Protein AF-A0A8C2UC53-F1 (afdb_monomer_lite)

Structure (mmCIF, N/CA/C/O backbone):
data_AF-A0A8C2UC53-F1
#
_entry.id   AF-A0A8C2UC53-F1
#
loop_
_atom_site.group_PDB
_atom_site.id
_atom_site.type_symbol
_atom_site.label_atom_id
_atom_site.label_alt_id
_atom_site.label_comp_id
_atom_site.label_asym_id
_atom_site.label_entity_id
_atom_site.label_seq_id
_atom_site.pdbx_PDB_ins_code
_atom_site.Cartn_x
_atom_site.Cartn_y
_atom_site.Cartn_z
_atom_site.occupancy
_atom_site.B_iso_or_equiv
_atom_site.auth_seq_id
_atom_site.auth_comp_id
_atom_site.auth_asym_id
_atom_site.auth_atom_id
_atom_site.pdbx_PDB_model_num
ATOM 1 N N . MET A 1 1 ? -44.549 -49.140 39.131 1.00 32.44 1 MET A N 1
ATOM 2 C CA . MET A 1 1 ? -45.861 -49.304 38.478 1.00 32.44 1 MET A CA 1
ATOM 3 C C . MET A 1 1 ? -46.175 -47.945 37.855 1.00 32.44 1 MET A C 1
ATOM 5 O O . MET A 1 1 ? -46.421 -47.023 38.617 1.00 32.44 1 MET A O 1
ATOM 9 N N . GLU A 1 2 ? -45.811 -47.651 36.602 1.00 39.56 2 GLU A N 1
ATOM 10 C CA . GLU A 1 2 ? -46.149 -48.316 35.316 1.00 39.56 2 GLU A CA 1
ATOM 11 C C . GLU A 1 2 ? -47.584 -47.997 34.851 1.00 39.56 2 GLU A C 1
ATOM 13 O O . GLU A 1 2 ? -48.490 -48.090 35.671 1.00 39.56 2 GLU A O 1
ATOM 18 N N . LEU A 1 3 ? -47.882 -47.638 33.588 1.00 40.41 3 LEU A N 1
ATOM 19 C CA . LEU A 1 3 ? -47.057 -47.409 32.369 1.00 40.41 3 LEU A CA 1
ATOM 20 C C . LEU A 1 3 ? -47.203 -45.907 31.909 1.00 40.41 3 LEU A C 1
ATOM 22 O O . LEU A 1 3 ? -47.413 -45.079 32.788 1.00 40.41 3 LEU A O 1
ATOM 26 N N . CYS A 1 4 ? -47.089 -45.396 30.661 1.00 31.02 4 CYS A N 1
ATOM 27 C CA . CYS A 1 4 ? -46.878 -45.967 29.316 1.00 31.02 4 CYS A CA 1
ATOM 28 C C . CYS A 1 4 ? -46.331 -44.959 28.259 1.00 31.02 4 CYS A C 1
ATOM 30 O O . CYS A 1 4 ? -46.046 -43.800 28.543 1.00 31.02 4 CYS A O 1
ATOM 32 N N . HIS A 1 5 ? -46.202 -45.473 27.033 1.00 31.31 5 HIS A N 1
ATOM 33 C CA . HIS A 1 5 ? -45.879 -44.888 25.716 1.00 31.31 5 HIS A CA 1
ATOM 34 C C . HIS A 1 5 ? -47.059 -44.102 25.061 1.00 31.31 5 HIS A C 1
ATOM 36 O O . HIS A 1 5 ? -48.155 -44.158 25.618 1.00 31.31 5 HIS A O 1
ATOM 42 N N . PRO A 1 6 ? -46.966 -43.559 23.811 1.00 55.12 6 PRO A N 1
ATOM 43 C CA . PRO A 1 6 ? -45.848 -42.945 23.048 1.00 55.12 6 PRO A CA 1
ATOM 44 C C . PRO A 1 6 ? -46.263 -41.664 22.235 1.00 55.12 6 PRO A C 1
ATOM 46 O O . PRO A 1 6 ? -47.359 -41.144 22.391 1.00 55.12 6 PRO A O 1
ATOM 49 N N . CYS A 1 7 ? -45.413 -41.264 21.268 1.00 29.45 7 CYS A N 1
ATOM 50 C CA . CYS A 1 7 ? -45.729 -40.583 19.987 1.00 29.45 7 CYS A CA 1
ATOM 51 C C . CYS A 1 7 ? -46.145 -39.095 19.948 1.00 29.45 7 CYS A C 1
ATOM 53 O O . CYS A 1 7 ? -47.125 -38.679 20.548 1.00 29.45 7 CYS A O 1
ATOM 55 N N . CYS A 1 8 ? -45.494 -38.342 19.043 1.00 30.25 8 CYS A N 1
ATOM 56 C CA . CYS A 1 8 ? -46.139 -37.338 18.179 1.00 30.25 8 CYS A CA 1
ATOM 57 C C . CYS A 1 8 ? -45.254 -37.031 16.945 1.00 30.25 8 CYS A C 1
ATOM 59 O O . CYS A 1 8 ? -44.038 -37.228 17.008 1.00 30.25 8 CYS A O 1
ATOM 61 N N . SER A 1 9 ? -45.822 -36.594 15.811 1.00 27.97 9 SER A N 1
ATOM 62 C CA . SER A 1 9 ? -45.079 -36.255 14.574 1.00 27.97 9 SER A CA 1
ATOM 63 C C . SER A 1 9 ? -45.909 -35.413 13.590 1.00 27.97 9 SER A C 1
ATOM 65 O O . SER A 1 9 ? -47.017 -35.824 13.263 1.00 27.97 9 SER A O 1
ATOM 67 N N . CYS A 1 10 ? -45.307 -34.342 13.043 1.00 30.14 10 CYS A N 1
ATOM 68 C CA . CYS A 1 10 ? -45.750 -33.559 11.864 1.00 30.14 10 CYS A CA 1
ATOM 69 C C . CYS A 1 10 ? -47.116 -32.824 11.986 1.00 30.14 10 CYS A C 1
ATOM 71 O O . CYS A 1 10 ? -47.940 -33.164 12.825 1.00 30.14 10 CYS A O 1
ATOM 73 N N . SER A 1 11 ? -47.439 -31.767 11.225 1.00 32.22 11 SER A N 1
ATOM 74 C CA . SER A 1 11 ? -46.699 -30.964 10.215 1.00 32.22 11 SER A CA 1
ATOM 75 C C . SER A 1 11 ? -46.706 -29.469 10.664 1.00 32.22 11 SER A C 1
ATOM 77 O O . SER A 1 11 ? -46.847 -29.236 11.858 1.00 32.22 11 SER A O 1
ATOM 79 N N . ALA A 1 12 ? -46.563 -28.387 9.879 1.00 32.56 12 ALA A N 1
ATOM 80 C CA . ALA A 1 12 ? -46.318 -28.118 8.448 1.00 32.56 12 ALA A CA 1
ATOM 81 C C . ALA A 1 12 ? -45.738 -26.682 8.289 1.00 32.56 12 ALA A C 1
ATOM 83 O O . ALA A 1 12 ? -45.770 -25.913 9.249 1.00 32.56 12 ALA A O 1
ATOM 84 N N . GLY A 1 13 ? -45.272 -26.304 7.089 1.00 28.52 13 GLY A N 1
ATOM 85 C CA . GLY A 1 13 ? -44.880 -24.923 6.746 1.00 28.52 13 GLY A CA 1
ATOM 86 C C . GLY A 1 13 ? -43.646 -24.838 5.835 1.00 28.52 13 GLY A C 1
ATOM 87 O O . GLY A 1 13 ? -42.541 -25.169 6.260 1.00 28.52 13 GLY A O 1
ATOM 88 N N . ASP A 1 14 ? -43.840 -24.406 4.589 1.00 29.88 14 ASP A N 1
ATOM 89 C CA . ASP A 1 14 ? -42.820 -24.299 3.526 1.00 29.88 14 ASP A CA 1
ATOM 90 C C . ASP A 1 14 ? -41.900 -23.055 3.685 1.00 29.88 14 ASP A C 1
ATOM 92 O O . ASP A 1 14 ? -42.250 -22.116 4.393 1.00 29.88 14 ASP A O 1
ATOM 96 N N . GLY A 1 15 ? -40.719 -22.937 3.052 1.00 30.08 15 GLY A N 1
ATOM 97 C CA . GLY A 1 15 ? -40.027 -23.838 2.118 1.00 30.08 15 GLY A CA 1
ATOM 98 C C . GLY A 1 15 ? -38.679 -23.275 1.586 1.00 30.08 15 GLY A C 1
ATOM 99 O O . GLY A 1 15 ? -38.187 -22.266 2.072 1.00 30.08 15 GLY A O 1
ATOM 100 N N . GLN A 1 16 ? -38.098 -23.992 0.609 1.00 32.34 16 GLN A N 1
ATOM 101 C CA . GLN A 1 16 ? -36.966 -23.739 -0.335 1.00 32.34 16 GLN A CA 1
ATOM 102 C C . GLN A 1 16 ? -36.334 -22.314 -0.528 1.00 32.34 16 GLN A C 1
ATOM 104 O O . GLN A 1 16 ? -36.998 -21.308 -0.346 1.00 32.34 16 GLN A O 1
ATOM 109 N N . GLU A 1 17 ? -35.074 -22.128 -0.999 1.00 29.38 17 GLU A N 1
ATOM 110 C CA . GLU A 1 17 ? -34.055 -23.075 -1.518 1.00 29.38 17 GLU A CA 1
ATOM 111 C C . GLU A 1 17 ? -32.553 -22.665 -1.340 1.00 29.38 17 GLU A C 1
ATOM 113 O O . GLU A 1 17 ? -32.136 -21.549 -1.617 1.00 29.38 17 GLU A O 1
ATOM 118 N N . ARG A 1 18 ? -31.752 -23.676 -0.955 1.00 32.81 18 ARG A N 1
ATOM 119 C CA . ARG A 1 18 ? -30.320 -24.036 -1.185 1.00 32.81 18 ARG A CA 1
ATOM 120 C C . ARG A 1 18 ? -29.352 -23.203 -2.081 1.00 32.81 18 ARG A C 1
ATOM 122 O O . ARG A 1 18 ? -29.693 -22.780 -3.175 1.00 32.81 18 ARG A O 1
ATOM 129 N N . ARG A 1 19 ? -28.054 -23.417 -1.752 1.00 30.64 19 ARG A N 1
ATOM 130 C CA . ARG A 1 19 ? -26.799 -23.374 -2.572 1.00 30.64 19 ARG A CA 1
ATOM 131 C C . ARG A 1 19 ? -26.200 -21.981 -2.874 1.00 30.64 19 ARG A C 1
ATOM 133 O O . ARG A 1 19 ? -26.909 -21.073 -3.261 1.00 30.64 19 ARG A O 1
ATOM 140 N N . GLY A 1 20 ? -24.877 -21.784 -2.779 1.00 28.36 20 GLY A N 1
ATOM 141 C CA . GLY A 1 20 ? -23.821 -22.677 -2.262 1.00 28.36 20 GLY A CA 1
ATOM 142 C C . GLY A 1 20 ? -22.400 -22.103 -2.431 1.00 28.36 20 GLY A C 1
ATOM 143 O O . GLY A 1 20 ? -22.165 -21.306 -3.332 1.00 28.36 20 GLY A O 1
ATOM 144 N N . MET A 1 21 ? -21.446 -22.520 -1.588 1.00 29.62 21 MET A N 1
ATOM 145 C CA . MET A 1 21 ? -20.026 -22.138 -1.698 1.00 29.62 21 MET A CA 1
ATOM 146 C C . MET A 1 21 ? -19.193 -23.246 -2.355 1.00 29.62 21 MET A C 1
ATOM 148 O O . MET A 1 21 ? -19.266 -24.404 -1.947 1.00 29.62 21 MET A O 1
ATOM 152 N N . ALA A 1 22 ? -18.369 -22.879 -3.339 1.00 29.91 22 ALA A N 1
ATOM 153 C CA . ALA A 1 22 ? -17.439 -23.777 -4.018 1.00 29.91 22 ALA A CA 1
ATOM 154 C C . ALA A 1 22 ? -15.985 -23.354 -3.750 1.00 29.91 22 ALA A C 1
ATOM 156 O O . ALA A 1 22 ? -15.539 -22.306 -4.213 1.00 29.91 22 ALA A O 1
ATOM 157 N N . SER A 1 23 ? -15.226 -24.181 -3.027 1.00 29.81 23 SER A N 1
ATOM 158 C CA . SER A 1 23 ? -13.796 -23.954 -2.779 1.00 29.81 23 SER A CA 1
ATOM 159 C C . SER A 1 23 ? -12.950 -24.486 -3.941 1.00 29.81 23 SER A C 1
ATOM 161 O O . SER A 1 23 ? -12.592 -25.662 -3.983 1.00 29.81 23 SER A O 1
ATOM 163 N N . SER A 1 24 ? -12.621 -23.625 -4.904 1.00 29.64 24 SER A N 1
ATOM 164 C CA . SER A 1 24 ? -11.784 -23.981 -6.055 1.00 29.64 24 SER A CA 1
ATOM 165 C C . SER A 1 24 ? -10.285 -23.918 -5.727 1.00 29.64 24 SER A C 1
ATOM 167 O O . SER A 1 24 ? -9.650 -22.871 -5.863 1.00 29.64 24 SER A O 1
ATOM 169 N N . CYS A 1 25 ? -9.685 -25.044 -5.333 1.00 28.12 25 CYS A N 1
ATOM 170 C CA . CYS A 1 25 ? -8.229 -25.148 -5.194 1.00 28.12 25 CYS A CA 1
ATOM 171 C C . CYS A 1 25 ? -7.532 -25.077 -6.567 1.00 28.12 25 CYS A C 1
ATOM 173 O O . CYS A 1 25 ? -7.582 -26.030 -7.349 1.00 28.12 25 CYS A O 1
ATOM 175 N N . VAL A 1 26 ? -6.842 -23.968 -6.844 1.00 30.86 26 VAL A N 1
ATOM 176 C CA . VAL A 1 26 ? -6.008 -23.805 -8.046 1.00 30.86 26 VAL A CA 1
ATOM 177 C C . VAL A 1 26 ? -4.803 -24.746 -7.969 1.00 30.86 26 VAL A C 1
ATOM 179 O O . VAL A 1 26 ? -4.018 -24.689 -7.023 1.00 30.86 26 VAL A O 1
ATOM 182 N N . ARG A 1 27 ? -4.629 -25.610 -8.976 1.00 30.55 27 ARG A N 1
ATOM 183 C CA . ARG A 1 27 ? -3.450 -26.483 -9.090 1.00 30.55 27 ARG A CA 1
ATOM 184 C C . ARG A 1 27 ? -2.353 -25.785 -9.890 1.00 30.55 27 ARG A C 1
ATOM 186 O O . ARG A 1 27 ? -2.537 -25.516 -11.073 1.00 30.55 27 ARG A O 1
ATOM 193 N N . GLY A 1 28 ? -1.190 -25.578 -9.277 1.00 30.64 28 GLY A N 1
ATOM 194 C CA . GLY A 1 28 ? 0.034 -25.274 -10.018 1.00 30.64 28 GLY A CA 1
ATOM 195 C C . GLY A 1 28 ? 0.513 -26.508 -10.790 1.00 30.64 28 GLY A C 1
ATOM 196 O O . GLY A 1 28 ? 0.749 -27.555 -10.191 1.00 30.64 28 GLY A O 1
ATOM 197 N N . GLY A 1 29 ? 0.652 -26.396 -12.114 1.00 30.09 29 GLY A N 1
ATOM 198 C CA . GLY A 1 29 ? 1.141 -27.468 -12.987 1.00 30.09 29 GLY A CA 1
ATOM 199 C C . GLY A 1 29 ? 2.533 -27.163 -13.535 1.00 30.09 29 GLY A C 1
ATOM 200 O O . GLY A 1 29 ? 2.658 -26.450 -14.525 1.00 30.09 29 GLY A O 1
ATOM 201 N N . SER A 1 30 ? 3.582 -27.702 -12.909 1.00 32.62 30 SER A N 1
ATOM 202 C CA . SER A 1 30 ? 4.961 -27.564 -13.402 1.00 32.62 30 SER A CA 1
ATOM 203 C C . SER A 1 30 ? 5.267 -28.627 -14.462 1.00 32.62 30 SER A C 1
ATOM 205 O O . SER A 1 30 ? 5.119 -29.821 -14.204 1.00 32.62 30 SER A O 1
ATOM 207 N N . GLY A 1 31 ? 5.672 -28.209 -15.664 1.00 29.05 31 GLY A N 1
ATOM 208 C CA . GLY A 1 31 ? 5.890 -29.110 -16.800 1.00 29.05 31 GLY A CA 1
ATOM 209 C C . GLY A 1 31 ? 7.337 -29.592 -16.947 1.00 29.05 31 GLY A C 1
ATOM 210 O O . GLY A 1 31 ? 8.259 -28.779 -17.011 1.00 29.05 31 GLY A O 1
ATOM 211 N N . ARG A 1 32 ? 7.541 -30.910 -17.103 1.00 30.06 32 ARG A N 1
ATOM 212 C CA . ARG A 1 32 ? 8.798 -31.493 -17.614 1.00 30.06 32 ARG A CA 1
ATOM 213 C C . ARG A 1 32 ? 8.582 -32.683 -18.557 1.00 30.06 32 ARG A C 1
ATOM 215 O O . ARG A 1 32 ? 8.223 -33.772 -18.135 1.00 30.06 32 ARG A O 1
ATOM 222 N N . ILE A 1 33 ? 8.884 -32.424 -19.827 1.00 29.28 33 ILE A N 1
ATOM 223 C CA . ILE A 1 33 ? 9.661 -33.241 -20.779 1.00 29.28 33 ILE A CA 1
ATOM 224 C C . ILE A 1 33 ? 9.917 -34.718 -20.398 1.00 29.28 33 ILE A C 1
ATOM 226 O O . ILE A 1 33 ? 10.821 -34.997 -19.615 1.00 29.28 33 ILE A O 1
ATOM 230 N N . VAL A 1 34 ? 9.258 -35.630 -21.124 1.00 29.80 34 VAL A N 1
ATOM 231 C CA . VAL A 1 34 ? 9.805 -36.838 -21.797 1.00 29.80 34 VAL A CA 1
ATOM 232 C C . VAL A 1 34 ? 8.885 -37.070 -23.015 1.00 29.80 34 VAL A C 1
ATOM 234 O O . VAL A 1 34 ? 7.690 -36.826 -22.895 1.00 29.80 34 VAL A O 1
ATOM 237 N N . GLY A 1 35 ? 9.289 -37.500 -24.213 1.00 28.78 35 GLY A N 1
ATOM 238 C CA . GLY A 1 35 ? 10.598 -37.771 -24.821 1.00 28.78 35 GLY A CA 1
ATOM 239 C C . GLY A 1 35 ? 10.359 -38.465 -26.180 1.00 28.78 35 GLY A C 1
ATOM 240 O O . GLY A 1 35 ? 9.345 -39.140 -26.335 1.00 28.78 35 GLY A O 1
ATOM 241 N N . GLY A 1 36 ? 11.232 -38.297 -27.180 1.00 29.16 36 GLY A N 1
ATOM 242 C CA . GLY A 1 36 ? 11.003 -38.851 -28.527 1.00 29.16 36 GLY A CA 1
ATOM 243 C C . GLY A 1 36 ? 12.294 -39.052 -29.320 1.00 29.16 36 GLY A C 1
ATOM 244 O O . GLY A 1 36 ? 13.176 -38.197 -29.300 1.00 29.16 36 GLY A O 1
ATOM 245 N N . SER A 1 37 ? 12.432 -40.206 -29.977 1.00 31.83 37 SER A N 1
ATOM 246 C CA . SER A 1 37 ? 13.684 -40.639 -30.613 1.00 31.83 37 SER A CA 1
ATOM 247 C C . SER A 1 37 ? 13.836 -40.167 -32.061 1.00 31.83 37 SER A C 1
ATOM 249 O O . SER A 1 37 ? 12.901 -40.253 -32.850 1.00 31.83 37 SER A O 1
ATOM 251 N N . GLY A 1 38 ? 15.060 -39.793 -32.441 1.00 31.58 38 GLY A N 1
ATOM 252 C CA . GLY A 1 38 ? 15.461 -39.576 -33.832 1.00 31.58 38 GLY A CA 1
ATOM 253 C C . GLY A 1 38 ? 16.976 -39.705 -33.994 1.00 31.58 38 GLY A C 1
ATOM 254 O O . GLY A 1 38 ? 17.726 -38.886 -33.471 1.00 31.58 38 GLY A O 1
ATOM 255 N N . ARG A 1 39 ? 17.442 -40.745 -34.697 1.00 32.22 39 ARG A N 1
ATOM 256 C CA . ARG A 1 39 ? 18.850 -40.883 -35.115 1.00 32.22 39 ARG A CA 1
ATOM 257 C C . ARG A 1 39 ? 19.054 -40.106 -36.420 1.00 32.22 39 ARG A C 1
ATOM 259 O O . ARG A 1 39 ? 18.281 -40.379 -37.326 1.00 32.22 39 ARG A O 1
ATOM 266 N N . ILE A 1 40 ? 20.129 -39.318 -36.566 1.00 32.25 40 ILE A N 1
ATOM 267 C CA . ILE A 1 40 ? 21.053 -39.380 -37.726 1.00 32.25 40 ILE A CA 1
ATOM 268 C C . ILE A 1 40 ? 22.485 -39.004 -37.279 1.00 32.25 40 ILE A C 1
ATOM 270 O O . ILE A 1 40 ? 22.710 -38.072 -36.517 1.00 32.25 40 ILE A O 1
ATOM 274 N N . VAL A 1 41 ? 23.417 -39.806 -37.790 1.00 32.06 41 VAL A N 1
ATOM 275 C CA . VAL A 1 41 ? 24.890 -39.761 -37.852 1.00 32.06 41 VAL A CA 1
ATOM 276 C C . VAL A 1 41 ? 25.586 -38.378 -37.896 1.00 32.06 41 VAL A C 1
ATOM 278 O O . VAL A 1 41 ? 25.274 -37.557 -38.751 1.00 32.06 41 VAL A O 1
ATOM 281 N N . GLY A 1 42 ? 26.697 -38.254 -37.147 1.00 29.30 42 GLY A N 1
ATOM 282 C CA . GLY A 1 42 ? 27.977 -37.762 -37.705 1.00 29.30 42 GLY A CA 1
ATOM 283 C C . GLY A 1 42 ? 28.544 -36.418 -37.215 1.00 29.30 42 GLY A C 1
ATOM 284 O O . GLY A 1 42 ? 27.887 -35.389 -37.311 1.00 29.30 42 GLY A O 1
ATOM 285 N N . GLY A 1 43 ? 29.823 -36.409 -36.800 1.00 29.36 43 GLY A N 1
ATOM 286 C CA . GLY A 1 43 ? 30.615 -35.176 -36.626 1.00 29.36 43 GLY A CA 1
ATOM 287 C C . GLY A 1 43 ? 31.628 -35.197 -35.473 1.00 29.36 43 GLY A C 1
ATOM 288 O O . GLY A 1 43 ? 31.321 -34.754 -34.373 1.00 29.36 43 GLY A O 1
ATOM 289 N N . LEU A 1 44 ? 32.855 -35.666 -35.724 1.00 33.97 44 LEU A N 1
ATOM 290 C CA . LEU A 1 44 ? 33.975 -35.566 -34.773 1.00 33.97 44 LEU A CA 1
ATOM 291 C C . LEU A 1 44 ? 34.531 -34.135 -34.695 1.00 33.97 44 LEU A C 1
ATOM 293 O O . LEU A 1 44 ? 34.825 -33.546 -35.736 1.00 33.97 44 LEU A O 1
ATOM 297 N N . ARG A 1 45 ? 34.824 -33.655 -33.477 1.00 32.66 45 ARG A N 1
ATOM 298 C CA . ARG A 1 45 ? 36.058 -32.905 -33.156 1.00 32.66 45 ARG A CA 1
ATOM 299 C C . ARG A 1 45 ? 36.287 -32.812 -31.645 1.00 32.66 45 ARG A C 1
ATOM 301 O O . ARG A 1 45 ? 35.366 -32.522 -30.890 1.00 32.66 45 ARG A O 1
ATOM 308 N N . SER A 1 46 ? 37.526 -33.070 -31.241 1.00 34.28 46 SER A N 1
ATOM 309 C CA . SER A 1 46 ? 38.046 -32.851 -29.887 1.00 34.28 46 SER A CA 1
ATOM 310 C C . SER A 1 46 ? 38.317 -31.365 -29.639 1.00 34.28 46 SER A C 1
ATOM 312 O O . SER A 1 46 ? 38.527 -30.635 -30.604 1.00 34.28 46 SER A O 1
ATOM 314 N N . ASP A 1 47 ? 38.401 -30.949 -28.370 1.00 29.67 47 ASP A N 1
ATOM 315 C CA . ASP A 1 47 ? 39.639 -30.348 -27.842 1.00 29.67 47 ASP A CA 1
ATOM 316 C C . ASP A 1 47 ? 39.638 -30.198 -26.305 1.00 29.67 47 ASP A C 1
ATOM 318 O O . ASP A 1 47 ? 38.608 -30.322 -25.641 1.00 29.67 47 ASP A O 1
ATOM 322 N N . SER A 1 48 ? 40.847 -29.998 -25.772 1.00 31.42 48 SER A N 1
ATOM 323 C CA . SER A 1 48 ? 41.288 -29.818 -24.376 1.00 31.42 48 SER A CA 1
ATOM 324 C C . SER A 1 48 ? 40.271 -29.200 -23.395 1.00 31.42 48 SER A C 1
ATOM 326 O O . SER A 1 48 ? 39.661 -28.175 -23.675 1.00 31.42 48 SER A O 1
ATOM 328 N N . ALA A 1 49 ? 40.018 -29.763 -22.208 1.00 28.61 49 ALA A N 1
ATOM 329 C CA . ALA A 1 49 ? 40.945 -30.073 -21.104 1.00 28.61 49 ALA A CA 1
ATOM 330 C C . ALA A 1 49 ? 41.524 -28.831 -20.385 1.00 28.61 49 ALA A C 1
ATOM 332 O O . ALA A 1 49 ? 42.536 -28.272 -20.794 1.00 28.61 49 ALA A O 1
ATOM 333 N N . VAL A 1 50 ? 40.918 -28.475 -19.243 1.00 32.12 50 VAL A N 1
ATOM 334 C CA . VAL A 1 50 ? 41.515 -27.658 -18.166 1.00 32.12 50 VAL A CA 1
ATOM 335 C C . VAL A 1 50 ? 41.168 -28.325 -16.830 1.00 32.12 50 VAL A C 1
ATOM 337 O O . VAL A 1 50 ? 40.030 -28.747 -16.624 1.00 32.12 50 VAL A O 1
ATOM 340 N N . LEU A 1 51 ? 42.143 -28.459 -15.925 1.00 29.92 51 LEU A N 1
ATOM 341 C CA . LEU A 1 51 ? 42.017 -29.222 -14.678 1.00 29.92 51 LEU A CA 1
ATOM 342 C C . LEU A 1 51 ? 42.222 -28.351 -13.429 1.00 29.92 51 LEU A C 1
ATOM 344 O O . LEU A 1 51 ? 43.347 -27.940 -13.166 1.00 29.92 51 LEU A O 1
ATOM 348 N N . ARG A 1 52 ? 41.185 -28.298 -12.571 1.00 30.00 52 ARG A N 1
ATOM 349 C CA . ARG A 1 52 ? 41.280 -28.104 -11.099 1.00 30.00 52 ARG A CA 1
ATOM 350 C C . ARG A 1 52 ? 41.858 -26.737 -10.625 1.00 30.00 52 ARG A C 1
ATOM 352 O O . ARG A 1 52 ? 42.228 -25.923 -11.462 1.00 30.00 52 ARG A O 1
ATOM 359 N N . PRO A 1 53 ? 41.931 -26.450 -9.300 1.00 43.28 53 PRO A N 1
ATOM 360 C CA . PRO A 1 53 ? 41.371 -27.172 -8.145 1.00 43.28 53 PRO A CA 1
ATOM 361 C C . PRO A 1 53 ? 40.396 -26.368 -7.256 1.00 43.28 53 PRO A C 1
ATOM 363 O O . PRO A 1 53 ? 40.473 -25.155 -7.120 1.00 43.28 53 PRO A O 1
ATOM 366 N N . GLN A 1 54 ? 39.562 -27.114 -6.529 1.00 35.75 54 GLN A N 1
ATOM 367 C CA . GLN A 1 54 ? 38.963 -26.724 -5.244 1.00 35.75 54 GLN A CA 1
ATOM 368 C C . GLN A 1 54 ? 39.804 -27.338 -4.106 1.00 35.75 54 GLN A C 1
ATOM 370 O O . GLN A 1 54 ? 40.128 -28.528 -4.209 1.00 35.75 54 GLN A O 1
ATOM 375 N N . PRO A 1 55 ? 40.118 -26.605 -3.019 1.00 39.34 55 PRO A N 1
ATOM 376 C CA . PRO A 1 55 ? 40.583 -27.241 -1.788 1.00 39.34 55 PRO A CA 1
ATOM 377 C C . PRO A 1 55 ? 39.860 -26.785 -0.498 1.00 39.34 55 PRO A C 1
ATOM 379 O O . PRO A 1 55 ? 40.147 -25.735 0.059 1.00 39.34 55 PRO A O 1
ATOM 382 N N . ARG A 1 56 ? 39.064 -27.719 0.041 1.00 29.62 56 ARG A N 1
ATOM 383 C CA . ARG A 1 56 ? 39.027 -28.155 1.460 1.00 29.62 56 ARG A CA 1
ATOM 384 C C . ARG A 1 56 ? 38.624 -27.175 2.583 1.00 29.62 56 ARG A C 1
ATOM 386 O O . ARG A 1 56 ? 39.378 -26.305 2.999 1.00 29.62 56 ARG A O 1
ATOM 393 N N . PHE A 1 57 ? 37.531 -27.552 3.252 1.00 30.06 57 PHE A N 1
ATOM 394 C CA . PHE A 1 57 ? 37.352 -27.403 4.705 1.00 30.06 57 PHE A CA 1
ATOM 395 C C . PHE A 1 57 ? 38.521 -28.015 5.506 1.00 30.06 57 PHE A C 1
ATOM 397 O O . PHE A 1 57 ? 38.945 -29.125 5.185 1.00 30.06 57 PHE A O 1
ATOM 404 N N . LEU A 1 58 ? 38.888 -27.390 6.632 1.00 32.59 58 LEU A N 1
ATOM 405 C CA . LEU A 1 58 ? 39.249 -28.044 7.907 1.00 32.59 58 LEU A CA 1
ATOM 406 C C . LEU A 1 58 ? 38.830 -27.124 9.093 1.00 32.59 58 LEU A C 1
ATOM 408 O O . LEU A 1 58 ? 38.463 -25.976 8.835 1.00 32.59 58 LEU A O 1
ATOM 412 N N . PRO A 1 59 ? 38.758 -27.612 10.356 1.00 42.84 59 PRO A N 1
ATOM 413 C CA . PRO A 1 59 ? 37.794 -27.072 11.326 1.00 42.84 59 PRO A CA 1
ATOM 414 C C . PRO A 1 59 ? 38.378 -26.577 12.671 1.00 42.84 59 PRO A C 1
ATOM 416 O O . PRO A 1 59 ? 39.570 -26.668 12.936 1.00 42.84 59 PRO A O 1
ATOM 419 N N . ALA A 1 60 ? 37.438 -26.227 13.561 1.00 27.78 60 ALA A N 1
ATOM 420 C CA . ALA A 1 60 ? 37.504 -26.253 15.029 1.00 27.78 60 ALA A CA 1
ATOM 421 C C . ALA A 1 60 ? 38.091 -25.040 15.780 1.00 27.78 60 ALA A C 1
ATOM 423 O O . ALA A 1 60 ? 39.296 -24.858 15.900 1.00 27.78 60 ALA A O 1
ATOM 424 N N . ALA A 1 61 ? 37.194 -24.350 16.492 1.00 31.62 61 ALA A N 1
ATOM 425 C CA . ALA A 1 61 ? 37.476 -23.731 17.784 1.00 31.62 61 ALA A CA 1
ATOM 426 C C . ALA A 1 61 ? 36.420 -24.219 18.794 1.00 31.62 61 ALA A C 1
ATOM 428 O O . ALA A 1 61 ? 35.227 -24.255 18.490 1.00 31.62 61 ALA A O 1
ATOM 429 N N . ARG A 1 62 ? 36.851 -24.641 19.988 1.00 29.47 62 ARG A N 1
ATOM 430 C CA . ARG A 1 62 ? 35.959 -25.011 21.101 1.00 29.47 62 ARG A CA 1
ATOM 431 C C . ARG A 1 62 ? 35.653 -23.775 21.943 1.00 29.47 62 ARG A C 1
ATOM 433 O O . ARG A 1 62 ? 36.575 -23.047 22.285 1.00 29.47 62 ARG A O 1
ATOM 440 N N . CYS A 1 63 ? 34.430 -23.673 22.453 1.00 27.16 63 CYS A N 1
ATOM 441 C CA . CYS A 1 63 ? 34.209 -23.114 23.786 1.00 27.16 63 CYS A CA 1
ATOM 442 C C . CYS A 1 63 ? 33.112 -23.916 24.508 1.00 27.16 63 CYS A C 1
ATOM 444 O O . CYS A 1 63 ? 32.257 -24.524 23.864 1.00 27.16 63 CYS A O 1
ATOM 446 N N . ARG A 1 64 ? 33.170 -23.975 25.841 1.00 32.00 64 ARG A N 1
ATOM 447 C CA . ARG A 1 64 ? 32.185 -24.633 26.716 1.00 32.00 64 ARG A CA 1
ATOM 448 C C . ARG A 1 64 ? 31.678 -23.608 27.724 1.00 32.00 64 ARG A C 1
ATOM 450 O O . ARG A 1 64 ? 32.519 -22.936 28.307 1.00 32.00 64 ARG A O 1
ATOM 457 N N . CYS A 1 65 ? 30.371 -23.590 28.001 1.00 29.80 65 CYS A N 1
ATOM 458 C CA . CYS A 1 65 ? 29.810 -23.665 29.363 1.00 29.80 65 CYS A CA 1
ATOM 459 C C . CYS A 1 65 ? 28.270 -23.573 29.369 1.00 29.80 65 CYS A C 1
ATOM 461 O O . CYS A 1 65 ? 27.648 -23.396 28.327 1.00 29.80 65 CYS A O 1
ATOM 463 N N . CYS A 1 66 ? 27.693 -23.689 30.571 1.00 30.14 66 CYS A N 1
ATOM 464 C CA . CYS A 1 66 ? 26.290 -23.419 30.918 1.00 30.14 66 CYS A CA 1
ATOM 465 C C . CYS A 1 66 ? 25.232 -24.382 30.354 1.00 30.14 66 CYS A C 1
ATOM 467 O O . CYS A 1 66 ? 24.399 -24.051 29.514 1.00 30.14 66 CYS A O 1
ATOM 469 N N . SER A 1 67 ? 25.218 -25.571 30.954 1.00 29.95 67 SER A N 1
ATOM 470 C CA . SER A 1 67 ? 24.096 -26.508 31.010 1.00 29.95 67 SER A CA 1
ATOM 471 C C . SER A 1 67 ? 22.749 -25.836 31.329 1.00 29.95 67 SER A C 1
ATOM 473 O O . SER A 1 67 ? 22.651 -25.076 32.293 1.00 29.95 67 SER A O 1
ATOM 475 N N . ARG A 1 68 ? 21.668 -26.237 30.645 1.00 33.28 68 ARG A N 1
ATOM 476 C CA . ARG A 1 68 ? 20.309 -26.172 31.211 1.00 33.28 68 ARG A CA 1
ATOM 477 C C . ARG A 1 68 ? 19.430 -27.298 30.667 1.00 33.28 68 ARG A C 1
ATOM 479 O O . ARG A 1 68 ? 19.514 -27.648 29.495 1.00 33.28 68 ARG A O 1
ATOM 486 N N . SER A 1 69 ? 18.624 -27.891 31.541 1.00 34.41 69 SER A N 1
ATOM 487 C CA . SER A 1 69 ? 17.864 -29.111 31.252 1.00 34.41 69 SER A CA 1
ATOM 488 C C . SER A 1 69 ? 16.640 -28.861 30.368 1.00 34.41 69 SER A C 1
ATOM 490 O O . SER A 1 69 ? 15.926 -27.875 30.543 1.00 34.41 69 SER A O 1
ATOM 492 N N . SER A 1 70 ? 16.315 -29.821 29.503 1.00 34.50 70 SER A N 1
ATOM 493 C CA . SER A 1 70 ? 14.956 -30.022 28.987 1.00 34.50 70 SER A CA 1
ATOM 494 C C . SER A 1 70 ? 14.706 -31.498 28.692 1.00 34.50 70 SER A C 1
ATOM 496 O O . SER A 1 70 ? 15.641 -32.274 28.497 1.00 34.50 70 SER A O 1
ATOM 498 N N . LYS A 1 71 ? 13.435 -31.899 28.780 1.00 36.41 71 LYS A N 1
ATOM 499 C CA . LYS A 1 71 ? 13.005 -33.304 28.791 1.00 36.41 71 LYS A CA 1
ATOM 500 C C . LYS A 1 71 ? 13.046 -33.906 27.383 1.00 36.41 71 LYS A C 1
ATOM 502 O O . LYS A 1 71 ? 12.787 -33.209 26.407 1.00 36.41 71 LYS A O 1
ATOM 507 N N . MET A 1 72 ? 13.312 -35.209 27.291 1.00 34.91 72 MET A N 1
ATOM 508 C CA . MET A 1 72 ? 13.124 -35.947 26.040 1.00 34.91 72 MET A CA 1
ATOM 509 C C . MET A 1 72 ? 11.636 -36.039 25.682 1.00 34.91 72 MET A C 1
ATOM 511 O O . MET A 1 72 ? 10.804 -36.304 26.548 1.00 34.91 72 MET A O 1
ATOM 515 N N . ALA A 1 73 ? 11.334 -35.909 24.393 1.00 38.47 73 ALA A N 1
ATOM 516 C CA . ALA A 1 73 ? 10.083 -36.342 23.783 1.00 38.47 73 ALA A CA 1
ATOM 517 C C . ALA A 1 73 ? 10.435 -37.205 22.562 1.00 38.47 73 ALA A C 1
ATOM 519 O O . ALA A 1 73 ? 11.253 -36.798 21.737 1.00 38.47 73 ALA A O 1
ATOM 520 N N . GLN A 1 74 ? 9.868 -38.409 22.468 1.00 49.31 74 GLN A N 1
ATOM 521 C CA . GLN A 1 74 ? 10.076 -39.300 21.323 1.00 49.31 74 GLN A CA 1
ATOM 522 C C . GLN A 1 74 ? 9.057 -38.992 20.211 1.00 49.31 74 GLN A C 1
ATOM 524 O O . GLN A 1 74 ? 7.888 -38.758 20.524 1.00 49.31 74 GLN A O 1
ATOM 529 N N . PRO A 1 75 ? 9.451 -39.021 18.925 1.00 55.31 75 PRO A N 1
ATOM 530 C CA . PRO A 1 75 ? 8.505 -38.969 17.815 1.00 55.31 75 PRO A CA 1
ATOM 531 C C . PRO A 1 75 ? 7.822 -40.340 17.600 1.00 55.31 75 PRO A C 1
ATOM 533 O O . PRO A 1 75 ? 8.486 -41.372 17.727 1.00 55.31 75 PRO A O 1
ATOM 536 N N . PRO A 1 76 ? 6.523 -40.383 17.248 1.00 53.91 76 PRO A N 1
ATOM 537 C CA . PRO A 1 76 ? 5.814 -41.628 16.944 1.00 53.91 76 PRO A CA 1
ATOM 538 C C . PRO A 1 76 ? 6.167 -42.195 15.547 1.00 53.91 76 PRO A C 1
ATOM 540 O O . PRO A 1 76 ? 6.615 -41.448 14.672 1.00 53.91 76 PRO A O 1
ATOM 543 N N . PRO A 1 77 ? 5.956 -43.506 15.308 1.00 55.91 77 PRO A N 1
ATOM 544 C CA . PRO A 1 77 ? 6.289 -44.170 14.044 1.00 55.91 77 PRO A CA 1
ATOM 545 C C . PRO A 1 77 ? 5.281 -43.881 12.906 1.00 55.91 77 PRO A C 1
ATOM 547 O O . PRO A 1 77 ? 4.129 -43.530 13.168 1.00 55.91 77 PRO A O 1
ATOM 550 N N . PRO A 1 78 ? 5.680 -44.062 11.629 1.00 51.12 78 PRO A N 1
ATOM 551 C CA . PRO A 1 78 ? 4.823 -43.801 10.471 1.00 51.12 78 PRO A CA 1
ATOM 552 C C . PRO A 1 78 ? 3.780 -44.906 10.225 1.00 51.12 78 PRO A C 1
ATOM 554 O O . PRO A 1 78 ? 4.071 -46.098 10.318 1.00 51.12 78 PRO A O 1
ATOM 557 N N . PHE A 1 79 ? 2.572 -44.503 9.822 1.00 42.59 79 PHE A N 1
ATOM 558 C CA . PHE A 1 79 ? 1.510 -45.419 9.393 1.00 42.59 79 PHE A CA 1
ATOM 559 C C . PHE A 1 79 ? 1.781 -46.012 8.002 1.00 42.59 79 PHE A C 1
ATOM 561 O O . PHE A 1 79 ? 2.315 -45.346 7.116 1.00 42.59 79 PHE A O 1
ATOM 568 N N . THR A 1 80 ? 1.353 -47.260 7.789 1.00 38.75 80 THR A N 1
ATOM 569 C CA . THR A 1 80 ? 1.449 -47.949 6.492 1.00 38.75 80 THR A CA 1
ATOM 570 C C . THR A 1 80 ? 0.137 -47.844 5.715 1.00 38.75 80 THR A C 1
ATOM 572 O O . THR A 1 80 ? -0.936 -48.132 6.241 1.00 38.75 80 THR A O 1
ATOM 575 N N . SER A 1 81 ? 0.203 -47.447 4.442 1.00 37.03 81 SER A N 1
ATOM 576 C CA . SER A 1 81 ? -0.963 -47.399 3.557 1.00 37.03 81 SER A CA 1
ATOM 577 C C . SER A 1 81 ? -1.150 -48.728 2.813 1.00 37.03 81 SER A C 1
ATOM 579 O O . SER A 1 81 ? -0.276 -49.184 2.078 1.00 37.03 81 SER A O 1
ATOM 581 N N . ARG A 1 82 ? -2.323 -49.351 2.978 1.00 39.97 82 ARG A N 1
ATOM 582 C CA . ARG A 1 82 ? -2.768 -50.513 2.192 1.00 39.97 82 ARG A CA 1
ATOM 583 C C . ARG A 1 82 ? -4.200 -50.313 1.697 1.00 39.97 82 ARG A C 1
ATOM 585 O O . ARG A 1 82 ? -5.134 -50.752 2.352 1.00 39.97 82 ARG A O 1
ATOM 592 N N . PHE A 1 83 ? -4.358 -49.713 0.520 1.00 39.62 83 PHE A N 1
ATOM 593 C CA . PHE A 1 83 ? -5.583 -49.836 -0.275 1.00 39.62 83 PHE A CA 1
ATOM 594 C C . PHE A 1 83 ? -5.241 -49.891 -1.764 1.00 39.62 83 PHE A C 1
ATOM 596 O O . PHE A 1 83 ? -4.541 -49.025 -2.284 1.00 39.62 83 PHE A O 1
ATOM 603 N N . THR A 1 84 ? -5.728 -50.930 -2.440 1.00 47.25 84 THR A N 1
ATOM 604 C CA . THR A 1 84 ? -5.623 -51.131 -3.889 1.00 47.25 84 THR A CA 1
ATOM 605 C C . THR A 1 84 ? -6.904 -50.652 -4.584 1.00 47.25 84 THR A C 1
ATOM 607 O O . THR A 1 84 ? -7.997 -50.929 -4.087 1.00 47.25 84 THR A O 1
ATOM 610 N N . PRO A 1 85 ? -6.818 -49.947 -5.727 1.00 44.94 85 PRO A N 1
ATOM 611 C CA . PRO A 1 85 ? -7.998 -49.543 -6.488 1.00 44.94 85 PRO A CA 1
ATOM 612 C C . PRO A 1 85 ? -8.561 -50.701 -7.345 1.00 44.94 85 PRO A C 1
ATOM 614 O O . PRO A 1 85 ? -7.791 -51.550 -7.802 1.00 44.94 85 PRO A O 1
ATOM 617 N N . PRO A 1 86 ? -9.884 -50.738 -7.601 1.00 45.09 86 PRO A N 1
ATOM 618 C CA . PRO A 1 86 ? -10.520 -51.721 -8.483 1.00 45.09 86 PRO A CA 1
ATOM 619 C C . PRO A 1 86 ? -10.303 -51.406 -9.983 1.00 45.09 86 PRO A C 1
ATOM 621 O O . PRO A 1 86 ? -9.951 -50.277 -10.333 1.00 45.09 86 PRO A O 1
ATOM 624 N N . PRO A 1 87 ? -10.519 -52.381 -10.892 1.00 42.31 87 PRO A N 1
ATOM 625 C CA . PRO A 1 87 ? -10.243 -52.222 -12.321 1.00 42.31 87 PRO A CA 1
ATOM 626 C C . PRO A 1 87 ? -11.282 -51.367 -13.067 1.00 42.31 87 PRO A C 1
ATOM 628 O O . PRO A 1 87 ? -12.478 -51.390 -12.770 1.00 42.31 87 PRO A O 1
ATOM 631 N N . PHE A 1 88 ? -10.821 -50.665 -14.105 1.00 35.81 88 PHE A N 1
ATOM 632 C CA . PHE A 1 88 ? -11.668 -49.906 -15.028 1.00 35.81 88 PHE A CA 1
ATOM 633 C C . PHE A 1 88 ? -12.514 -50.829 -15.920 1.00 35.81 88 PHE A C 1
ATOM 635 O O . PHE A 1 88 ? -12.007 -51.807 -16.469 1.00 35.81 88 PHE A O 1
ATOM 642 N N . ARG A 1 89 ? -13.782 -50.461 -16.150 1.00 36.00 89 ARG A N 1
ATOM 643 C CA . ARG A 1 89 ? -14.575 -50.971 -17.281 1.00 36.00 89 ARG A CA 1
ATOM 644 C C . ARG A 1 89 ? -14.379 -50.068 -18.497 1.00 36.00 89 ARG A C 1
ATOM 646 O O . ARG A 1 89 ? -14.474 -48.849 -18.377 1.00 36.00 89 ARG A O 1
ATOM 653 N N . SER A 1 90 ? -14.140 -50.669 -19.656 1.00 36.97 90 SER A N 1
ATOM 654 C CA . SER A 1 90 ? -14.103 -49.989 -20.950 1.00 36.97 90 SER A CA 1
ATOM 655 C C . SER A 1 90 ? -15.505 -49.847 -21.557 1.00 36.97 90 SER A C 1
ATOM 657 O O . SER A 1 90 ? -16.375 -50.691 -21.353 1.00 36.97 90 SER A O 1
ATOM 659 N N . PHE A 1 91 ? -15.697 -48.785 -22.340 1.00 36.38 91 PHE A N 1
ATOM 660 C CA . PHE A 1 91 ? -16.831 -48.587 -23.247 1.00 36.38 91 PHE A CA 1
ATOM 661 C C . PHE A 1 91 ? -16.292 -48.238 -24.652 1.00 36.38 91 PHE A C 1
ATOM 663 O O . PHE A 1 91 ? -15.151 -47.773 -24.754 1.00 36.38 91 PHE A O 1
ATOM 670 N N . PRO A 1 92 ? -17.038 -48.528 -25.736 1.00 39.84 92 PRO A N 1
ATOM 671 C CA . PRO A 1 92 ? -16.497 -48.532 -27.096 1.00 39.84 92 PRO A CA 1
ATOM 672 C C . PRO A 1 92 ? -16.323 -47.123 -27.701 1.00 39.84 92 PRO A C 1
ATOM 674 O O . PRO A 1 92 ? -16.998 -46.180 -27.284 1.00 39.84 92 PRO A O 1
ATOM 677 N N . PRO A 1 93 ? -15.442 -46.966 -28.709 1.00 38.75 93 PRO A N 1
ATOM 678 C CA . PRO A 1 93 ? -15.228 -45.693 -29.387 1.00 38.75 93 PRO A CA 1
ATOM 679 C C . PRO A 1 93 ? -16.333 -45.391 -30.410 1.00 38.75 93 PRO A C 1
ATOM 681 O O . PRO A 1 93 ? -16.647 -46.221 -31.261 1.00 38.75 93 PRO A O 1
ATOM 684 N N . HIS A 1 94 ? -16.853 -44.162 -30.390 1.00 37.34 94 HIS A N 1
ATOM 685 C CA . HIS A 1 94 ? -17.638 -43.606 -31.496 1.00 37.34 94 HIS A CA 1
ATOM 686 C C . HIS A 1 94 ? -16.742 -42.766 -32.418 1.00 37.34 94 HIS A C 1
ATOM 688 O O . HIS A 1 94 ? -15.877 -42.020 -31.958 1.00 37.34 94 HIS A O 1
ATOM 694 N N . SER A 1 95 ? -16.949 -42.892 -33.729 1.00 41.38 95 SER A N 1
ATOM 695 C CA . SER A 1 95 ? -16.221 -42.155 -34.769 1.00 41.38 95 SER A CA 1
ATOM 696 C C . SER A 1 95 ? -16.620 -40.670 -34.827 1.00 41.38 95 SER A C 1
ATOM 698 O O . SER A 1 95 ? -17.804 -40.365 -34.665 1.00 41.38 95 SER A O 1
ATOM 700 N N . PRO A 1 96 ? -15.687 -39.741 -35.112 1.00 42.81 96 PRO A N 1
ATOM 701 C CA . PRO A 1 96 ? -15.983 -38.311 -35.166 1.00 42.81 96 PRO A CA 1
ATOM 702 C C . PRO A 1 96 ? -16.755 -37.912 -36.434 1.00 42.81 96 PRO A C 1
ATOM 704 O O . PRO A 1 96 ? -16.406 -38.315 -37.542 1.00 42.81 96 PRO A O 1
ATOM 707 N N . ALA A 1 97 ? -17.763 -37.055 -36.266 1.00 42.53 97 ALA A N 1
ATOM 708 C CA . ALA A 1 97 ? -18.399 -36.309 -37.353 1.00 42.53 97 ALA A CA 1
ATOM 709 C C . ALA A 1 97 ? -17.590 -35.028 -37.684 1.00 42.53 97 ALA A C 1
ATOM 711 O O . ALA A 1 97 ? -16.867 -34.530 -36.816 1.00 42.53 97 ALA A O 1
ATOM 712 N N . PRO A 1 98 ? -17.681 -34.479 -38.912 1.00 43.00 98 PRO A N 1
ATOM 713 C CA . PRO A 1 98 ? -16.921 -33.292 -39.309 1.00 43.00 98 PRO A CA 1
ATOM 714 C C . PRO A 1 98 ? -17.429 -32.001 -38.641 1.00 43.00 98 PRO A C 1
ATOM 716 O O . PRO A 1 98 ? -18.624 -31.828 -38.407 1.00 43.00 98 PRO A O 1
ATOM 719 N N . PHE A 1 99 ? -16.509 -31.070 -38.376 1.00 45.00 99 PHE A N 1
ATOM 720 C CA . PHE A 1 99 ? -16.814 -29.757 -37.796 1.00 45.00 99 PHE A CA 1
ATOM 721 C C . PHE A 1 99 ? -17.423 -28.785 -38.829 1.00 45.00 99 PHE A C 1
ATOM 723 O O . PHE A 1 99 ? -16.978 -28.775 -39.980 1.00 45.00 99 PHE A O 1
ATOM 730 N N . PRO A 1 100 ? -18.372 -27.914 -38.431 1.00 57.06 100 PRO A N 1
ATOM 731 C CA . PRO A 1 100 ? -18.832 -26.801 -39.260 1.00 57.06 100 PRO A CA 1
ATOM 732 C C . PRO A 1 100 ? -17.800 -25.648 -39.307 1.00 57.06 100 PRO A C 1
ATOM 734 O O . PRO A 1 100 ? -16.997 -25.502 -38.381 1.00 57.06 100 PRO A O 1
ATOM 737 N N . PRO A 1 101 ? -17.818 -24.803 -40.357 1.00 56.12 101 PRO A N 1
ATOM 738 C CA . PRO A 1 101 ? -16.932 -23.643 -40.477 1.00 56.12 101 PRO A CA 1
ATOM 739 C C . PRO A 1 101 ? -17.324 -22.485 -39.529 1.00 56.12 101 PRO A C 1
ATOM 741 O O . PRO A 1 101 ? -18.478 -22.400 -39.102 1.00 56.12 101 PRO A O 1
ATOM 744 N N . PRO A 1 102 ? -16.390 -21.566 -39.208 1.00 48.47 102 PRO A N 1
ATOM 745 C CA . PRO A 1 102 ? -16.658 -20.412 -38.348 1.00 48.47 102 PRO A CA 1
ATOM 746 C C . PRO A 1 102 ? -17.517 -19.333 -39.045 1.00 48.47 102 PRO A C 1
ATOM 748 O O . PRO A 1 102 ? -17.435 -19.180 -40.266 1.00 48.47 102 PRO A O 1
ATOM 751 N N . PRO A 1 103 ? -18.312 -18.548 -38.290 1.00 43.72 103 PRO A N 1
ATOM 752 C CA . PRO A 1 103 ? -19.195 -17.523 -38.845 1.00 43.72 103 PRO A CA 1
ATOM 753 C C . PRO A 1 103 ? -18.455 -16.246 -39.280 1.00 43.72 103 PRO A C 1
ATOM 755 O O . PRO A 1 103 ? -17.457 -15.839 -38.685 1.00 43.72 103 PRO A O 1
ATOM 758 N N . SER A 1 104 ? -19.005 -15.572 -40.291 1.00 54.12 104 SER A N 1
ATOM 759 C CA . SER A 1 104 ? -18.602 -14.231 -40.737 1.00 54.12 104 SER A CA 1
ATOM 760 C C . SER A 1 104 ? -19.070 -13.123 -39.774 1.00 54.12 104 SER A C 1
ATOM 762 O O . SER A 1 104 ? -20.108 -13.283 -39.128 1.00 54.12 104 SER A O 1
ATOM 764 N N . PRO A 1 105 ? -18.367 -11.975 -39.692 1.00 49.44 105 PRO A N 1
ATOM 765 C CA . PRO A 1 105 ? -18.751 -10.869 -38.814 1.00 49.44 105 PRO A CA 1
ATOM 766 C C . PRO A 1 105 ? -20.031 -10.153 -39.282 1.00 49.44 105 PRO A C 1
ATOM 768 O O . PRO A 1 105 ? -20.211 -9.889 -40.470 1.00 49.44 105 PRO A O 1
ATOM 771 N N . PHE A 1 106 ? -20.894 -9.802 -38.326 1.00 41.22 106 PHE A N 1
ATOM 772 C CA . PHE A 1 106 ? -22.128 -9.030 -38.537 1.00 41.22 106 PHE A CA 1
ATOM 773 C C . PHE A 1 106 ? -21.882 -7.500 -38.486 1.00 41.22 106 PHE A C 1
ATOM 775 O O . PHE A 1 106 ? -20.853 -7.067 -37.960 1.00 41.22 106 PHE A O 1
ATOM 782 N N . PRO A 1 107 ? -22.785 -6.669 -39.051 1.00 46.91 107 PRO A N 1
ATOM 783 C CA . PRO A 1 107 ? -22.549 -5.238 -39.260 1.00 46.91 107 PRO A CA 1
ATOM 784 C C . PRO A 1 107 ? -22.757 -4.368 -38.008 1.00 46.91 107 PRO A C 1
ATOM 786 O O . PRO A 1 107 ? -23.371 -4.776 -37.023 1.00 46.91 107 PRO A O 1
ATOM 789 N N . VAL A 1 108 ? -22.262 -3.128 -38.078 1.00 42.78 108 VAL A N 1
ATOM 790 C CA . VAL A 1 108 ? -22.315 -2.136 -36.991 1.00 42.78 108 VAL A CA 1
ATOM 791 C C . VAL A 1 108 ? -23.684 -1.430 -36.947 1.00 42.78 108 VAL A C 1
ATOM 793 O O . VAL A 1 108 ? -24.077 -0.845 -37.958 1.00 42.78 108 VAL A O 1
ATOM 796 N N . PRO A 1 109 ? -24.400 -1.408 -35.805 1.00 39.66 109 PRO A N 1
ATOM 797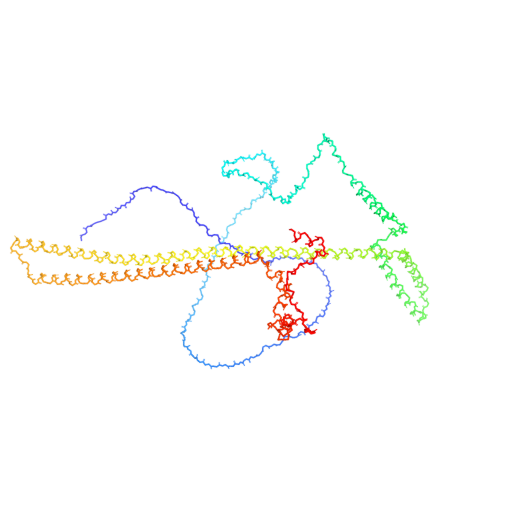 C CA . PRO A 1 109 ? -25.621 -0.619 -35.643 1.00 39.66 109 PRO A CA 1
ATOM 798 C C . PRO A 1 109 ? -25.313 0.840 -35.265 1.00 39.66 109 PRO A C 1
ATOM 800 O O . PRO A 1 109 ? -24.468 1.112 -34.411 1.00 39.66 109 PRO A O 1
ATOM 803 N N . ALA A 1 110 ? -26.036 1.791 -35.862 1.00 45.62 110 ALA A N 1
ATOM 804 C CA . ALA A 1 110 ? -25.874 3.223 -35.608 1.00 45.62 110 ALA A CA 1
ATOM 805 C C . ALA A 1 110 ? -27.026 3.791 -34.756 1.00 45.62 110 ALA A C 1
ATOM 807 O O . ALA A 1 110 ? -28.051 4.206 -35.287 1.00 45.62 110 ALA A O 1
ATOM 808 N N . SER A 1 111 ? -26.845 3.849 -33.432 1.00 41.34 111 SER A N 1
ATOM 809 C CA . SER A 1 111 ? -27.728 4.599 -32.520 1.00 41.34 111 SER A CA 1
ATOM 810 C C . SER A 1 111 ? -27.087 4.804 -31.142 1.00 41.34 111 SER A C 1
ATOM 812 O O . SER A 1 111 ? -26.643 3.835 -30.525 1.00 41.34 111 SER A O 1
ATOM 814 N N . ARG A 1 112 ? -27.096 6.036 -30.615 1.00 38.25 112 ARG A N 1
ATOM 815 C CA . ARG A 1 112 ? -26.827 6.335 -29.193 1.00 38.25 112 ARG A CA 1
ATOM 816 C C . ARG A 1 112 ? -28.139 6.720 -28.493 1.00 38.25 112 ARG A C 1
ATOM 818 O O . ARG A 1 112 ? -28.827 7.593 -29.020 1.00 38.25 112 ARG A O 1
ATOM 825 N N . PRO A 1 113 ? -28.470 6.162 -27.315 1.00 39.78 113 PRO A N 1
ATOM 826 C CA . PRO A 1 113 ? -29.497 6.730 -26.447 1.00 39.78 113 PRO A CA 1
ATOM 827 C C . PRO A 1 113 ? -28.974 7.993 -25.738 1.00 39.78 113 PRO A C 1
ATOM 829 O O . PRO A 1 113 ? -27.769 8.143 -25.523 1.00 39.78 113 PRO A O 1
ATOM 832 N N . ALA A 1 114 ? -29.886 8.891 -25.362 1.00 47.06 114 ALA A N 1
ATOM 833 C CA . ALA A 1 114 ? -29.589 10.075 -24.553 1.00 47.06 114 ALA A CA 1
ATOM 834 C C . ALA A 1 114 ? -29.708 9.781 -23.043 1.00 47.06 114 ALA A C 1
ATOM 836 O O . ALA A 1 114 ? -30.363 8.821 -22.639 1.00 47.06 114 ALA A O 1
ATOM 837 N N . LEU A 1 115 ? -29.095 10.631 -22.213 1.00 39.56 115 LEU A N 1
ATOM 838 C CA . LEU A 1 115 ? -29.180 10.606 -20.746 1.00 39.56 115 LEU A CA 1
ATOM 839 C C . LEU A 1 115 ? -29.505 12.019 -20.203 1.00 39.56 115 LEU A C 1
ATOM 841 O O . LEU A 1 115 ? -29.321 12.993 -20.937 1.00 39.56 115 LEU A O 1
ATOM 845 N N . PRO A 1 116 ? -30.075 12.140 -18.984 1.00 42.88 116 PRO A N 1
ATOM 846 C CA . PRO A 1 116 ? -30.913 13.287 -18.617 1.00 42.88 116 PRO A CA 1
ATOM 847 C C . PRO A 1 116 ? -30.149 14.539 -18.126 1.00 42.88 116 PRO A C 1
ATOM 849 O O . PRO A 1 116 ? -28.997 14.429 -17.706 1.00 42.88 116 PRO A O 1
ATOM 852 N N . PRO A 1 117 ? -30.790 15.731 -18.130 1.00 50.97 117 PRO A N 1
ATOM 853 C CA . PRO A 1 117 ? -30.102 17.009 -17.950 1.00 50.97 117 PRO A CA 1
ATOM 854 C C . PRO A 1 117 ? -30.305 17.635 -16.555 1.00 50.97 117 PRO A C 1
ATOM 856 O O . PRO A 1 117 ? -31.193 18.462 -16.373 1.00 50.97 117 PRO A O 1
ATOM 859 N N . PHE A 1 118 ? -29.457 17.307 -15.577 1.00 43.19 118 PHE A N 1
ATOM 860 C CA . PHE A 1 118 ? -29.339 18.085 -14.330 1.00 43.19 118 PHE A CA 1
ATOM 861 C C . PHE A 1 118 ? -27.888 18.142 -13.823 1.00 43.19 118 PHE A C 1
ATOM 863 O O . PHE A 1 118 ? -27.081 17.278 -14.154 1.00 43.19 118 PHE A O 1
ATOM 870 N N . LEU A 1 119 ? -27.593 19.163 -13.003 1.00 38.75 119 LEU A N 1
ATOM 871 C CA . LEU A 1 119 ? -26.265 19.570 -12.501 1.00 38.75 119 LEU A CA 1
ATOM 872 C C . LEU A 1 119 ? -25.364 20.317 -13.509 1.00 38.75 119 LEU A C 1
ATOM 874 O O . LEU A 1 119 ? -24.214 19.956 -13.746 1.00 38.75 119 LEU A O 1
ATOM 878 N N . LEU A 1 120 ? -25.877 21.444 -14.013 1.00 40.34 120 LEU A N 1
ATOM 879 C CA . LEU A 1 120 ? -25.078 22.582 -14.488 1.00 40.34 120 LEU A CA 1
ATOM 880 C C . LEU A 1 120 ? -25.226 23.744 -13.482 1.00 40.34 120 LEU A C 1
ATOM 882 O O . LEU A 1 120 ? -26.363 24.056 -13.120 1.00 40.34 120 LEU A O 1
ATOM 886 N N . PRO A 1 121 ? -24.137 24.396 -13.026 1.00 43.69 121 PRO A N 1
ATOM 887 C CA . PRO A 1 121 ? -24.217 25.674 -12.314 1.00 43.69 121 PRO A CA 1
ATOM 888 C C . PRO A 1 121 ? -24.631 26.816 -13.267 1.00 43.69 121 PRO A C 1
ATOM 890 O O . PRO A 1 121 ? -24.444 26.690 -14.480 1.00 43.69 121 PRO A O 1
ATOM 893 N N . PRO A 1 122 ? -25.167 27.939 -12.753 1.00 48.62 122 PRO A N 1
ATOM 894 C CA . PRO A 1 122 ? -25.538 29.087 -13.579 1.00 48.62 122 PRO A CA 1
ATOM 895 C C . PRO A 1 122 ? -24.306 29.821 -14.149 1.00 48.62 122 PRO A C 1
ATOM 897 O O . PRO A 1 122 ? -23.234 29.786 -13.540 1.00 48.62 122 PRO A O 1
ATOM 900 N N . PRO A 1 123 ? -24.443 30.521 -15.291 1.00 36.69 123 PRO A N 1
ATOM 901 C CA . PRO A 1 123 ? -23.353 31.284 -15.886 1.00 36.69 123 PRO A CA 1
ATOM 902 C C . PRO A 1 123 ? -23.109 32.601 -15.135 1.00 36.69 123 PRO A C 1
ATOM 904 O O . PRO A 1 123 ? -23.995 33.447 -15.038 1.00 36.69 123 PRO A O 1
ATOM 907 N N . SER A 1 124 ? -21.880 32.802 -14.664 1.00 41.69 124 SER A N 1
ATOM 908 C CA . SER A 1 124 ? -21.341 34.120 -14.308 1.00 41.69 124 SER A CA 1
ATOM 909 C C . SER A 1 124 ? -20.549 34.687 -15.488 1.00 41.69 124 SER A C 1
ATOM 911 O O . SER A 1 124 ? -19.746 33.966 -16.085 1.00 41.69 124 SER A O 1
ATOM 913 N N . GLU A 1 125 ? -20.748 35.962 -15.822 1.00 48.28 125 GLU A N 1
ATOM 914 C CA . GLU A 1 125 ? -20.045 36.605 -16.939 1.00 48.28 125 GLU A CA 1
ATOM 915 C C . GLU A 1 125 ? -18.533 36.745 -16.677 1.00 48.28 125 GLU A C 1
ATOM 917 O O . GLU A 1 125 ? -18.135 37.188 -15.596 1.00 48.28 125 GLU A O 1
ATOM 922 N N . PRO A 1 126 ? -17.668 36.437 -17.662 1.00 42.41 126 PRO A N 1
ATOM 923 C CA . PRO A 1 126 ? -16.267 36.816 -17.611 1.00 42.41 126 PRO A CA 1
ATOM 924 C C . PRO A 1 126 ? -16.107 38.271 -18.069 1.00 42.41 126 PRO A C 1
ATOM 926 O O . PRO A 1 126 ? -16.131 38.575 -19.264 1.00 42.41 126 PRO A O 1
ATOM 929 N N . GLY A 1 127 ? -15.887 39.169 -17.108 1.00 36.44 127 GLY A N 1
ATOM 930 C CA . GLY A 1 127 ? -15.288 40.471 -17.392 1.00 36.44 127 GLY A CA 1
ATOM 931 C C . GLY A 1 127 ? -13.901 40.328 -18.040 1.00 36.44 127 GLY A C 1
ATOM 932 O O . GLY A 1 127 ? -13.267 39.275 -17.977 1.00 36.44 127 GLY A O 1
ATOM 933 N N . SER A 1 128 ? -13.440 41.398 -18.684 1.00 47.78 128 SER A N 1
ATOM 934 C CA . SER A 1 128 ? -12.189 41.438 -19.453 1.00 47.78 128 SER A CA 1
ATOM 935 C C . SER A 1 128 ? -10.917 41.076 -18.660 1.00 47.78 128 SER A C 1
ATOM 937 O O . SER A 1 128 ? -10.886 41.134 -17.435 1.00 47.78 128 SER A O 1
ATOM 939 N N . PHE A 1 129 ? -9.832 40.872 -19.423 1.00 43.50 129 PHE A N 1
ATOM 940 C CA . PHE A 1 129 ? -8.420 40.700 -19.025 1.00 43.50 129 PHE A CA 1
ATOM 941 C C . PHE A 1 129 ? -7.920 39.256 -18.798 1.00 43.50 129 PHE A C 1
ATOM 943 O O . PHE A 1 129 ? -8.674 38.332 -18.528 1.00 43.50 129 PHE A O 1
ATOM 950 N N . PHE A 1 130 ? -6.606 39.082 -19.012 1.00 35.00 130 PHE A N 1
ATOM 951 C CA . PHE A 1 130 ? -5.836 37.823 -19.052 1.00 35.00 130 PHE A CA 1
ATOM 952 C C . PHE A 1 130 ? -6.241 36.779 -20.111 1.00 35.00 130 PHE A C 1
ATOM 954 O O . PHE A 1 130 ? -6.849 35.747 -19.838 1.00 35.00 130 PHE A O 1
ATOM 961 N N . ARG A 1 131 ? -5.764 37.000 -21.345 1.00 36.81 131 ARG A N 1
ATOM 962 C CA . ARG A 1 131 ? -5.830 36.034 -22.454 1.00 36.81 131 ARG A CA 1
ATOM 963 C C . ARG A 1 131 ? -4.497 35.288 -22.623 1.00 36.81 131 ARG A C 1
ATOM 965 O O . ARG A 1 131 ? -3.613 35.758 -23.333 1.00 36.81 131 ARG A O 1
ATOM 972 N N . GLY A 1 132 ? -4.363 34.122 -21.990 1.00 39.97 132 GLY A N 1
ATOM 973 C CA . GLY A 1 132 ? -3.261 33.187 -22.265 1.00 39.97 132 GLY A CA 1
ATOM 974 C C . GLY A 1 132 ? -3.361 32.546 -23.665 1.00 39.97 132 GLY A C 1
ATOM 975 O O . GLY A 1 132 ? -4.441 32.554 -24.266 1.00 39.97 132 GLY A O 1
ATOM 976 N N . PRO A 1 133 ? -2.262 31.993 -24.217 1.00 43.84 133 PRO A N 1
ATOM 977 C CA . PRO A 1 133 ? -2.262 31.394 -25.551 1.00 43.84 133 PRO A CA 1
ATOM 978 C C . PRO A 1 133 ? -3.085 30.097 -25.590 1.00 43.84 133 PRO A C 1
ATOM 980 O O . PRO A 1 133 ? -2.815 29.144 -24.863 1.00 43.84 133 PRO A O 1
ATOM 983 N N . SER A 1 134 ? -4.086 30.056 -26.470 1.00 42.72 134 SER A N 1
ATOM 984 C CA . SER A 1 134 ? -4.918 28.870 -26.701 1.00 42.72 134 SER A CA 1
ATOM 985 C C . SER A 1 134 ? -4.237 27.894 -27.663 1.00 42.72 134 SER A C 1
ATOM 987 O O . SER A 1 134 ? -3.686 28.296 -28.687 1.00 42.72 134 SER A O 1
ATOM 989 N N . VAL A 1 135 ? -4.290 26.598 -27.343 1.00 45.28 135 VAL A N 1
ATOM 990 C CA . VAL A 1 135 ? -3.783 25.533 -28.221 1.00 45.28 135 VAL A CA 1
ATOM 991 C C . VAL A 1 135 ? -4.681 25.436 -29.467 1.00 45.28 135 VAL A C 1
ATOM 993 O O . VAL A 1 135 ? -5.900 25.325 -29.309 1.00 45.28 135 VAL A O 1
ATOM 996 N N . PRO A 1 136 ? -4.134 25.468 -30.697 1.00 52.69 136 PRO A N 1
ATOM 997 C CA . PRO A 1 136 ? -4.940 25.364 -31.911 1.00 52.69 136 PRO A CA 1
ATOM 998 C C . PRO A 1 136 ? -5.486 23.936 -32.123 1.00 52.69 136 PRO A C 1
ATOM 1000 O O . PRO A 1 136 ? -4.840 22.962 -31.725 1.00 52.69 136 PRO A O 1
ATOM 1003 N N . PRO A 1 137 ? -6.653 23.777 -32.779 1.00 48.16 137 PRO A N 1
ATOM 1004 C CA . PRO A 1 137 ? -7.196 22.464 -33.119 1.00 48.16 137 PRO A CA 1
ATOM 1005 C C . PRO A 1 137 ? -6.299 21.738 -34.132 1.00 48.16 137 PRO A C 1
ATOM 1007 O O . PRO A 1 137 ? -5.745 22.343 -35.048 1.00 48.16 137 PRO A O 1
ATOM 1010 N N . LEU A 1 138 ? -6.176 20.417 -33.976 1.00 50.19 138 LEU A N 1
ATOM 1011 C CA . LEU A 1 138 ? -5.105 19.625 -34.599 1.00 50.19 138 LEU A CA 1
ATOM 1012 C C . LEU A 1 138 ? -5.271 19.372 -36.114 1.00 50.19 138 LEU A C 1
ATOM 1014 O O . LEU A 1 138 ? -4.353 18.857 -36.744 1.00 50.19 138 LEU A O 1
ATOM 1018 N N . PHE A 1 139 ? -6.410 19.749 -36.706 1.00 46.22 139 PHE A N 1
ATOM 1019 C CA . PHE A 1 139 ? -6.653 19.694 -38.152 1.00 46.22 139 PHE A CA 1
ATOM 1020 C C . PHE A 1 139 ? -7.502 20.892 -38.612 1.00 46.22 139 PHE A C 1
ATOM 1022 O O . PHE A 1 139 ? -8.512 21.189 -37.968 1.00 46.22 139 PHE A O 1
ATOM 1029 N N . PRO A 1 140 ? -7.156 21.559 -39.731 1.00 49.47 140 PRO A N 1
ATOM 1030 C CA . PRO A 1 140 ? -8.044 22.525 -40.367 1.00 49.47 140 PRO A CA 1
ATOM 1031 C C . PRO A 1 140 ? -9.204 21.806 -41.087 1.00 49.47 140 PRO A C 1
ATOM 1033 O O . PRO A 1 140 ? -9.008 20.706 -41.613 1.00 49.47 140 PRO A O 1
ATOM 1036 N N . PRO A 1 141 ? -10.405 22.410 -41.166 1.00 51.88 141 PRO A N 1
ATOM 1037 C CA . PRO A 1 141 ? -11.456 21.922 -42.053 1.00 51.88 141 PRO A CA 1
ATOM 1038 C C . PRO A 1 141 ? -11.029 22.071 -43.522 1.00 51.88 141 PRO A C 1
ATOM 1040 O O . PRO A 1 141 ? -10.281 22.984 -43.877 1.00 51.88 141 PRO A O 1
ATOM 1043 N N . TRP A 1 142 ? -11.517 21.175 -44.382 1.00 48.75 142 TRP A N 1
ATOM 1044 C CA . TRP A 1 142 ? -11.235 21.220 -45.819 1.00 48.75 142 TRP A CA 1
ATOM 1045 C C . TRP A 1 142 ? -11.829 22.493 -46.453 1.00 48.75 142 TRP A C 1
ATOM 1047 O O . TRP A 1 142 ? -12.920 22.909 -46.057 1.00 48.75 142 TRP A O 1
ATOM 1057 N N . PRO A 1 143 ? -11.146 23.124 -47.427 1.00 50.47 143 PRO A N 1
ATOM 1058 C CA . PRO A 1 143 ? -11.633 24.349 -48.048 1.00 50.47 143 PRO A CA 1
ATOM 1059 C C . PRO A 1 143 ? -12.850 24.076 -48.943 1.00 50.47 143 PRO A C 1
ATOM 1061 O O . PRO A 1 143 ? -12.757 23.337 -49.922 1.00 50.47 143 PRO A O 1
ATOM 1064 N N . SER A 1 144 ? -13.982 24.711 -48.632 1.00 56.28 144 SER A N 1
ATOM 1065 C CA . SER A 1 144 ? -15.125 24.805 -49.550 1.00 56.28 144 SER A CA 1
ATOM 1066 C C . SER A 1 144 ? -14.782 25.705 -50.750 1.00 56.28 144 SER A C 1
ATOM 1068 O O . SER A 1 144 ? -14.063 26.691 -50.564 1.00 56.28 144 SER A O 1
ATOM 1070 N N . PRO A 1 145 ? -15.296 25.416 -51.961 1.00 57.19 145 PRO A N 1
ATOM 1071 C CA . PRO A 1 145 ? -14.876 26.102 -53.187 1.00 57.19 145 PRO A CA 1
ATOM 1072 C C . PRO A 1 145 ? -15.296 27.580 -53.262 1.00 57.19 145 PRO A C 1
ATOM 1074 O O . PRO A 1 145 ? -14.602 28.373 -53.891 1.00 57.19 145 PRO A O 1
ATOM 1077 N N . ASP A 1 146 ? -16.383 27.975 -52.595 1.00 51.53 146 ASP A N 1
ATOM 1078 C CA . ASP A 1 146 ? -17.018 29.293 -52.771 1.00 51.53 146 ASP A CA 1
ATOM 1079 C C . ASP A 1 146 ? -16.445 30.421 -51.890 1.00 51.53 146 ASP A C 1
ATOM 1081 O O . ASP A 1 146 ? -17.106 31.439 -51.667 1.00 51.53 146 ASP A O 1
ATOM 1085 N N . ARG A 1 147 ? -15.222 30.274 -51.355 1.00 48.34 147 ARG A N 1
ATOM 1086 C CA . ARG A 1 147 ? -14.565 31.341 -50.581 1.00 48.34 147 ARG A CA 1
ATOM 1087 C C . ARG A 1 147 ? -13.460 32.016 -51.405 1.00 48.34 147 ARG A C 1
ATOM 1089 O O . ARG A 1 147 ? -12.454 31.362 -51.681 1.00 48.34 147 ARG A O 1
ATOM 1096 N N . PRO A 1 148 ? -13.573 33.317 -51.745 1.00 61.69 148 PRO A N 1
ATOM 1097 C CA . PRO A 1 148 ? -12.480 34.032 -52.396 1.00 61.69 148 PRO A CA 1
ATOM 1098 C C . PRO A 1 148 ? -11.244 34.068 -51.476 1.00 61.69 148 PRO A C 1
ATOM 1100 O O . PRO A 1 148 ? -11.395 34.153 -50.249 1.00 61.69 148 PRO A O 1
ATOM 1103 N N . PRO A 1 149 ? -10.022 33.993 -52.034 1.00 59.69 149 PRO A N 1
ATOM 1104 C CA . PRO A 1 149 ? -8.805 33.993 -51.234 1.00 59.69 149 PRO A CA 1
ATOM 1105 C C . PRO A 1 149 ? -8.645 35.330 -50.489 1.00 59.69 149 PRO A C 1
ATOM 1107 O O . PRO A 1 149 ? -8.913 36.386 -51.069 1.00 59.69 149 PRO A O 1
ATOM 1110 N N . PRO A 1 150 ? -8.199 35.321 -49.219 1.00 61.34 150 PRO A N 1
ATOM 1111 C CA . PRO A 1 150 ? -7.851 36.554 -48.524 1.00 61.34 150 PRO A CA 1
ATOM 1112 C C . PRO A 1 150 ? -6.651 37.230 -49.215 1.00 61.34 150 PRO A C 1
ATOM 1114 O O . PRO A 1 150 ? -5.798 36.527 -49.768 1.00 61.34 150 PRO A O 1
ATOM 1117 N N . PRO A 1 151 ? -6.549 38.572 -49.178 1.00 57.91 151 PRO A N 1
ATOM 1118 C CA . PRO A 1 151 ? -5.403 39.277 -49.741 1.00 57.91 151 PRO A CA 1
ATOM 1119 C C . PRO A 1 151 ? -4.106 38.839 -49.046 1.00 57.91 151 PRO A C 1
ATOM 1121 O O . PRO A 1 151 ? -4.048 38.728 -47.820 1.00 57.91 151 PRO A O 1
ATOM 1124 N N . LEU A 1 152 ? -3.073 38.571 -49.845 1.00 59.12 152 LEU A N 1
ATOM 1125 C CA . LEU A 1 152 ? -1.759 38.147 -49.361 1.00 59.12 152 LEU A CA 1
ATOM 1126 C C . LEU A 1 152 ? -1.069 39.295 -48.596 1.00 59.12 152 LEU A C 1
ATOM 1128 O O . LEU A 1 152 ? -1.062 40.422 -49.096 1.00 59.12 152 LEU A O 1
ATOM 1132 N N . PRO A 1 153 ? -0.463 39.038 -47.420 1.00 59.84 153 PRO A N 1
ATOM 1133 C CA . PRO A 1 153 ? 0.389 40.018 -46.755 1.00 59.84 153 PRO A CA 1
ATOM 1134 C C . PRO A 1 153 ? 1.691 40.230 -47.556 1.00 59.84 153 PRO A C 1
ATOM 1136 O O . PRO A 1 153 ? 2.210 39.268 -48.132 1.00 59.84 153 PRO A O 1
ATOM 1139 N N . PRO A 1 154 ? 2.243 41.459 -47.585 1.00 59.00 154 PRO A N 1
ATOM 1140 C CA . PRO A 1 154 ? 3.328 41.836 -48.499 1.00 59.00 154 PRO A CA 1
ATOM 1141 C C . PRO A 1 154 ? 4.652 41.097 -48.246 1.00 59.00 154 PRO A C 1
ATOM 1143 O O . PRO A 1 154 ? 5.442 40.923 -49.170 1.00 59.00 154 PRO A O 1
ATOM 1146 N N . ASP A 1 155 ? 4.892 40.614 -47.026 1.00 55.88 155 ASP A N 1
ATOM 1147 C CA . ASP A 1 155 ? 6.134 39.918 -46.664 1.00 55.88 155 ASP A CA 1
ATOM 1148 C C . ASP A 1 155 ? 6.242 38.502 -47.265 1.00 55.88 155 ASP A C 1
ATOM 1150 O O . ASP A 1 155 ? 7.336 37.938 -47.354 1.00 55.88 155 ASP A O 1
ATOM 1154 N N . GLY A 1 156 ? 5.127 37.927 -47.737 1.00 57.62 156 GLY A N 1
ATOM 1155 C CA . GLY A 1 156 ? 5.087 36.566 -48.281 1.00 57.62 156 GLY A CA 1
ATOM 1156 C C . GLY A 1 156 ? 5.966 36.358 -49.520 1.00 57.62 156 GLY A C 1
ATOM 1157 O O . GLY A 1 156 ? 6.449 35.249 -49.751 1.00 57.62 156 GLY A O 1
ATOM 1158 N N . ASP A 1 157 ? 6.234 37.414 -50.292 1.00 62.00 157 ASP A N 1
ATOM 1159 C CA . ASP A 1 157 ? 7.119 37.329 -51.457 1.00 62.00 157 ASP A CA 1
ATOM 1160 C C . ASP A 1 157 ? 8.613 37.365 -51.074 1.00 62.00 157 ASP A C 1
ATOM 1162 O O . ASP A 1 157 ? 9.449 36.848 -51.818 1.00 62.00 157 ASP A O 1
ATOM 1166 N N . ALA A 1 158 ? 8.968 37.876 -49.888 1.00 68.50 158 ALA A N 1
ATOM 1167 C CA . ALA A 1 158 ? 10.334 37.804 -49.366 1.00 68.50 158 ALA A CA 1
ATOM 1168 C C . ALA A 1 158 ? 10.688 36.378 -48.907 1.00 68.50 158 ALA A C 1
ATOM 1170 O O . ALA A 1 158 ? 11.773 35.879 -49.226 1.00 68.50 158 ALA A O 1
ATOM 1171 N N . ASP A 1 159 ? 9.760 35.697 -48.227 1.00 73.19 159 ASP A N 1
ATOM 1172 C CA . ASP A 1 159 ? 9.933 34.290 -47.851 1.00 73.19 159 ASP A CA 1
ATOM 1173 C C . ASP A 1 159 ? 9.818 33.352 -49.062 1.00 73.19 159 ASP A C 1
ATOM 1175 O O . ASP A 1 159 ? 10.638 32.446 -49.191 1.00 73.19 159 ASP A O 1
ATOM 1179 N N . ARG A 1 160 ? 8.938 33.623 -50.041 1.00 77.31 160 ARG A N 1
ATOM 1180 C CA . ARG A 1 160 ? 8.976 32.912 -51.337 1.00 77.31 160 ARG A CA 1
ATOM 1181 C C . ARG A 1 160 ? 10.321 33.055 -52.034 1.00 77.31 160 ARG A C 1
ATOM 1183 O O . ARG A 1 160 ? 10.872 32.055 -52.472 1.00 77.31 160 ARG A O 1
ATOM 1190 N N . GLN A 1 161 ? 10.898 34.256 -52.096 1.00 80.94 161 GLN A N 1
ATOM 1191 C CA . GLN A 1 161 ? 12.230 34.430 -52.681 1.00 80.94 161 GLN A CA 1
ATOM 1192 C C . GLN A 1 161 ? 13.331 33.745 -51.858 1.00 80.94 161 GLN A C 1
ATOM 1194 O O . GLN A 1 161 ? 14.339 33.329 -52.431 1.00 80.94 161 GLN A O 1
ATOM 1199 N N . ARG A 1 162 ? 13.173 33.586 -50.536 1.00 83.31 162 ARG A N 1
ATOM 1200 C CA . ARG A 1 162 ? 14.065 32.737 -49.728 1.00 83.31 162 ARG A CA 1
ATOM 1201 C C . ARG A 1 162 ? 13.907 31.263 -50.079 1.00 83.31 162 ARG A C 1
ATOM 1203 O O . ARG A 1 162 ? 14.927 30.617 -50.305 1.00 83.31 162 ARG A O 1
ATOM 1210 N N . ASP A 1 163 ? 12.683 30.761 -50.186 1.00 83.19 163 ASP A N 1
ATOM 1211 C CA . ASP A 1 163 ? 12.393 29.370 -50.535 1.00 83.19 163 ASP A CA 1
ATOM 1212 C C . ASP A 1 163 ? 12.802 29.039 -51.974 1.00 83.19 163 ASP A C 1
ATOM 1214 O O . ASP A 1 163 ? 13.404 27.997 -52.206 1.00 83.19 163 ASP A O 1
ATOM 1218 N N . GLU A 1 164 ? 12.599 29.934 -52.939 1.00 87.06 164 GLU A N 1
ATOM 1219 C CA . GLU A 1 164 ? 13.089 29.789 -54.314 1.00 87.06 164 GLU A CA 1
ATOM 1220 C C . GLU A 1 164 ? 14.619 29.787 -54.373 1.00 87.06 164 GLU A C 1
ATOM 1222 O O . GLU A 1 164 ? 15.209 28.937 -55.042 1.00 87.06 164 GLU A O 1
ATOM 1227 N N . ARG A 1 165 ? 15.295 30.676 -53.629 1.00 86.31 165 ARG A N 1
ATOM 1228 C CA . ARG A 1 165 ? 16.765 30.668 -53.517 1.00 86.31 165 ARG A CA 1
ATOM 1229 C C . ARG A 1 165 ? 17.264 29.417 -52.791 1.00 86.31 165 ARG A C 1
ATOM 1231 O O . ARG A 1 165 ? 18.296 28.873 -53.180 1.00 86.31 165 ARG A O 1
ATOM 1238 N N . TRP A 1 166 ? 16.546 28.929 -51.781 1.00 86.62 166 TRP A N 1
ATOM 1239 C CA . TRP A 1 166 ? 16.863 27.688 -51.074 1.00 86.62 166 TRP A CA 1
ATOM 1240 C C . TRP A 1 166 ? 16.654 26.465 -51.968 1.00 86.62 166 TRP A C 1
ATOM 1242 O O . TRP A 1 166 ? 17.535 25.613 -52.027 1.00 86.62 166 TRP A O 1
ATOM 1252 N N . LEU A 1 167 ? 15.563 26.405 -52.735 1.00 84.50 167 LEU A N 1
ATOM 1253 C CA . LEU A 1 167 ? 15.292 25.370 -53.734 1.00 84.50 167 LEU A CA 1
ATOM 1254 C C . LEU A 1 167 ? 16.336 25.407 -54.851 1.00 84.50 167 LEU A C 1
ATOM 1256 O O . LEU A 1 167 ? 16.887 24.364 -55.186 1.00 84.50 167 LEU A O 1
ATOM 1260 N N . ALA A 1 168 ? 16.692 26.583 -55.370 1.00 84.19 168 ALA A N 1
ATOM 1261 C CA . ALA A 1 168 ? 17.759 26.734 -56.355 1.00 84.19 168 ALA A CA 1
ATOM 1262 C C . ALA A 1 168 ? 19.119 26.283 -55.793 1.00 84.19 168 ALA A C 1
ATOM 1264 O O . ALA A 1 168 ? 19.852 25.558 -56.469 1.00 84.19 168 ALA A O 1
ATOM 1265 N N . GLN A 1 169 ? 19.451 26.614 -54.537 1.00 83.00 169 GLN A N 1
ATOM 1266 C CA . GLN A 1 169 ? 20.657 26.110 -53.864 1.00 83.00 169 GLN A CA 1
ATOM 1267 C C . GLN A 1 169 ? 20.592 24.604 -53.573 1.00 83.00 169 GLN A C 1
ATOM 1269 O O . GLN A 1 169 ? 21.603 23.916 -53.680 1.00 83.00 169 GLN A O 1
ATOM 1274 N N . PHE A 1 170 ? 19.429 24.055 -53.233 1.00 83.25 170 PHE A N 1
ATOM 1275 C CA . PHE A 1 170 ? 19.227 22.631 -52.969 1.00 83.25 170 PHE A CA 1
ATOM 1276 C C . PHE A 1 170 ? 19.316 21.803 -54.257 1.00 83.25 170 PHE A C 1
ATOM 1278 O O . PHE A 1 170 ? 19.943 20.744 -54.266 1.00 83.25 170 PHE A O 1
ATOM 1285 N N . LEU A 1 171 ? 18.751 22.304 -55.357 1.00 80.38 171 LEU A N 1
ATOM 1286 C CA . LEU A 1 171 ? 18.793 21.688 -56.683 1.00 80.38 171 LEU A CA 1
ATOM 1287 C C . LEU A 1 171 ? 20.169 21.831 -57.348 1.00 80.38 171 LEU A C 1
ATOM 1289 O O . LEU A 1 171 ? 20.623 20.878 -57.965 1.00 80.38 171 LEU A O 1
ATOM 1293 N N . SER A 1 172 ? 20.890 22.940 -57.160 1.00 75.06 172 SER A N 1
ATOM 1294 C CA . SER A 1 172 ? 22.288 23.062 -57.621 1.00 75.06 172 SER A CA 1
ATOM 1295 C C . SER A 1 172 ? 23.280 22.277 -56.751 1.00 75.06 172 SER A C 1
ATOM 1297 O O . SER A 1 172 ? 24.232 21.702 -57.277 1.00 75.06 172 SER A O 1
ATOM 1299 N N . ARG A 1 173 ? 23.036 22.145 -55.436 1.00 71.81 173 ARG A N 1
ATOM 1300 C CA . ARG A 1 173 ? 23.762 21.192 -54.567 1.00 71.81 173 ARG A CA 1
ATOM 1301 C C . ARG A 1 173 ? 23.454 19.737 -54.915 1.00 71.81 173 ARG A C 1
ATOM 1303 O O . ARG A 1 173 ? 24.316 18.879 -54.724 1.00 71.81 173 ARG A O 1
ATOM 1310 N N . ARG A 1 174 ? 22.277 19.442 -55.479 1.00 59.38 174 ARG A N 1
ATOM 1311 C CA . ARG A 1 174 ? 22.037 18.217 -56.256 1.00 59.38 174 ARG A CA 1
ATOM 1312 C C . ARG A 1 174 ? 22.696 18.340 -57.630 1.00 59.38 174 ARG A C 1
ATOM 1314 O O . ARG A 1 174 ? 22.020 18.306 -58.654 1.00 59.38 174 ARG A O 1
ATOM 1321 N N . VAL A 1 175 ? 24.028 18.400 -57.634 1.00 59.31 175 VAL A N 1
ATOM 1322 C CA . VAL A 1 175 ? 24.830 18.157 -58.836 1.00 59.31 175 VAL A CA 1
ATOM 1323 C C . VAL A 1 175 ? 24.257 16.896 -59.501 1.00 59.31 175 VAL A C 1
ATOM 1325 O O . VAL A 1 175 ? 24.264 15.843 -58.847 1.00 59.31 175 VAL A O 1
ATOM 1328 N N . PRO A 1 176 ? 23.700 16.973 -60.731 1.00 57.38 176 PRO A N 1
ATOM 1329 C CA . PRO A 1 176 ? 23.200 15.787 -61.417 1.00 57.38 176 PRO A CA 1
ATOM 1330 C C . PRO A 1 176 ? 24.377 14.819 -61.479 1.00 57.38 176 PRO A C 1
ATOM 1332 O O . PRO A 1 176 ? 25.477 15.270 -61.807 1.00 57.38 176 PRO A O 1
ATOM 1335 N N . PRO A 1 177 ? 24.208 13.557 -61.044 1.00 51.78 177 PRO A N 1
ATOM 1336 C CA . PRO A 1 177 ? 25.322 12.742 -60.584 1.00 51.78 177 PRO A CA 1
ATOM 1337 C C . PRO A 1 177 ? 26.394 12.698 -61.662 1.00 51.78 177 PRO A C 1
ATOM 1339 O O . PRO A 1 177 ? 26.183 12.070 -62.700 1.00 51.78 177 PRO A O 1
ATOM 1342 N N . VAL A 1 178 ? 27.520 13.390 -61.407 1.00 48.75 178 VAL A N 1
ATOM 1343 C CA . VAL A 1 178 ? 28.688 13.385 -62.293 1.00 48.75 178 VAL A CA 1
ATOM 1344 C C . VAL A 1 178 ? 28.921 11.932 -62.629 1.00 48.75 178 VAL A C 1
ATOM 1346 O O . VAL A 1 178 ? 29.037 11.124 -61.698 1.00 48.75 178 VAL A O 1
ATOM 1349 N N . VAL A 1 179 ? 28.908 11.611 -63.927 1.00 48.59 179 VAL A N 1
ATOM 1350 C CA . VAL A 1 179 ? 28.926 10.233 -64.423 1.00 48.59 179 VAL A CA 1
ATOM 1351 C C . VAL A 1 179 ? 30.310 9.648 -64.168 1.00 48.59 179 VAL A C 1
ATOM 1353 O O . VAL A 1 179 ? 31.144 9.486 -65.052 1.00 48.59 179 VAL A O 1
ATOM 1356 N N . SER A 1 180 ? 30.538 9.346 -62.892 1.00 51.88 180 SER A N 1
ATOM 1357 C CA . SER A 1 180 ? 31.547 8.431 -62.408 1.00 51.88 180 SER A CA 1
ATOM 1358 C C . SER A 1 180 ? 31.387 7.186 -63.268 1.00 51.88 180 SER A C 1
ATOM 1360 O O . SER A 1 180 ? 30.252 6.697 -63.349 1.00 51.88 180 SER A O 1
ATOM 1362 N N . PRO A 1 181 ? 32.455 6.714 -63.936 1.00 49.78 181 PRO A N 1
ATOM 1363 C CA . PRO A 1 181 ? 32.354 5.615 -64.886 1.00 49.78 181 PRO A CA 1
ATOM 1364 C C . PRO A 1 181 ? 31.565 4.483 -64.234 1.00 49.78 181 PRO A C 1
ATOM 1366 O O . PRO A 1 181 ? 31.858 4.119 -63.090 1.00 49.78 181 PRO A O 1
ATOM 1369 N N . PHE A 1 182 ? 30.495 4.052 -64.918 1.00 47.75 182 PHE A N 1
ATOM 1370 C CA . PHE A 1 182 ? 29.425 3.240 -64.332 1.00 47.75 182 PHE A CA 1
ATOM 1371 C C . PHE A 1 182 ? 30.032 2.123 -63.472 1.00 47.75 182 PHE A C 1
ATOM 1373 O O . PHE A 1 182 ? 30.896 1.399 -63.975 1.00 47.75 182 PHE A O 1
ATOM 1380 N N . PRO A 1 183 ? 29.626 1.970 -62.193 1.00 54.84 183 PRO A N 1
ATOM 1381 C CA . PRO A 1 183 ? 30.221 0.962 -61.321 1.00 54.84 183 PRO A CA 1
ATOM 1382 C C . PRO A 1 183 ? 30.094 -0.400 -62.017 1.00 54.84 183 PRO A C 1
ATOM 1384 O O . PRO A 1 183 ? 28.969 -0.748 -62.389 1.00 54.84 183 PRO A O 1
ATOM 1387 N N . PRO A 1 184 ? 31.208 -1.132 -62.239 1.00 55.34 184 PRO A N 1
ATOM 1388 C CA . PRO A 1 184 ? 31.280 -2.183 -63.252 1.00 55.34 184 PRO A CA 1
ATOM 1389 C C . PRO A 1 184 ? 30.121 -3.162 -63.088 1.00 55.34 184 PRO A C 1
ATOM 1391 O O . PRO A 1 184 ? 29.896 -3.703 -62.000 1.00 55.34 184 PRO A O 1
ATOM 1394 N N . CYS A 1 185 ? 29.330 -3.318 -64.153 1.00 54.38 185 CYS A N 1
ATOM 1395 C CA . CYS A 1 185 ? 27.932 -3.751 -64.036 1.00 54.38 185 CYS A CA 1
ATOM 1396 C C . CYS A 1 185 ? 27.778 -5.182 -63.466 1.00 54.38 185 CYS A C 1
ATOM 1398 O O . CYS A 1 185 ? 26.742 -5.521 -62.900 1.00 54.38 185 CYS A O 1
ATOM 1400 N N . GLY A 1 186 ? 28.845 -5.991 -63.519 1.00 60.62 186 GLY A N 1
ATOM 1401 C CA . GLY A 1 186 ? 28.938 -7.329 -62.922 1.00 60.62 186 GLY A CA 1
ATOM 1402 C C . GLY A 1 186 ? 29.431 -7.407 -61.464 1.00 60.62 186 GLY A C 1
ATOM 1403 O O . GLY A 1 186 ? 29.658 -8.512 -60.973 1.00 60.62 186 GLY A O 1
ATOM 1404 N N . ALA A 1 187 ? 29.629 -6.295 -60.742 1.00 65.81 187 ALA A N 1
ATOM 1405 C CA . ALA A 1 187 ? 30.223 -6.280 -59.392 1.00 65.81 187 ALA A CA 1
ATOM 1406 C C . ALA A 1 187 ? 29.301 -6.832 -58.272 1.00 65.81 187 ALA A C 1
ATOM 1408 O O . ALA A 1 187 ? 28.911 -6.112 -57.345 1.00 65.81 187 ALA A O 1
ATOM 1409 N N . SER A 1 188 ? 28.929 -8.112 -58.344 1.00 81.88 188 SER A N 1
ATOM 1410 C CA . SER A 1 188 ? 28.167 -8.831 -57.314 1.00 81.88 188 SER A CA 1
ATOM 1411 C C . SER A 1 188 ? 29.075 -9.341 -56.180 1.00 81.88 188 SER A C 1
ATOM 1413 O O . SER A 1 188 ? 30.079 -9.995 -56.465 1.00 81.88 188 SER A O 1
ATOM 1415 N N . PRO A 1 189 ? 28.714 -9.140 -54.893 1.00 80.94 189 PRO A N 1
ATOM 1416 C CA . PRO A 1 189 ? 29.443 -9.715 -53.758 1.00 80.94 189 PRO A CA 1
ATOM 1417 C C . PRO A 1 189 ? 29.547 -11.240 -53.756 1.00 80.94 189 PRO A C 1
ATOM 1419 O O . PRO A 1 189 ? 30.528 -11.784 -53.253 1.00 80.94 189 PRO A O 1
ATOM 1422 N N . GLU A 1 190 ? 28.549 -11.920 -54.318 1.00 84.50 190 GLU A N 1
ATOM 1423 C CA . GLU A 1 190 ? 28.527 -13.377 -54.455 1.00 84.50 190 GLU A CA 1
ATOM 1424 C C . GLU A 1 190 ? 29.558 -13.827 -55.500 1.00 84.50 190 GLU A C 1
ATOM 1426 O O . GLU A 1 190 ? 30.429 -14.645 -55.207 1.00 84.50 190 GLU A O 1
ATOM 1431 N N . LEU A 1 191 ? 29.528 -13.207 -56.687 1.00 86.56 191 LEU A N 1
ATOM 1432 C CA . LEU A 1 191 ? 30.449 -13.497 -57.787 1.00 86.56 191 LEU A CA 1
ATOM 1433 C C . LEU A 1 191 ? 31.897 -13.155 -57.413 1.00 86.56 191 LEU A C 1
ATOM 1435 O O . LEU A 1 191 ? 32.786 -13.977 -57.603 1.00 86.56 191 LEU A O 1
ATOM 1439 N N . GLY A 1 192 ? 32.138 -11.990 -56.805 1.00 86.19 192 GLY A N 1
ATOM 1440 C CA . GLY A 1 192 ? 33.470 -11.599 -56.335 1.00 86.19 192 GLY A CA 1
ATOM 1441 C C . GLY A 1 192 ? 34.042 -12.575 -55.300 1.00 86.19 192 GLY A C 1
ATOM 1442 O O . GLY A 1 192 ? 35.228 -12.899 -55.344 1.00 86.19 192 GLY A O 1
ATOM 1443 N N . ARG A 1 193 ? 33.195 -13.124 -54.414 1.00 87.88 193 ARG A N 1
ATOM 1444 C CA . ARG A 1 193 ? 33.581 -14.190 -53.475 1.00 87.88 193 ARG A CA 1
ATOM 1445 C C . ARG A 1 193 ? 33.883 -15.506 -54.197 1.00 87.88 193 ARG A C 1
ATOM 1447 O O . ARG A 1 193 ? 34.866 -16.158 -53.856 1.00 87.88 193 ARG A O 1
ATOM 1454 N N . GLN A 1 194 ? 33.070 -15.901 -55.176 1.00 90.62 194 GLN A N 1
ATOM 1455 C CA . GLN A 1 194 ? 33.282 -17.120 -55.966 1.00 90.62 194 GLN A CA 1
ATOM 1456 C C . GLN A 1 194 ? 34.583 -17.048 -56.781 1.00 90.62 194 GLN A C 1
ATOM 1458 O O . GLN A 1 194 ? 35.386 -17.978 -56.719 1.00 90.62 194 GLN A O 1
ATOM 1463 N N . LEU A 1 195 ? 34.837 -15.926 -57.465 1.00 90.44 195 LEU A N 1
ATOM 1464 C CA . LEU A 1 195 ? 36.080 -15.666 -58.198 1.00 90.44 195 LEU A CA 1
ATOM 1465 C C . LEU A 1 195 ? 37.295 -15.672 -57.263 1.00 90.44 195 LEU A C 1
ATOM 1467 O O . LEU A 1 195 ? 38.277 -16.346 -57.560 1.00 90.44 195 LEU A O 1
ATOM 1471 N N . ALA A 1 196 ? 37.220 -15.015 -56.100 1.00 89.62 196 ALA A N 1
ATOM 1472 C CA . ALA A 1 196 ? 38.305 -15.036 -55.117 1.00 89.62 196 ALA A CA 1
ATOM 1473 C C . ALA A 1 196 ? 38.595 -16.457 -54.591 1.00 89.62 196 ALA A C 1
ATOM 1475 O O . ALA A 1 196 ? 39.754 -16.853 -54.497 1.00 89.62 196 ALA A O 1
ATOM 1476 N N . VAL A 1 197 ? 37.564 -17.262 -54.304 1.00 93.88 197 VAL A N 1
ATOM 1477 C CA . VAL A 1 197 ? 37.732 -18.665 -53.879 1.00 93.88 197 VAL A CA 1
ATOM 1478 C C . VAL A 1 197 ? 38.296 -19.538 -55.008 1.00 93.88 197 VAL A C 1
ATOM 1480 O O . VAL A 1 197 ? 39.154 -20.382 -54.746 1.00 93.88 197 VAL A O 1
ATOM 1483 N N . ARG A 1 198 ? 37.869 -19.335 -56.262 1.00 93.62 198 ARG A N 1
ATOM 1484 C CA . ARG A 1 198 ? 38.420 -20.031 -57.440 1.00 93.62 198 ARG A CA 1
ATOM 1485 C C . ARG A 1 198 ? 39.891 -19.663 -57.662 1.00 93.62 198 ARG A C 1
ATOM 1487 O O . ARG A 1 198 ? 40.707 -20.563 -57.836 1.00 93.62 198 ARG A O 1
ATOM 1494 N N . ALA A 1 199 ? 40.240 -18.380 -57.567 1.00 93.75 199 ALA A N 1
ATOM 1495 C CA . ALA A 1 199 ? 41.612 -17.894 -57.682 1.00 93.75 199 ALA A CA 1
ATOM 1496 C C . ALA A 1 199 ? 42.516 -18.458 -56.574 1.00 93.75 199 ALA A C 1
ATOM 1498 O O . ALA A 1 199 ? 43.585 -18.976 -56.875 1.00 93.75 199 ALA A O 1
ATOM 1499 N N . LEU A 1 200 ? 42.075 -18.446 -55.310 1.00 95.31 200 LEU A N 1
ATOM 1500 C CA . LEU A 1 200 ? 42.836 -19.020 -54.191 1.00 95.31 200 LEU A CA 1
ATOM 1501 C C . LEU A 1 200 ? 43.102 -20.526 -54.372 1.00 95.31 200 LEU A C 1
ATOM 1503 O O . LEU A 1 200 ? 44.206 -20.984 -54.087 1.00 95.31 200 LEU A O 1
ATOM 1507 N N . ARG A 1 201 ? 42.130 -21.288 -54.899 1.00 95.12 201 ARG A N 1
ATOM 1508 C CA . ARG A 1 201 ? 42.308 -22.714 -55.240 1.00 95.12 201 ARG A CA 1
ATOM 1509 C C . ARG A 1 201 ? 43.278 -22.929 -56.407 1.00 95.12 201 ARG A C 1
ATOM 1511 O O . ARG A 1 201 ? 44.086 -23.852 -56.363 1.00 95.12 201 ARG A O 1
ATOM 1518 N N . ALA A 1 202 ? 43.211 -22.094 -57.445 1.00 92.94 202 ALA A N 1
ATOM 1519 C CA . ALA A 1 202 ? 44.138 -22.166 -58.574 1.00 92.94 202 ALA A CA 1
ATOM 1520 C C . ALA A 1 202 ? 45.574 -21.821 -58.139 1.00 92.94 202 ALA A C 1
ATOM 1522 O O . ALA A 1 202 ? 46.495 -22.573 -58.446 1.00 92.94 202 ALA A O 1
ATOM 1523 N N . VAL A 1 203 ? 45.756 -20.778 -57.318 1.00 95.38 203 VAL A N 1
ATOM 1524 C CA . VAL A 1 203 ? 47.046 -20.444 -56.687 1.00 95.38 203 VAL A CA 1
ATOM 1525 C C . VAL A 1 203 ? 47.568 -21.609 -55.842 1.00 95.38 203 VAL A C 1
ATOM 1527 O O . VAL A 1 203 ? 48.754 -21.921 -55.927 1.00 95.38 203 VAL A O 1
ATOM 1530 N N . SER A 1 204 ? 46.726 -22.290 -55.053 1.00 95.81 204 SER A N 1
ATOM 1531 C CA . SER A 1 204 ? 47.197 -23.417 -54.237 1.00 95.81 204 SER A CA 1
ATOM 1532 C C . SER A 1 204 ? 47.595 -24.642 -55.073 1.00 95.81 204 SER A C 1
ATOM 1534 O O . SER A 1 204 ? 48.592 -25.276 -54.734 1.00 95.81 204 SER A O 1
ATOM 1536 N N . ARG A 1 205 ? 46.892 -24.945 -56.181 1.00 94.25 205 ARG A N 1
ATOM 1537 C CA . ARG A 1 205 ? 47.316 -25.980 -57.152 1.00 94.25 205 ARG A CA 1
ATOM 1538 C C . ARG A 1 205 ? 48.631 -25.616 -57.836 1.00 94.25 205 ARG A C 1
ATOM 1540 O O . ARG A 1 205 ? 49.567 -26.405 -57.792 1.00 94.25 205 ARG A O 1
ATOM 1547 N N . LEU A 1 206 ? 48.726 -24.409 -58.391 1.00 94.44 206 LEU A N 1
ATOM 1548 C CA . LEU A 1 206 ? 49.938 -23.914 -59.046 1.00 94.44 206 LEU A CA 1
ATOM 1549 C C . LEU A 1 206 ? 51.144 -23.953 -58.094 1.00 94.44 206 LEU A C 1
ATOM 1551 O O . LEU A 1 206 ? 52.213 -24.420 -58.461 1.00 94.44 206 LEU A O 1
ATOM 1555 N N . THR A 1 207 ? 50.955 -23.559 -56.832 1.00 94.75 207 THR A N 1
ATOM 1556 C CA . THR A 1 207 ? 52.009 -23.613 -55.804 1.00 94.75 207 THR A CA 1
ATOM 1557 C C . THR A 1 207 ? 52.445 -25.049 -55.470 1.00 94.75 207 THR A C 1
ATOM 1559 O O . THR A 1 207 ? 53.567 -25.248 -55.007 1.00 94.75 207 THR A O 1
ATOM 1562 N N . ALA A 1 208 ? 51.590 -26.055 -55.681 1.00 93.88 208 ALA A N 1
ATOM 1563 C CA . ALA A 1 208 ? 51.962 -27.463 -55.551 1.00 93.88 208 ALA A CA 1
ATOM 1564 C C . ALA A 1 208 ? 52.746 -27.960 -56.781 1.00 93.88 208 ALA A C 1
ATOM 1566 O O . ALA A 1 208 ? 53.814 -28.541 -56.606 1.00 93.88 208 ALA A O 1
ATOM 1567 N N . LEU A 1 209 ? 52.290 -27.657 -58.002 1.00 90.31 209 LEU A N 1
ATOM 1568 C CA . LEU A 1 209 ? 52.998 -28.009 -59.245 1.00 90.31 209 LEU A CA 1
ATOM 1569 C C . LEU A 1 209 ? 54.382 -27.349 -59.327 1.00 90.31 209 LEU A C 1
ATOM 1571 O O . LEU A 1 209 ? 55.375 -28.026 -59.566 1.00 90.31 209 LEU A O 1
ATOM 1575 N N . CYS A 1 210 ? 54.498 -26.060 -58.992 1.00 90.38 210 CYS A N 1
ATOM 1576 C CA . CYS A 1 210 ? 55.788 -25.365 -58.918 1.00 90.38 210 CYS A CA 1
ATOM 1577 C C . CYS A 1 210 ? 56.738 -25.911 -57.831 1.00 90.38 210 CYS A C 1
ATOM 1579 O O . CYS A 1 210 ? 57.901 -25.512 -57.801 1.00 90.38 210 CYS A O 1
ATOM 1581 N N . ARG A 1 211 ? 56.273 -26.783 -56.923 1.00 90.75 211 ARG A N 1
ATOM 1582 C CA . ARG A 1 211 ? 57.138 -27.561 -56.016 1.00 90.75 211 ARG A CA 1
ATOM 1583 C C . ARG A 1 211 ? 57.480 -28.924 -56.614 1.00 90.75 211 ARG A C 1
ATOM 1585 O O . ARG A 1 211 ? 58.641 -29.296 -56.573 1.00 90.75 211 ARG A O 1
ATOM 1592 N N . ALA A 1 212 ? 56.512 -29.624 -57.209 1.00 87.50 212 ALA A N 1
ATOM 1593 C CA . ALA A 1 212 ? 56.745 -30.898 -57.895 1.00 87.50 212 ALA A CA 1
ATOM 1594 C C . ALA A 1 212 ? 57.796 -30.768 -59.015 1.00 87.50 212 ALA A C 1
ATOM 1596 O O . ALA A 1 212 ? 58.756 -31.532 -59.038 1.00 87.50 212 ALA A O 1
ATOM 1597 N N . LEU A 1 213 ? 57.682 -29.736 -59.858 1.00 86.38 213 LEU A N 1
ATOM 1598 C CA . LEU A 1 213 ? 58.645 -29.438 -60.925 1.00 86.38 213 LEU A CA 1
ATOM 1599 C C . LEU A 1 213 ? 60.064 -29.195 -60.386 1.00 86.38 213 LEU A C 1
ATOM 1601 O O . LEU A 1 213 ? 61.014 -29.766 -60.907 1.00 86.38 213 LEU A O 1
ATOM 1605 N N . ARG A 1 214 ? 60.205 -28.416 -59.303 1.00 87.31 214 ARG A N 1
ATOM 1606 C CA . ARG A 1 214 ? 61.503 -28.157 -58.645 1.00 87.31 214 ARG A CA 1
ATOM 1607 C C . ARG A 1 214 ? 62.102 -29.396 -57.987 1.00 87.31 214 ARG A C 1
ATOM 1609 O O . ARG A 1 214 ? 63.319 -29.513 -57.910 1.00 87.31 214 ARG A O 1
ATOM 1616 N N . ASN A 1 215 ? 61.263 -30.304 -57.491 1.00 85.19 215 ASN A N 1
ATOM 1617 C CA . ASN A 1 215 ? 61.733 -31.578 -56.962 1.00 85.19 215 ASN A CA 1
ATOM 1618 C C . ASN A 1 215 ? 62.265 -32.459 -58.103 1.00 85.19 215 ASN A C 1
ATOM 1620 O O . ASN A 1 215 ? 63.386 -32.936 -57.994 1.00 85.19 215 ASN A O 1
ATOM 1624 N N . ARG A 1 216 ? 61.548 -32.582 -59.234 1.00 81.50 216 ARG A N 1
ATOM 1625 C CA . ARG A 1 216 ? 62.042 -33.334 -60.408 1.00 81.50 216 ARG A CA 1
ATOM 1626 C C . ARG A 1 216 ? 63.314 -32.753 -61.019 1.00 81.50 216 ARG A C 1
ATOM 1628 O O . ARG A 1 216 ? 64.200 -33.510 -61.393 1.00 81.50 216 ARG A O 1
ATOM 1635 N N . GLU A 1 217 ? 63.416 -31.427 -61.069 1.00 81.00 217 GLU A N 1
ATOM 1636 C CA . GLU A 1 217 ? 64.622 -30.695 -61.480 1.00 81.00 217 GLU A CA 1
ATOM 1637 C C . GLU A 1 217 ? 65.828 -31.033 -60.579 1.00 81.00 217 GLU A C 1
ATOM 1639 O O . GLU A 1 217 ? 66.943 -31.186 -61.071 1.00 81.00 217 GLU A O 1
ATOM 1644 N N . ALA A 1 218 ? 65.608 -31.234 -59.273 1.00 81.81 218 ALA A N 1
ATOM 1645 C CA . ALA A 1 218 ? 66.635 -31.687 -58.329 1.00 81.81 218 ALA A CA 1
ATOM 1646 C C . ALA A 1 218 ? 66.878 -33.215 -58.340 1.00 81.81 218 ALA A C 1
ATOM 1648 O O . ALA A 1 218 ? 67.948 -33.665 -57.933 1.00 81.81 218 ALA A O 1
ATOM 1649 N N . GLU A 1 219 ? 65.903 -34.009 -58.789 1.00 79.88 219 GLU A N 1
ATOM 1650 C CA . GLU A 1 219 ? 65.972 -35.475 -58.916 1.00 79.88 219 GLU A CA 1
ATOM 1651 C C . GLU A 1 219 ? 66.548 -35.931 -60.276 1.00 79.88 219 GLU A C 1
ATOM 1653 O O . GLU A 1 219 ? 66.918 -37.095 -60.421 1.00 79.88 219 GLU A O 1
ATOM 1658 N N . GLY A 1 220 ? 66.666 -35.029 -61.260 1.00 72.06 220 GLY A N 1
ATOM 1659 C CA . GLY A 1 220 ? 67.181 -35.324 -62.605 1.00 72.06 220 GLY A CA 1
ATOM 1660 C C . GLY A 1 220 ? 66.194 -36.076 -63.510 1.00 72.06 220 GLY A C 1
ATOM 1661 O O . GLY A 1 220 ? 66.611 -36.759 -64.444 1.00 72.06 220 GLY A O 1
ATOM 1662 N N . CYS A 1 221 ? 64.891 -35.995 -63.221 1.00 69.56 221 CYS A N 1
ATOM 1663 C CA . CYS A 1 221 ? 63.851 -36.767 -63.905 1.00 69.56 221 CYS A CA 1
ATOM 1664 C C . CYS A 1 221 ? 63.079 -35.931 -64.940 1.00 69.56 221 CYS A C 1
ATOM 1666 O O . CYS A 1 221 ? 62.106 -35.256 -64.601 1.00 69.56 221 CYS A O 1
ATOM 1668 N N . GLU A 1 222 ? 63.467 -36.054 -66.212 1.00 64.50 222 GLU A N 1
ATOM 1669 C CA . GLU A 1 222 ? 62.796 -35.413 -67.360 1.00 64.50 222 GLU A CA 1
ATOM 1670 C C . GLU A 1 222 ? 61.373 -35.953 -67.624 1.00 64.50 222 GLU A C 1
ATOM 1672 O O . GLU A 1 222 ? 60.517 -35.253 -68.171 1.00 64.50 222 GLU A O 1
ATOM 1677 N N . GLU A 1 223 ? 61.080 -37.203 -67.238 1.00 69.88 223 GLU A N 1
ATOM 1678 C CA . GLU A 1 223 ? 59.808 -37.859 -67.565 1.00 69.88 223 GLU A CA 1
ATOM 1679 C C . GLU A 1 223 ? 58.588 -37.101 -67.008 1.00 69.88 223 GLU A C 1
ATOM 1681 O O . GLU A 1 223 ? 58.357 -36.990 -65.800 1.00 69.88 223 GLU A O 1
ATOM 1686 N N . GLY A 1 224 ? 57.769 -36.572 -67.922 1.00 70.69 224 GLY A N 1
ATOM 1687 C CA . GLY A 1 224 ? 56.568 -35.809 -67.586 1.00 70.69 224 GLY A CA 1
ATOM 1688 C C . GLY A 1 224 ? 56.829 -34.407 -67.024 1.00 70.69 224 GLY A C 1
ATOM 1689 O O . GLY A 1 224 ? 55.873 -33.784 -66.557 1.00 70.69 224 GLY A O 1
ATOM 1690 N N . TRP A 1 225 ? 58.069 -33.900 -67.064 1.00 81.12 225 TRP A N 1
ATOM 1691 C CA . TRP A 1 225 ? 58.392 -32.513 -66.700 1.00 81.12 225 TRP A CA 1
ATOM 1692 C C . TRP A 1 225 ? 57.647 -31.519 -67.602 1.00 81.12 225 TRP A C 1
ATOM 1694 O O . TRP A 1 225 ? 56.952 -30.636 -67.100 1.00 81.12 225 TRP A O 1
ATOM 1704 N N . GLU A 1 226 ? 57.686 -31.733 -68.923 1.00 80.69 226 GLU A N 1
ATOM 1705 C CA . GLU A 1 226 ? 56.972 -30.904 -69.906 1.00 80.69 226 GLU A CA 1
ATOM 1706 C C . GLU A 1 226 ? 55.463 -30.861 -69.625 1.00 80.69 226 GLU A C 1
ATOM 1708 O O . GLU A 1 226 ? 54.889 -29.781 -69.526 1.00 80.69 226 GLU A O 1
ATOM 1713 N N . ARG A 1 227 ?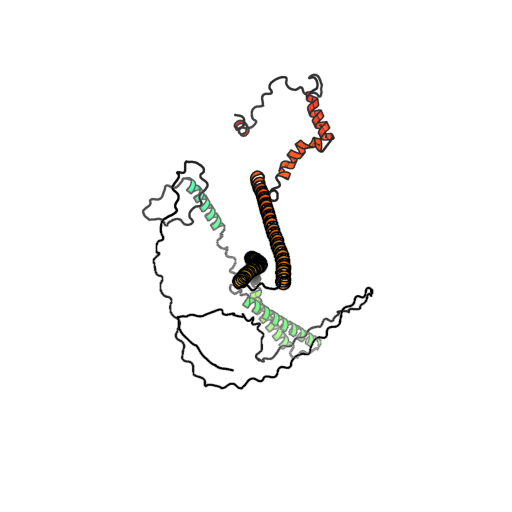 54.838 -32.016 -69.365 1.00 82.81 227 ARG A N 1
ATOM 1714 C CA . ARG A 1 227 ? 53.396 -32.122 -69.077 1.00 82.81 227 ARG A CA 1
ATOM 1715 C C . ARG A 1 227 ? 52.977 -31.375 -67.803 1.00 82.81 227 ARG A C 1
ATOM 1717 O O . ARG A 1 227 ? 51.899 -30.791 -67.753 1.00 82.81 227 ARG A O 1
ATOM 1724 N N . GLU A 1 228 ? 53.791 -31.404 -66.747 1.00 83.62 228 GLU A N 1
ATOM 1725 C CA . GLU A 1 228 ? 53.491 -30.660 -65.510 1.00 83.62 228 GLU A CA 1
ATOM 1726 C C . GLU A 1 228 ? 53.827 -29.169 -65.619 1.00 83.62 228 GLU A C 1
ATOM 1728 O O . GLU A 1 228 ? 53.191 -28.351 -64.948 1.00 83.62 228 GLU A O 1
ATOM 1733 N N . ARG A 1 229 ? 54.756 -28.794 -66.508 1.00 85.00 229 ARG A N 1
ATOM 1734 C CA . ARG A 1 229 ? 54.952 -27.405 -66.931 1.00 85.00 229 ARG A CA 1
ATOM 1735 C C . ARG A 1 229 ? 53.739 -26.902 -67.724 1.00 85.00 229 ARG A C 1
ATOM 1737 O O . ARG A 1 229 ? 53.259 -25.812 -67.429 1.00 85.00 229 ARG A O 1
ATOM 1744 N N . GLU A 1 230 ? 53.207 -27.691 -68.654 1.00 88.50 230 GLU A N 1
ATOM 1745 C CA . GLU A 1 230 ? 51.986 -27.371 -69.406 1.00 88.50 230 GLU A CA 1
ATOM 1746 C C . GLU A 1 230 ? 50.770 -27.222 -68.476 1.00 88.50 230 GLU A C 1
ATOM 1748 O O . GLU A 1 230 ? 50.111 -26.185 -68.522 1.00 88.50 230 GLU A O 1
ATOM 1753 N N . GLU A 1 231 ? 50.522 -28.157 -67.542 1.00 88.25 231 GLU A N 1
ATOM 1754 C CA . GLU A 1 231 ? 49.434 -28.005 -66.553 1.00 88.25 231 GLU A CA 1
ATOM 1755 C C . GLU A 1 231 ? 49.616 -26.732 -65.698 1.00 88.25 231 GLU A C 1
ATOM 1757 O O . GLU A 1 231 ? 48.648 -26.035 -65.378 1.00 88.25 231 GLU A O 1
ATOM 1762 N N . ALA A 1 232 ? 50.856 -26.383 -65.334 1.00 90.06 232 ALA A N 1
ATOM 1763 C CA . ALA A 1 232 ? 51.148 -25.153 -64.601 1.00 90.06 232 ALA A CA 1
ATOM 1764 C C . ALA A 1 232 ? 50.912 -23.882 -65.443 1.00 90.06 232 ALA A C 1
ATOM 1766 O O . ALA A 1 232 ? 50.450 -22.874 -64.899 1.00 90.06 232 ALA A O 1
ATOM 1767 N N . GLU A 1 233 ? 51.185 -23.915 -66.749 1.00 89.50 233 GLU A N 1
ATOM 1768 C CA . GLU A 1 233 ? 50.948 -22.803 -67.677 1.00 89.50 233 GLU A CA 1
ATOM 1769 C C . GLU A 1 233 ? 49.446 -22.632 -67.993 1.00 89.50 233 GLU A C 1
ATOM 1771 O O . GLU A 1 233 ? 48.933 -21.514 -67.871 1.00 89.50 233 GLU A O 1
ATOM 1776 N N . GLU A 1 234 ? 48.697 -23.718 -68.223 1.00 91.50 234 GLU A N 1
ATOM 1777 C CA . GLU A 1 234 ? 47.226 -23.698 -68.319 1.00 91.50 234 GLU A CA 1
ATOM 1778 C C . GLU A 1 234 ? 46.573 -23.148 -67.039 1.00 91.50 234 GLU A C 1
ATOM 1780 O O . GLU A 1 234 ? 45.665 -22.310 -67.084 1.00 91.50 234 GLU A O 1
ATOM 1785 N N . LEU A 1 235 ? 47.040 -23.580 -65.861 1.00 92.06 235 LEU A N 1
ATOM 1786 C CA . LEU A 1 235 ? 46.529 -23.085 -64.579 1.00 92.06 235 LEU A CA 1
ATOM 1787 C C . LEU A 1 235 ? 46.918 -21.628 -64.312 1.00 92.06 235 LEU A C 1
ATOM 1789 O O . LEU A 1 235 ? 46.157 -20.918 -63.647 1.00 92.06 235 LEU A O 1
ATOM 1793 N N . LEU A 1 236 ? 48.055 -21.160 -64.833 1.00 92.94 236 LEU A N 1
ATOM 1794 C CA . LEU A 1 236 ? 48.430 -19.746 -64.826 1.00 92.94 236 LEU A CA 1
ATOM 1795 C C . LEU A 1 236 ? 47.491 -18.913 -65.701 1.00 92.94 236 LEU A C 1
ATOM 1797 O O . LEU A 1 236 ? 47.067 -17.840 -65.266 1.00 92.94 236 LEU A O 1
ATOM 1801 N N . GLU A 1 237 ? 47.131 -19.386 -66.893 1.00 92.00 237 GLU A N 1
ATOM 1802 C CA . GLU A 1 237 ? 46.182 -18.700 -67.774 1.00 92.00 237 GLU A CA 1
ATOM 1803 C C . GLU A 1 237 ? 44.761 -18.699 -67.191 1.00 92.00 237 GLU A C 1
ATOM 1805 O O . GLU A 1 237 ? 44.172 -17.633 -66.989 1.00 92.00 237 GLU A O 1
ATOM 1810 N N . GLY A 1 238 ? 44.258 -19.854 -66.751 1.00 92.69 238 GLY A N 1
ATOM 1811 C CA . GLY A 1 238 ? 42.967 -19.961 -66.065 1.00 92.69 238 GLY A CA 1
ATOM 1812 C C . GLY A 1 238 ? 42.889 -19.141 -64.766 1.00 92.69 238 GLY A C 1
ATOM 1813 O O . GLY A 1 238 ? 41.812 -18.651 -64.396 1.00 92.69 238 GLY A O 1
ATOM 1814 N N . LEU A 1 239 ? 44.017 -18.930 -64.076 1.00 93.56 239 LEU A N 1
ATOM 1815 C CA . LEU A 1 239 ? 44.131 -17.998 -62.950 1.00 93.56 239 LEU A CA 1
ATOM 1816 C C . LEU A 1 239 ? 44.094 -16.534 -63.412 1.00 93.56 239 LEU A C 1
ATOM 1818 O O . LEU A 1 239 ? 43.375 -15.741 -62.800 1.00 93.56 239 LEU A O 1
ATOM 1822 N N . ARG A 1 240 ? 44.823 -16.165 -64.477 1.00 92.56 240 ARG A N 1
ATOM 1823 C CA . ARG A 1 240 ? 44.789 -14.812 -65.068 1.00 92.56 240 ARG A CA 1
ATOM 1824 C C . ARG A 1 240 ? 43.365 -14.437 -65.474 1.00 92.56 240 ARG A C 1
ATOM 1826 O O . ARG A 1 240 ? 42.907 -13.364 -65.087 1.00 92.56 240 ARG A O 1
ATOM 1833 N N . ASP A 1 241 ? 42.644 -15.336 -66.136 1.00 91.06 241 ASP A N 1
ATOM 1834 C CA . ASP A 1 241 ? 41.236 -15.165 -66.504 1.00 91.06 241 ASP A CA 1
ATOM 1835 C C . ASP A 1 241 ? 40.321 -15.025 -65.282 1.00 91.06 241 ASP A C 1
ATOM 1837 O O . ASP A 1 241 ? 39.527 -14.087 -65.204 1.00 91.06 241 ASP A O 1
ATOM 1841 N N . THR A 1 242 ? 40.469 -15.898 -64.278 1.00 91.25 242 THR A N 1
ATOM 1842 C CA . THR A 1 242 ? 39.680 -15.831 -63.031 1.00 91.25 242 THR A CA 1
ATOM 1843 C C . THR A 1 242 ? 39.910 -14.513 -62.270 1.00 91.25 242 THR A C 1
ATOM 1845 O O . THR A 1 242 ? 39.011 -14.014 -61.590 1.00 91.25 242 THR A O 1
ATOM 1848 N N . VAL A 1 243 ? 41.112 -13.937 -62.369 1.00 90.81 243 VAL A N 1
ATOM 1849 C CA . VAL A 1 243 ? 41.520 -12.715 -61.659 1.00 90.81 243 VAL A CA 1
ATOM 1850 C C . VAL A 1 243 ? 41.302 -11.440 -62.489 1.00 90.81 243 VAL A C 1
ATOM 1852 O O . VAL A 1 243 ? 41.214 -10.363 -61.897 1.00 90.81 243 VAL A O 1
ATOM 1855 N N . ARG A 1 244 ? 41.146 -11.524 -63.821 1.00 89.50 244 ARG A N 1
ATOM 1856 C CA . ARG A 1 244 ? 40.940 -10.363 -64.712 1.00 89.50 244 ARG A CA 1
ATOM 1857 C C . ARG A 1 244 ? 39.786 -9.451 -64.238 1.00 89.50 244 ARG A C 1
ATOM 1859 O O . ARG A 1 244 ? 40.071 -8.271 -64.037 1.00 89.50 244 ARG A O 1
ATOM 1866 N N . PRO A 1 245 ? 38.571 -9.947 -63.907 1.00 84.94 245 PRO A N 1
ATOM 1867 C CA . PRO A 1 245 ? 37.482 -9.092 -63.413 1.00 84.94 245 PRO A CA 1
ATOM 1868 C C . PRO A 1 245 ? 37.757 -8.484 -62.029 1.00 84.94 245 PRO A C 1
ATOM 1870 O O . PRO A 1 245 ? 37.293 -7.395 -61.710 1.00 84.94 245 PRO A O 1
ATOM 1873 N N . LEU A 1 246 ? 38.543 -9.165 -61.186 1.00 84.38 246 LEU A N 1
ATOM 1874 C CA . LEU A 1 246 ? 38.906 -8.669 -59.852 1.00 84.38 246 LEU A CA 1
ATOM 1875 C C . LEU A 1 246 ? 39.955 -7.545 -59.903 1.00 84.38 246 LEU A C 1
ATOM 1877 O O . LEU A 1 246 ? 40.096 -6.803 -58.930 1.00 84.38 246 LEU A O 1
ATOM 1881 N N . ARG A 1 247 ? 40.693 -7.424 -61.015 1.00 85.38 247 ARG A N 1
ATOM 1882 C CA . ARG A 1 247 ? 41.688 -6.368 -61.266 1.00 85.38 247 ARG A CA 1
ATOM 1883 C C . ARG A 1 247 ? 41.116 -5.142 -61.986 1.00 85.38 247 ARG A C 1
ATOM 1885 O O . ARG A 1 247 ? 41.842 -4.161 -62.135 1.00 85.38 247 ARG A O 1
ATOM 1892 N N . GLU A 1 248 ? 39.849 -5.163 -62.402 1.00 85.94 248 GLU A N 1
ATOM 1893 C CA . GLU A 1 248 ? 39.204 -4.015 -63.049 1.00 85.94 248 GLU A CA 1
ATOM 1894 C C . GLU A 1 248 ? 39.249 -2.755 -62.156 1.00 85.94 248 GLU A C 1
ATOM 1896 O O . GLU A 1 248 ? 38.901 -2.825 -60.965 1.00 85.94 248 GLU A O 1
ATOM 1901 N N . PRO A 1 249 ? 39.644 -1.583 -62.698 1.00 83.94 249 PRO A N 1
ATOM 1902 C CA . PRO A 1 249 ? 39.692 -0.335 -61.946 1.00 83.94 249 PRO A CA 1
ATOM 1903 C C . PRO A 1 249 ? 38.367 -0.029 -61.237 1.00 83.94 249 P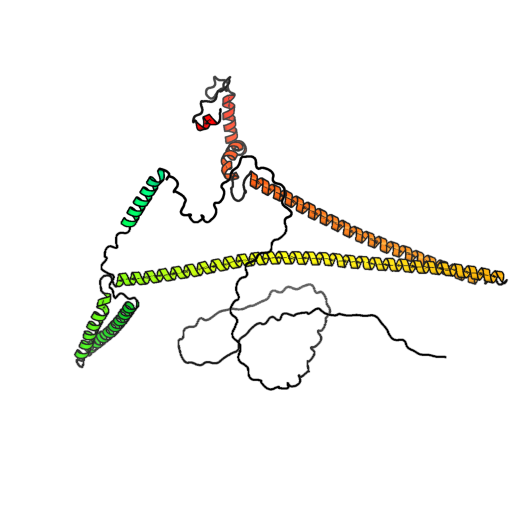RO A C 1
ATOM 1905 O O . PRO A 1 249 ? 37.325 0.175 -61.850 1.00 83.94 249 PRO A O 1
ATOM 1908 N N . GLY A 1 250 ? 38.412 0.010 -59.905 1.00 82.06 250 GLY A N 1
ATOM 1909 C CA . GLY A 1 250 ? 37.249 0.304 -59.068 1.00 82.06 250 GLY A CA 1
ATOM 1910 C C . GLY A 1 250 ? 36.416 -0.906 -58.627 1.00 82.06 250 GLY A C 1
ATOM 1911 O O . GLY A 1 250 ? 35.661 -0.745 -57.668 1.00 82.06 250 GLY A O 1
ATOM 1912 N N . TYR A 1 251 ? 36.591 -2.112 -59.187 1.00 84.94 251 TYR A N 1
ATOM 1913 C CA . TYR A 1 251 ? 35.823 -3.305 -58.780 1.00 84.94 251 TYR A CA 1
ATOM 1914 C C . TYR A 1 251 ? 35.963 -3.589 -57.276 1.00 84.94 251 TYR A C 1
ATOM 1916 O O . TYR A 1 251 ? 34.975 -3.638 -56.538 1.00 84.94 251 TYR A O 1
ATOM 1924 N N . LEU A 1 252 ? 37.205 -3.671 -56.781 1.00 83.56 252 LEU A N 1
ATOM 1925 C CA . LEU A 1 252 ? 37.500 -3.875 -55.355 1.00 83.56 252 LEU A CA 1
ATOM 1926 C C . LEU A 1 252 ? 37.012 -2.711 -54.473 1.00 83.56 252 LEU A C 1
ATOM 1928 O O . LEU A 1 252 ? 36.614 -2.928 -53.328 1.00 83.56 252 LEU A O 1
ATOM 1932 N N . ARG A 1 253 ? 36.984 -1.480 -55.006 1.00 86.88 253 ARG A N 1
ATOM 1933 C CA . ARG A 1 253 ? 36.495 -0.285 -54.295 1.00 86.88 253 ARG A CA 1
ATOM 1934 C C . ARG A 1 253 ? 34.975 -0.328 -54.130 1.00 86.88 253 ARG A C 1
ATOM 1936 O O . ARG A 1 253 ? 34.474 -0.065 -53.036 1.00 86.88 253 ARG A O 1
ATOM 1943 N N . GLU A 1 254 ? 34.243 -0.718 -55.173 1.00 86.31 254 GLU A N 1
ATOM 1944 C CA . GLU A 1 254 ? 32.795 -0.927 -55.096 1.00 86.31 254 GLU A CA 1
ATOM 1945 C C . GLU A 1 254 ? 32.449 -2.112 -54.191 1.00 86.31 254 GLU A C 1
ATOM 1947 O O . GLU A 1 254 ? 31.518 -2.031 -53.388 1.00 86.31 254 GLU A O 1
ATOM 1952 N N . MET A 1 255 ? 33.240 -3.184 -54.244 1.00 85.25 255 MET A N 1
ATOM 1953 C CA . MET A 1 255 ? 33.091 -4.330 -53.352 1.00 85.25 255 MET A CA 1
ATOM 1954 C C . MET A 1 255 ? 33.310 -3.970 -51.879 1.00 85.25 255 MET A C 1
ATOM 1956 O O . MET A 1 255 ? 32.470 -4.309 -51.042 1.00 85.25 255 MET A O 1
ATOM 1960 N N . GLY A 1 256 ? 34.358 -3.205 -51.562 1.00 86.75 256 GLY A N 1
ATOM 1961 C CA . GLY A 1 256 ? 34.564 -2.634 -50.229 1.00 86.75 256 GLY A CA 1
ATOM 1962 C C . GLY A 1 256 ? 33.395 -1.743 -49.796 1.00 86.75 256 GLY A C 1
ATOM 1963 O O . GLY A 1 256 ? 32.878 -1.892 -48.688 1.00 86.75 256 GLY A O 1
ATOM 1964 N N . ARG A 1 257 ? 32.885 -0.887 -50.696 1.00 90.62 257 ARG A N 1
ATOM 1965 C CA . ARG A 1 257 ? 31.703 -0.039 -50.449 1.00 90.62 257 ARG A CA 1
ATOM 1966 C C . ARG A 1 257 ? 30.447 -0.866 -50.144 1.00 90.62 257 ARG A C 1
ATOM 1968 O O . ARG A 1 257 ? 29.681 -0.492 -49.254 1.00 90.62 257 ARG A O 1
ATOM 1975 N N . LYS A 1 258 ? 30.218 -1.983 -50.845 1.00 88.81 258 LYS A N 1
ATOM 1976 C CA . LYS A 1 258 ? 29.085 -2.898 -50.604 1.00 88.81 258 LYS A CA 1
ATOM 1977 C C . LYS A 1 258 ? 29.233 -3.652 -49.277 1.00 88.81 258 LYS A C 1
ATOM 1979 O O . LYS A 1 258 ? 28.273 -3.697 -48.505 1.00 88.81 258 LYS A O 1
ATOM 1984 N N . ALA A 1 259 ? 30.425 -4.165 -48.968 1.00 89.19 259 ALA A N 1
ATOM 1985 C CA . ALA A 1 259 ? 30.718 -4.822 -47.693 1.00 89.19 259 ALA A CA 1
ATOM 1986 C C . ALA A 1 259 ? 30.538 -3.866 -46.498 1.00 89.19 259 ALA A C 1
ATOM 1988 O O . ALA A 1 259 ? 29.878 -4.210 -45.518 1.00 89.19 259 ALA A O 1
ATOM 1989 N N . GLU A 1 260 ? 31.032 -2.632 -46.609 1.00 92.12 260 GLU A N 1
ATOM 1990 C CA . GLU A 1 260 ? 30.934 -1.622 -45.553 1.00 92.12 260 GLU A CA 1
ATOM 1991 C C . GLU A 1 260 ? 29.493 -1.142 -45.321 1.00 92.12 260 GLU A C 1
ATOM 1993 O O . GLU A 1 260 ? 29.051 -1.006 -44.178 1.00 92.12 260 GLU A O 1
ATOM 1998 N N . LYS A 1 261 ? 28.709 -0.965 -46.396 1.00 93.25 261 LYS A N 1
ATOM 1999 C CA . LYS A 1 261 ? 27.257 -0.730 -46.301 1.00 93.25 261 LYS A CA 1
ATOM 2000 C C . LYS A 1 261 ? 26.552 -1.881 -45.571 1.00 93.25 261 LYS A C 1
ATOM 2002 O O . LYS A 1 261 ? 25.680 -1.630 -44.739 1.00 93.25 261 LYS A O 1
ATOM 2007 N N . ALA A 1 262 ? 26.934 -3.132 -45.843 1.00 92.50 262 ALA A N 1
ATOM 2008 C CA . ALA A 1 262 ? 26.369 -4.300 -45.170 1.00 92.50 262 ALA A CA 1
ATOM 2009 C C . ALA A 1 262 ? 26.765 -4.376 -43.683 1.00 92.50 262 ALA A C 1
ATOM 2011 O O . ALA A 1 262 ? 25.900 -4.660 -42.852 1.00 92.50 262 ALA A O 1
ATOM 2012 N N . ARG A 1 263 ? 28.023 -4.065 -43.330 1.00 94.19 263 ARG A N 1
ATOM 2013 C CA . ARG A 1 263 ? 28.497 -3.965 -41.938 1.00 94.19 263 ARG A CA 1
ATOM 2014 C C . ARG A 1 263 ? 27.701 -2.913 -41.161 1.00 94.19 263 ARG A C 1
ATOM 2016 O O . ARG A 1 263 ? 27.000 -3.263 -40.212 1.00 94.19 263 ARG A O 1
ATOM 2023 N N . LYS A 1 264 ? 27.675 -1.669 -41.651 1.00 96.62 264 LYS A N 1
ATOM 2024 C CA . LYS A 1 264 ? 26.922 -0.558 -41.040 1.00 96.62 264 LYS A CA 1
ATOM 2025 C C . LYS A 1 264 ? 25.417 -0.830 -40.935 1.00 96.62 264 LYS A C 1
ATOM 2027 O O . LYS A 1 264 ? 24.785 -0.411 -39.966 1.00 96.62 264 LYS A O 1
ATOM 2032 N N . ARG A 1 265 ? 24.817 -1.570 -41.881 1.00 96.06 265 ARG A N 1
ATOM 2033 C CA . ARG A 1 265 ? 23.416 -2.027 -41.772 1.00 96.06 265 ARG A CA 1
ATOM 2034 C C . ARG A 1 265 ? 23.226 -3.018 -40.618 1.00 96.06 265 ARG A C 1
ATOM 2036 O O . ARG A 1 265 ? 22.268 -2.864 -39.867 1.00 96.06 265 ARG A O 1
ATOM 2043 N N . ARG A 1 266 ? 24.117 -4.005 -40.453 1.00 96.44 266 ARG A N 1
ATOM 2044 C CA . ARG A 1 266 ? 24.058 -4.974 -39.339 1.00 96.44 266 ARG A CA 1
ATOM 2045 C C . ARG A 1 266 ? 24.225 -4.278 -37.989 1.00 96.44 266 ARG A C 1
ATOM 2047 O O . ARG A 1 266 ? 23.414 -4.503 -37.100 1.00 96.44 266 ARG A O 1
ATOM 2054 N N . GLU A 1 267 ? 25.204 -3.386 -37.863 1.00 96.50 267 GLU A N 1
ATOM 2055 C CA . GLU A 1 267 ? 25.456 -2.603 -36.644 1.00 96.50 267 GLU A CA 1
ATOM 2056 C C . GLU A 1 267 ? 24.240 -1.759 -36.242 1.00 96.50 267 GLU A C 1
ATOM 2058 O O . GLU A 1 267 ? 23.799 -1.826 -35.097 1.00 96.50 267 GLU A O 1
ATOM 2063 N N . ARG A 1 268 ? 23.634 -1.029 -37.191 1.00 96.75 268 ARG A N 1
ATOM 2064 C CA . ARG A 1 268 ? 22.401 -0.255 -36.954 1.00 96.75 268 ARG A CA 1
ATOM 2065 C C . ARG A 1 268 ? 21.224 -1.136 -36.529 1.00 96.75 268 ARG A C 1
ATOM 2067 O O . ARG A 1 268 ? 20.462 -0.732 -35.658 1.00 96.75 268 ARG A O 1
ATOM 2074 N N . MET A 1 269 ? 21.075 -2.329 -37.109 1.00 96.44 269 MET A N 1
ATOM 2075 C CA . MET A 1 269 ? 20.027 -3.276 -36.706 1.00 96.44 269 MET A CA 1
ATOM 2076 C C . MET A 1 269 ? 20.266 -3.855 -35.307 1.00 96.44 269 MET A C 1
ATOM 2078 O O . MET A 1 269 ? 19.309 -3.995 -34.553 1.00 96.44 269 MET A O 1
ATOM 2082 N N . GLN A 1 270 ? 21.515 -4.155 -34.932 1.00 96.56 270 GLN A N 1
ATOM 2083 C CA . GLN A 1 270 ? 21.831 -4.641 -33.584 1.00 96.56 270 GLN A CA 1
ATOM 2084 C C . GLN A 1 270 ? 21.666 -3.544 -32.528 1.00 96.56 270 GLN A C 1
ATOM 2086 O O . GLN A 1 270 ? 21.069 -3.809 -31.490 1.00 96.56 270 GLN A O 1
ATOM 2091 N N . ARG A 1 271 ? 22.100 -2.306 -32.810 1.00 97.06 271 ARG A N 1
ATOM 2092 C CA . ARG A 1 271 ? 21.841 -1.141 -31.946 1.00 97.06 271 ARG A CA 1
ATOM 2093 C C . ARG A 1 271 ? 20.342 -0.959 -31.704 1.00 97.06 271 ARG A C 1
ATOM 2095 O O . 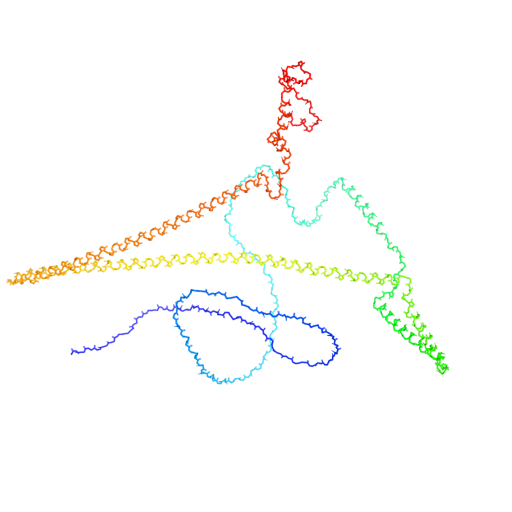ARG A 1 271 ? 19.913 -1.088 -30.564 1.00 97.06 271 ARG A O 1
ATOM 2102 N N . ARG A 1 272 ? 19.537 -0.875 -32.771 1.00 97.25 272 ARG A N 1
ATOM 2103 C CA . ARG A 1 272 ? 18.065 -0.813 -32.680 1.00 97.25 272 ARG A CA 1
ATOM 2104 C C . ARG A 1 272 ? 17.442 -1.983 -31.921 1.00 97.25 272 ARG A C 1
ATOM 2106 O O . ARG A 1 272 ? 16.469 -1.784 -31.204 1.00 97.25 272 ARG A O 1
ATOM 2113 N N . LYS A 1 273 ? 17.982 -3.200 -32.051 1.00 97.62 273 LYS A N 1
ATOM 2114 C CA . LYS A 1 273 ? 17.503 -4.373 -31.299 1.00 97.62 273 LYS A CA 1
ATOM 2115 C C . LYS A 1 273 ? 17.834 -4.280 -29.804 1.00 97.62 273 LYS A C 1
ATOM 2117 O O . LYS A 1 273 ? 17.021 -4.708 -28.994 1.00 97.62 273 LYS A O 1
ATOM 2122 N N . MET A 1 274 ? 18.992 -3.730 -29.441 1.00 97.06 274 MET A N 1
ATOM 2123 C CA . MET A 1 274 ? 19.380 -3.496 -28.045 1.00 97.06 274 MET A CA 1
ATOM 2124 C C . MET A 1 274 ? 18.609 -2.321 -27.432 1.00 97.06 274 MET A C 1
ATOM 2126 O O . MET A 1 274 ? 18.117 -2.445 -26.318 1.00 97.06 274 MET A O 1
ATOM 2130 N N . GLU A 1 275 ? 18.435 -1.227 -28.174 1.00 97.12 275 GLU A N 1
ATOM 2131 C CA . GLU A 1 275 ? 17.613 -0.065 -27.804 1.00 97.12 275 GLU A CA 1
ATOM 2132 C C . GLU A 1 275 ? 16.150 -0.484 -27.573 1.00 97.12 275 GLU A C 1
ATOM 2134 O O . GLU A 1 275 ? 15.604 -0.256 -26.499 1.00 97.12 275 GLU A O 1
ATOM 2139 N N . ALA A 1 276 ? 15.542 -1.210 -28.518 1.00 97.56 276 ALA A N 1
ATOM 2140 C CA . ALA A 1 276 ? 14.178 -1.729 -28.383 1.00 97.56 276 ALA A CA 1
ATOM 2141 C C . ALA A 1 276 ? 14.033 -2.857 -27.342 1.00 97.56 276 ALA A C 1
ATOM 2143 O O . ALA A 1 276 ? 12.913 -3.172 -26.942 1.00 97.56 276 ALA A O 1
ATOM 2144 N N . ARG A 1 277 ? 15.136 -3.487 -26.910 1.00 97.56 277 ARG A N 1
ATOM 2145 C CA . ARG A 1 277 ? 15.136 -4.397 -25.757 1.00 97.56 277 ARG A CA 1
ATOM 2146 C C . ARG A 1 277 ? 15.133 -3.594 -24.454 1.00 97.56 277 ARG A C 1
ATOM 2148 O O . ARG A 1 277 ? 14.250 -3.825 -23.638 1.00 97.56 277 ARG A O 1
ATOM 2155 N N . LYS A 1 278 ? 16.044 -2.627 -24.308 1.00 97.44 278 LYS A N 1
ATOM 2156 C CA . LYS A 1 278 ? 16.116 -1.740 -23.139 1.00 97.44 278 LYS A CA 1
ATOM 2157 C C . LYS A 1 278 ? 14.805 -0.998 -22.899 1.00 97.44 278 LYS A C 1
ATOM 2159 O O . LYS A 1 278 ? 14.253 -1.112 -21.818 1.00 97.44 278 LYS A O 1
ATOM 2164 N N . ALA A 1 279 ? 14.236 -0.375 -23.932 1.00 97.50 279 ALA A N 1
ATOM 2165 C CA . ALA A 1 279 ? 12.957 0.328 -23.824 1.00 97.50 279 ALA A CA 1
ATOM 2166 C C . ALA A 1 279 ? 11.809 -0.580 -23.332 1.00 97.50 279 ALA A C 1
ATOM 2168 O O . ALA A 1 279 ? 10.940 -0.124 -22.595 1.00 97.50 279 ALA A O 1
ATOM 2169 N N . LYS A 1 280 ? 11.822 -1.876 -23.686 1.00 97.81 280 LYS A N 1
ATOM 2170 C CA . LYS A 1 280 ? 10.863 -2.869 -23.169 1.00 97.81 280 LYS A CA 1
ATOM 2171 C C . LYS A 1 280 ? 11.159 -3.301 -21.737 1.00 97.81 280 LYS A C 1
ATOM 2173 O O . LYS A 1 280 ? 10.225 -3.547 -20.986 1.00 97.81 280 LYS A O 1
ATOM 2178 N N . GLU A 1 281 ? 12.428 -3.402 -21.356 1.00 97.25 281 GLU A N 1
ATOM 2179 C CA . GLU A 1 281 ? 12.841 -3.679 -19.975 1.00 97.25 281 GLU A CA 1
ATOM 2180 C C . GLU A 1 281 ? 12.493 -2.487 -19.055 1.00 97.25 281 GLU A C 1
ATOM 2182 O O . GLU A 1 281 ? 11.985 -2.693 -17.959 1.00 97.25 281 GLU A O 1
ATOM 2187 N N . GLU A 1 282 ? 12.633 -1.249 -19.539 1.00 96.94 282 GLU A N 1
ATOM 2188 C CA . GLU A 1 282 ? 12.238 0.008 -18.878 1.00 96.94 282 GLU A CA 1
ATOM 2189 C C . GLU A 1 282 ? 10.709 0.219 -18.836 1.00 96.94 282 GLU A C 1
ATOM 2191 O O . GLU A 1 282 ? 10.173 0.795 -17.890 1.00 96.94 282 GLU A O 1
ATOM 2196 N N . GLU A 1 283 ? 9.969 -0.222 -19.856 1.00 96.12 283 GLU A N 1
ATOM 2197 C CA . GLU A 1 283 ? 8.499 -0.245 -19.851 1.00 96.12 283 GLU A CA 1
ATOM 2198 C C . GLU A 1 283 ? 7.949 -1.316 -18.900 1.00 96.12 283 GLU A C 1
ATOM 2200 O O . GLU A 1 283 ? 7.029 -1.032 -18.133 1.00 96.12 283 GLU A O 1
ATOM 2205 N N . ALA A 1 284 ? 8.553 -2.509 -18.885 1.00 97.44 284 ALA A N 1
ATOM 2206 C CA . ALA A 1 284 ? 8.213 -3.579 -17.952 1.00 97.44 284 ALA A CA 1
ATOM 2207 C C . ALA A 1 284 ? 8.559 -3.217 -16.499 1.00 97.44 284 ALA A C 1
ATOM 2209 O O . ALA A 1 284 ? 7.758 -3.494 -15.612 1.00 97.44 284 ALA A O 1
ATOM 2210 N N . ALA A 1 285 ? 9.688 -2.543 -16.246 1.00 97.31 285 ALA A N 1
ATOM 2211 C CA . ALA A 1 285 ? 10.026 -2.019 -14.921 1.00 97.31 285 ALA A CA 1
ATOM 2212 C C . ALA A 1 285 ? 8.959 -1.027 -14.432 1.00 97.31 285 ALA A C 1
ATOM 2214 O O . ALA A 1 285 ? 8.350 -1.245 -13.388 1.00 97.31 285 ALA A O 1
ATOM 2215 N N . ARG A 1 286 ? 8.617 -0.022 -15.251 1.00 97.69 286 ARG A N 1
ATOM 2216 C CA . ARG A 1 286 ? 7.543 0.937 -14.936 1.00 97.69 286 ARG A CA 1
ATOM 2217 C C . ARG A 1 286 ? 6.160 0.294 -14.832 1.00 97.69 286 ARG A C 1
ATOM 2219 O O . ARG A 1 286 ? 5.260 0.892 -14.252 1.00 97.69 286 ARG A O 1
ATOM 2226 N N . ALA A 1 287 ? 5.921 -0.872 -15.435 1.00 97.25 287 ALA A N 1
ATOM 2227 C CA . ALA A 1 287 ? 4.700 -1.654 -15.216 1.00 97.25 287 ALA A CA 1
ATOM 2228 C C . ALA A 1 287 ? 4.726 -2.348 -13.848 1.00 97.25 287 ALA A C 1
ATOM 2230 O O . ALA A 1 287 ? 3.809 -2.140 -13.057 1.00 97.25 287 ALA A O 1
ATOM 2231 N N . ALA A 1 288 ? 5.810 -3.058 -13.531 1.00 97.50 288 ALA A N 1
ATOM 2232 C CA . ALA A 1 288 ? 6.004 -3.727 -12.248 1.00 97.50 288 ALA A CA 1
ATOM 2233 C C . ALA A 1 288 ? 5.991 -2.752 -11.054 1.00 97.50 288 ALA A C 1
ATOM 2235 O O . ALA A 1 288 ? 5.477 -3.094 -9.996 1.00 97.50 288 ALA A O 1
ATOM 2236 N N . GLU A 1 289 ? 6.490 -1.522 -11.214 1.00 97.69 289 GLU A N 1
ATOM 2237 C CA . GLU A 1 289 ? 6.410 -0.462 -10.195 1.00 97.69 289 GLU A CA 1
ATOM 2238 C C . GLU A 1 289 ? 4.960 -0.061 -9.879 1.00 97.69 289 GLU A C 1
ATOM 2240 O O . GLU A 1 289 ? 4.588 0.036 -8.706 1.00 97.69 289 GLU A O 1
ATOM 2245 N N . ARG A 1 290 ? 4.125 0.108 -10.917 1.00 97.75 290 ARG A N 1
ATOM 2246 C CA . ARG A 1 290 ? 2.686 0.404 -10.788 1.00 97.75 290 ARG A CA 1
ATOM 2247 C C . ARG A 1 290 ? 1.917 -0.779 -10.203 1.00 97.75 290 ARG A C 1
ATOM 2249 O O . ARG A 1 290 ? 1.080 -0.587 -9.328 1.00 97.75 290 ARG A O 1
ATOM 2256 N N . GLU A 1 291 ? 2.215 -2.001 -10.637 1.00 96.75 291 GLU A N 1
ATOM 2257 C CA . GLU A 1 291 ? 1.622 -3.222 -10.075 1.00 96.75 291 GLU A CA 1
ATOM 2258 C C . GLU A 1 291 ? 2.000 -3.386 -8.594 1.00 96.75 291 GLU A C 1
ATOM 2260 O O . GLU A 1 291 ? 1.126 -3.589 -7.754 1.00 96.75 291 GLU A O 1
ATOM 2265 N N . ALA A 1 292 ? 3.267 -3.160 -8.234 1.00 97.94 292 ALA A N 1
ATOM 2266 C CA . ALA A 1 292 ? 3.727 -3.176 -6.848 1.00 97.94 292 ALA A CA 1
ATOM 2267 C C . ALA A 1 292 ? 3.147 -2.027 -6.004 1.00 97.94 292 ALA A C 1
ATOM 2269 O O . ALA A 1 292 ? 3.024 -2.164 -4.789 1.00 97.94 292 ALA A O 1
ATOM 2270 N N . GLU A 1 293 ? 2.802 -0.874 -6.582 1.00 97.75 293 GLU A N 1
ATOM 2271 C CA . GLU A 1 293 ? 2.027 0.166 -5.889 1.00 97.75 293 GLU A CA 1
ATOM 2272 C C . GLU A 1 293 ? 0.579 -0.271 -5.630 1.00 97.75 293 GLU A C 1
ATOM 2274 O O . GLU A 1 293 ? 0.114 -0.181 -4.492 1.00 97.75 293 GLU A O 1
ATOM 2279 N N . ILE A 1 294 ? -0.094 -0.827 -6.641 1.00 97.06 294 ILE A N 1
ATOM 2280 C CA . ILE A 1 294 ? -1.452 -1.374 -6.521 1.00 97.06 294 ILE A CA 1
ATOM 2281 C C . ILE A 1 294 ? -1.501 -2.487 -5.463 1.00 97.06 294 ILE A C 1
ATOM 2283 O O . ILE A 1 294 ? -2.408 -2.495 -4.630 1.00 97.06 294 ILE A O 1
ATOM 2287 N N . ASP A 1 295 ? -0.522 -3.391 -5.433 1.00 97.94 295 ASP A N 1
ATOM 2288 C CA . ASP A 1 295 ? -0.468 -4.475 -4.448 1.00 97.94 295 ASP A CA 1
ATOM 2289 C C . ASP A 1 295 ? -0.082 -3.985 -3.044 1.00 97.94 295 ASP A C 1
ATOM 2291 O O . ASP A 1 295 ? -0.654 -4.458 -2.060 1.00 97.94 295 ASP A O 1
ATOM 2295 N N . ARG A 1 296 ? 0.779 -2.963 -2.917 1.00 98.25 296 ARG A N 1
ATOM 2296 C CA . ARG A 1 296 ? 1.006 -2.266 -1.632 1.00 98.25 296 ARG A CA 1
ATOM 2297 C C . ARG A 1 296 ? -0.261 -1.571 -1.124 1.00 98.25 296 ARG A C 1
ATOM 2299 O O . ARG A 1 296 ? -0.481 -1.539 0.084 1.00 98.25 296 ARG A O 1
ATOM 2306 N N . TRP A 1 297 ? -1.094 -1.021 -2.009 1.00 98.06 297 TRP A N 1
ATOM 2307 C CA . TRP A 1 297 ? -2.387 -0.438 -1.638 1.00 98.06 297 TRP A CA 1
ATOM 2308 C C . TRP A 1 297 ? -3.399 -1.518 -1.226 1.00 98.06 297 TRP A C 1
ATOM 2310 O O . TRP A 1 297 ? -3.971 -1.427 -0.142 1.00 98.06 297 TRP A O 1
ATOM 2320 N N . ARG A 1 298 ? -3.539 -2.597 -2.010 1.00 97.56 298 ARG A N 1
ATOM 2321 C CA . ARG A 1 298 ? -4.378 -3.762 -1.665 1.00 97.56 298 ARG A CA 1
ATOM 2322 C C . ARG A 1 298 ? -4.003 -4.355 -0.307 1.00 97.56 298 ARG A C 1
ATOM 2324 O O . ARG A 1 298 ? -4.891 -4.615 0.497 1.00 97.56 298 ARG A O 1
ATOM 2331 N N . ALA A 1 299 ? -2.708 -4.526 -0.031 1.00 97.62 299 ALA A N 1
ATOM 2332 C CA . ALA A 1 299 ? -2.219 -5.040 1.246 1.00 97.62 299 ALA A CA 1
ATOM 2333 C C . ALA A 1 299 ? -2.629 -4.147 2.430 1.00 97.62 299 ALA A C 1
ATOM 2335 O O . ALA A 1 299 ? -3.103 -4.668 3.437 1.00 97.62 299 ALA A O 1
ATOM 2336 N N . LYS A 1 300 ? -2.535 -2.814 2.291 1.00 97.19 300 LYS A N 1
ATOM 2337 C CA . LYS A 1 300 ? -3.035 -1.865 3.303 1.00 97.19 300 LYS A CA 1
ATOM 2338 C C . LYS A 1 300 ? -4.542 -2.001 3.510 1.00 97.19 300 LYS A C 1
ATOM 2340 O O . LYS A 1 300 ? -4.981 -2.112 4.645 1.00 97.19 300 LYS A O 1
ATOM 2345 N N . CYS A 1 301 ? -5.334 -2.059 2.437 1.00 96.38 301 CYS A N 1
ATOM 2346 C CA . CYS A 1 301 ? -6.786 -2.216 2.551 1.00 96.38 301 CYS A CA 1
ATOM 2347 C C . CYS A 1 301 ? -7.196 -3.551 3.195 1.00 96.38 301 CYS A C 1
ATOM 2349 O O . CYS A 1 301 ? -8.176 -3.586 3.933 1.00 96.38 301 CYS A O 1
ATOM 2351 N N . ILE A 1 302 ? -6.449 -4.635 2.955 1.00 96.12 302 ILE A N 1
ATOM 2352 C CA . ILE A 1 302 ? -6.658 -5.921 3.638 1.00 96.12 302 ILE A CA 1
ATOM 2353 C C . ILE A 1 302 ? -6.315 -5.787 5.127 1.00 96.12 302 ILE A C 1
ATOM 2355 O O . ILE A 1 302 ? -7.140 -6.148 5.961 1.00 96.12 302 ILE A O 1
ATOM 2359 N N . GLN A 1 303 ? -5.164 -5.200 5.473 1.00 95.38 303 GLN A N 1
ATOM 2360 C CA . GLN A 1 303 ? -4.771 -4.959 6.868 1.00 95.38 303 GLN A CA 1
ATOM 2361 C C . GLN A 1 303 ? -5.798 -4.098 7.618 1.00 95.38 303 GLN A C 1
ATOM 2363 O O . GLN A 1 303 ? -6.251 -4.496 8.684 1.00 95.38 303 GLN A O 1
ATOM 2368 N N . GLU A 1 304 ? -6.263 -2.997 7.025 1.00 94.38 304 GLU A N 1
ATOM 2369 C CA . GLU A 1 304 ? -7.302 -2.134 7.601 1.00 94.38 304 GLU A CA 1
ATOM 2370 C C . GLU A 1 304 ? -8.655 -2.836 7.812 1.00 94.38 304 GLU A C 1
ATOM 2372 O O . GLU A 1 304 ? -9.464 -2.365 8.613 1.00 94.38 304 GLU A O 1
ATOM 2377 N N . VAL A 1 305 ? -8.954 -3.903 7.063 1.00 96.19 305 VAL A N 1
ATOM 2378 C CA . VAL A 1 305 ? -10.168 -4.720 7.240 1.00 96.19 305 VAL A CA 1
ATOM 2379 C C . VAL A 1 305 ? -9.939 -5.815 8.281 1.00 96.19 305 VAL A C 1
ATOM 2381 O O . VAL A 1 305 ? -10.832 -6.075 9.085 1.00 96.19 305 VAL A O 1
ATOM 2384 N N . GLU A 1 306 ? -8.752 -6.423 8.317 1.00 93.94 306 GLU A N 1
ATOM 2385 C CA . GLU A 1 306 ? -8.365 -7.386 9.351 1.00 93.94 306 GLU A CA 1
ATOM 2386 C C . GLU A 1 306 ? -8.288 -6.746 10.744 1.00 93.94 306 GLU A C 1
ATOM 2388 O O . GLU A 1 306 ? -8.759 -7.344 11.707 1.00 93.94 306 GLU A O 1
ATOM 2393 N N . GLU A 1 307 ? -7.731 -5.538 10.867 1.00 91.69 307 GLU A N 1
ATOM 2394 C CA . GLU A 1 307 ? -7.679 -4.771 12.121 1.00 91.69 307 GLU A CA 1
ATOM 2395 C C . GLU A 1 307 ? -9.098 -4.476 12.627 1.00 91.69 307 GLU A C 1
ATOM 2397 O O . GLU A 1 307 ? -9.462 -4.935 13.710 1.00 91.69 307 GLU A O 1
ATOM 2402 N N . LYS A 1 308 ? -9.963 -3.910 11.774 1.00 90.88 308 LYS A N 1
ATOM 2403 C CA . LYS A 1 308 ? -11.390 -3.681 12.080 1.00 90.88 308 LYS A CA 1
ATOM 2404 C C . LYS A 1 308 ? -12.175 -4.956 12.389 1.00 90.88 308 LYS A C 1
ATOM 2406 O O . LYS A 1 308 ? -13.224 -4.886 13.028 1.00 90.88 308 LYS A O 1
ATOM 2411 N N . ASN A 1 309 ? -11.718 -6.122 11.932 1.00 93.81 309 ASN A N 1
ATOM 2412 C CA . ASN A 1 309 ? -12.312 -7.401 12.309 1.00 93.81 309 ASN A CA 1
ATOM 2413 C C . ASN A 1 309 ? -11.823 -7.867 13.691 1.00 93.81 309 ASN A C 1
ATOM 2415 O O . ASN A 1 309 ? -12.647 -8.244 14.520 1.00 93.81 309 ASN A O 1
ATOM 2419 N N . ARG A 1 310 ? -10.519 -7.753 13.980 1.00 90.81 310 ARG A N 1
ATOM 2420 C CA . ARG A 1 310 ? -9.933 -8.044 15.304 1.00 90.81 310 ARG A CA 1
ATOM 2421 C C . ARG A 1 310 ? -10.532 -7.154 16.397 1.00 90.81 310 ARG A C 1
ATOM 2423 O O . ARG A 1 310 ? -10.898 -7.663 17.449 1.00 90.81 310 ARG A O 1
ATOM 2430 N N . GLU A 1 311 ? -10.710 -5.859 16.131 1.00 88.50 311 GLU A N 1
ATOM 2431 C CA . GLU A 1 311 ? -11.405 -4.903 17.014 1.00 88.50 311 GLU A CA 1
ATOM 2432 C C . GLU A 1 311 ? -12.821 -5.391 17.381 1.00 88.50 311 GLU A C 1
ATOM 2434 O O . GLU A 1 311 ? -13.217 -5.391 18.549 1.00 88.50 311 GLU A O 1
ATOM 2439 N N . ARG A 1 312 ? -13.585 -5.868 16.388 1.00 88.25 312 ARG A N 1
ATOM 2440 C CA . ARG A 1 312 ? -14.942 -6.409 16.587 1.00 88.25 312 ARG A CA 1
ATOM 2441 C C . ARG A 1 312 ? -14.941 -7.724 17.358 1.00 88.25 312 ARG A C 1
ATOM 2443 O O . ARG A 1 312 ? -15.819 -7.920 18.192 1.00 88.25 312 ARG A O 1
ATOM 2450 N N . GLU A 1 313 ? -13.984 -8.608 17.092 1.00 92.62 313 GLU A N 1
ATOM 2451 C CA . GLU A 1 313 ? -13.830 -9.886 17.796 1.00 92.62 313 GLU A CA 1
ATOM 2452 C C . GLU A 1 313 ? -13.457 -9.675 19.270 1.00 92.62 313 GLU A C 1
ATOM 2454 O O . GLU A 1 313 ? -14.071 -10.286 20.146 1.00 92.62 313 GLU A O 1
ATOM 2459 N N . LEU A 1 314 ? -12.532 -8.752 19.560 1.00 88.00 314 LEU A N 1
ATOM 2460 C CA . LEU A 1 314 ? -12.174 -8.347 20.924 1.00 88.00 314 LEU A CA 1
ATOM 2461 C C . LEU A 1 314 ? -13.376 -7.746 21.662 1.00 88.00 314 LEU A C 1
ATOM 2463 O O . LEU A 1 314 ? -13.688 -8.170 22.778 1.00 88.00 314 LEU A O 1
ATOM 2467 N N . LYS A 1 315 ? -14.110 -6.826 21.021 1.00 89.50 315 LYS A N 1
ATOM 2468 C CA . LYS A 1 315 ? -15.323 -6.246 21.606 1.00 89.50 315 LYS A CA 1
ATOM 2469 C C . LYS A 1 315 ? -16.402 -7.299 21.871 1.00 89.50 315 LYS A C 1
ATOM 2471 O O . LYS A 1 315 ? -16.962 -7.324 22.962 1.00 89.50 315 LYS A O 1
ATOM 2476 N N . ALA A 1 316 ? -16.653 -8.203 20.924 1.00 92.62 316 ALA A N 1
ATOM 2477 C CA . ALA A 1 316 ? -17.623 -9.284 21.091 1.00 92.62 316 ALA A CA 1
ATOM 247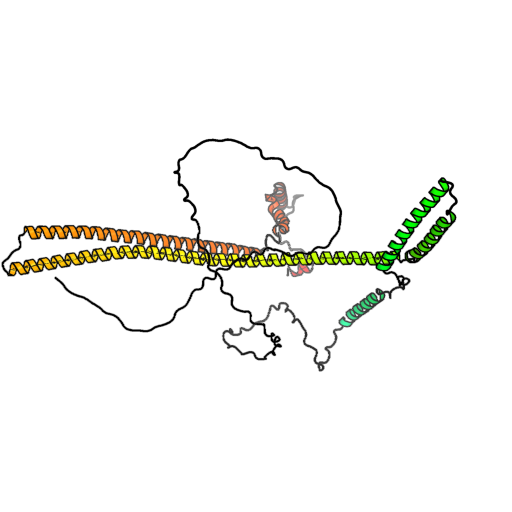8 C C . ALA A 1 316 ? -17.233 -10.254 22.222 1.00 92.62 316 ALA A C 1
ATOM 2480 O O . ALA A 1 316 ? -18.103 -10.707 22.965 1.00 92.62 316 ALA A O 1
ATOM 2481 N N . ALA A 1 317 ? -15.938 -10.540 22.399 1.00 92.69 317 ALA A N 1
ATOM 2482 C CA . ALA A 1 317 ? -15.448 -11.331 23.526 1.00 92.69 317 ALA A CA 1
ATOM 2483 C C . ALA A 1 317 ? -15.676 -10.614 24.872 1.00 92.69 317 ALA A C 1
ATOM 2485 O O . ALA A 1 317 ? -16.162 -11.229 25.822 1.00 92.69 317 ALA A O 1
ATOM 2486 N N . ALA A 1 318 ? -15.398 -9.310 24.945 1.00 89.88 318 ALA A N 1
ATOM 2487 C CA . ALA A 1 318 ? -15.620 -8.508 26.147 1.00 89.88 318 ALA A CA 1
ATOM 2488 C C . ALA A 1 318 ? -17.117 -8.370 26.501 1.00 89.88 318 ALA A C 1
ATOM 2490 O O . ALA A 1 318 ? -17.504 -8.567 27.656 1.00 89.88 318 ALA A O 1
ATOM 2491 N N . ASP A 1 319 ? -17.977 -8.126 25.505 1.00 92.06 319 ASP A N 1
ATOM 2492 C CA . ASP A 1 319 ? -19.436 -8.117 25.664 1.00 92.06 319 ASP A CA 1
ATOM 2493 C C . ASP A 1 319 ? -19.974 -9.498 26.092 1.00 92.06 319 ASP A C 1
ATOM 2495 O O . ASP A 1 319 ? -20.885 -9.569 26.923 1.00 92.06 319 ASP A O 1
ATOM 2499 N N . SER A 1 320 ? -19.379 -10.602 25.613 1.00 96.25 320 SER A N 1
ATOM 2500 C CA . SER A 1 320 ? -19.713 -11.961 26.067 1.00 96.25 320 SER A CA 1
ATOM 2501 C C . SER A 1 320 ? -19.439 -12.135 27.563 1.00 96.25 320 SER A C 1
ATOM 2503 O O . SER A 1 320 ? -20.346 -12.527 28.300 1.00 96.25 320 SER A O 1
ATOM 2505 N N . VAL A 1 321 ? -18.242 -11.770 28.040 1.00 95.31 321 VAL A N 1
ATOM 2506 C CA . VAL A 1 321 ? -17.880 -11.857 29.469 1.00 95.31 321 VAL A CA 1
ATOM 2507 C C . VAL A 1 321 ? -18.800 -10.978 30.327 1.00 95.31 321 VAL A C 1
ATOM 2509 O O . VAL A 1 321 ? -19.321 -11.439 31.344 1.00 95.31 321 VAL A O 1
ATOM 2512 N N . LEU A 1 322 ? -19.096 -9.746 29.898 1.00 94.38 322 LEU A N 1
ATOM 2513 C CA . LEU A 1 322 ? -20.065 -8.882 30.586 1.00 94.38 322 LEU A CA 1
ATOM 2514 C C . LEU A 1 322 ? -21.480 -9.490 30.618 1.00 94.38 322 LEU A C 1
ATOM 2516 O O . LEU A 1 322 ? -22.184 -9.356 31.622 1.00 94.38 322 LEU A O 1
ATOM 2520 N N . SER A 1 323 ? -21.906 -10.179 29.554 1.00 96.06 323 SER A N 1
ATOM 2521 C CA . SER A 1 323 ? -23.200 -10.873 29.517 1.00 96.06 323 SER A CA 1
ATOM 2522 C C . SER A 1 323 ? -23.260 -12.046 30.505 1.00 96.06 323 SER A C 1
ATOM 2524 O O . SER A 1 323 ? -24.289 -12.254 31.153 1.00 96.06 323 SER A O 1
ATOM 2526 N N . GLU A 1 324 ? -22.147 -12.762 30.700 1.00 97.50 324 GLU A N 1
ATOM 2527 C CA . GLU A 1 324 ? -22.039 -13.824 31.700 1.00 97.50 324 GLU A CA 1
ATOM 2528 C C . GLU A 1 324 ? -22.130 -13.268 33.122 1.00 97.50 324 GLU A C 1
ATOM 2530 O O . GLU A 1 324 ? -22.898 -13.796 33.924 1.00 97.50 324 GLU A O 1
ATOM 2535 N N . VAL A 1 325 ? -21.429 -12.173 33.441 1.00 97.50 325 VAL A N 1
ATOM 2536 C CA . VAL A 1 325 ? -21.520 -11.536 34.770 1.00 97.50 325 VAL A CA 1
ATOM 2537 C C . VAL A 1 325 ? -22.946 -11.056 35.056 1.00 97.50 325 VAL A C 1
ATOM 2539 O O . VAL A 1 325 ? -23.499 -11.380 36.107 1.00 97.50 325 VAL A O 1
ATOM 2542 N N . ARG A 1 326 ? -23.607 -10.398 34.095 1.00 96.44 326 ARG A N 1
ATOM 2543 C CA . ARG A 1 326 ? -25.023 -9.993 34.224 1.00 96.44 326 ARG A CA 1
ATOM 2544 C C . ARG A 1 326 ? -25.963 -11.188 34.397 1.00 96.44 326 ARG A C 1
ATOM 2546 O O . ARG A 1 326 ? -26.935 -11.107 35.146 1.00 96.44 326 ARG A O 1
ATOM 2553 N N . LYS A 1 327 ? -25.659 -12.330 33.773 1.00 98.06 327 LYS A N 1
ATOM 2554 C CA . LYS A 1 327 ? -26.386 -13.591 33.981 1.00 98.06 327 LYS A CA 1
ATOM 2555 C C . LYS A 1 327 ? -26.174 -14.150 35.397 1.00 98.06 327 LYS A C 1
ATOM 2557 O O . LYS A 1 327 ? -27.154 -14.586 35.996 1.00 98.06 327 LYS A O 1
ATOM 2562 N N . LYS A 1 328 ? -24.957 -14.084 35.965 1.00 97.62 328 LYS A N 1
ATOM 2563 C CA . LYS A 1 328 ? -24.678 -14.446 37.376 1.00 97.62 328 LYS A CA 1
ATOM 2564 C C . LYS A 1 328 ? -25.442 -13.540 38.357 1.00 97.62 328 LYS A C 1
ATOM 2566 O O . LYS A 1 328 ? -26.070 -14.041 39.291 1.00 97.62 328 LYS A O 1
ATOM 2571 N N . GLN A 1 329 ? -25.433 -12.222 38.128 1.00 97.38 329 GLN A N 1
ATOM 2572 C CA . GLN A 1 329 ? -26.195 -11.238 38.915 1.00 97.38 329 GLN A CA 1
ATOM 2573 C C . GLN A 1 329 ? -27.703 -11.541 38.875 1.00 97.38 329 GLN A C 1
ATOM 2575 O O . GLN A 1 329 ? -28.344 -11.665 39.919 1.00 97.38 329 GLN A O 1
ATOM 2580 N N . ALA A 1 330 ? -28.270 -11.721 37.676 1.00 97.81 330 ALA A N 1
ATOM 2581 C CA . ALA A 1 330 ? -29.687 -12.026 37.493 1.00 97.81 330 ALA A CA 1
ATOM 2582 C C . ALA A 1 330 ? -30.094 -13.355 38.150 1.00 97.81 330 ALA A C 1
ATOM 2584 O O . ALA A 1 330 ? -31.176 -13.444 38.729 1.00 97.81 330 ALA A O 1
ATOM 2585 N N . ASP A 1 331 ? -29.235 -14.377 38.110 1.00 97.50 331 ASP A N 1
ATOM 2586 C CA . ASP A 1 331 ? -29.500 -15.650 38.782 1.00 97.50 331 ASP A CA 1
ATOM 2587 C C . ASP A 1 331 ? -29.467 -15.514 40.311 1.00 97.50 331 ASP A C 1
ATOM 2589 O O . ASP A 1 331 ? -30.385 -15.963 40.995 1.00 97.50 331 ASP A O 1
ATOM 2593 N N . THR A 1 332 ? -28.482 -14.782 40.840 1.00 97.50 332 THR A N 1
ATOM 2594 C CA . THR A 1 332 ? -28.372 -14.461 42.275 1.00 97.50 332 THR A CA 1
ATOM 2595 C C . THR A 1 332 ? -29.612 -13.705 42.761 1.00 97.50 332 THR A C 1
ATOM 2597 O O . THR A 1 332 ? -30.179 -14.054 43.797 1.00 97.50 332 THR A O 1
ATOM 2600 N N . LYS A 1 333 ? -30.115 -12.746 41.972 1.00 97.25 333 LYS A N 1
ATOM 2601 C CA . LYS A 1 333 ? -31.376 -12.045 42.252 1.00 97.25 333 LYS A CA 1
ATOM 2602 C C . LYS A 1 333 ? -32.575 -12.999 42.292 1.00 97.25 333 LYS A C 1
ATOM 2604 O O . LYS A 1 333 ? -33.334 -12.960 43.256 1.00 97.25 333 LYS A O 1
ATOM 2609 N N . ARG A 1 334 ? -32.705 -13.918 41.323 1.00 98.12 334 ARG A N 1
ATOM 2610 C CA . ARG A 1 334 ? -33.766 -14.947 41.340 1.00 98.12 334 ARG A CA 1
ATOM 2611 C C . ARG A 1 334 ? -33.698 -15.832 42.587 1.00 98.12 334 ARG A C 1
ATOM 2613 O O . ARG A 1 334 ? -34.741 -16.179 43.131 1.00 98.12 334 ARG A O 1
ATOM 2620 N N . MET A 1 335 ? -32.501 -16.170 43.075 1.00 97.31 335 MET A N 1
ATOM 2621 C CA . MET A 1 335 ? -32.347 -16.912 44.334 1.00 97.31 335 MET A CA 1
ATOM 2622 C C . MET A 1 335 ? -32.849 -16.105 45.546 1.00 97.31 335 MET A C 1
ATOM 2624 O O . MET A 1 335 ? -33.529 -16.668 46.403 1.00 97.31 335 MET A O 1
ATOM 2628 N N . VAL A 1 336 ? -32.582 -14.793 45.601 1.00 96.56 336 VAL A N 1
ATOM 2629 C CA . VAL A 1 336 ? -33.108 -13.896 46.651 1.00 96.56 336 VAL A CA 1
ATOM 2630 C C . VAL A 1 336 ? -34.637 -13.796 46.583 1.00 96.56 336 VAL A C 1
ATOM 2632 O O . VAL A 1 336 ? -35.303 -13.934 47.611 1.00 96.56 336 VAL A O 1
ATOM 2635 N N . ASP A 1 337 ? -35.207 -13.638 45.384 1.00 97.25 337 ASP A N 1
ATOM 2636 C CA . ASP A 1 337 ? -36.662 -13.607 45.173 1.00 97.25 337 ASP A CA 1
ATOM 2637 C C . ASP A 1 337 ? -37.329 -14.924 45.630 1.00 97.25 337 ASP A C 1
ATOM 2639 O O . ASP A 1 337 ? -38.383 -14.908 46.277 1.00 97.25 337 ASP A O 1
ATOM 2643 N N . ILE A 1 338 ? -36.685 -16.071 45.370 1.00 97.19 338 ILE A N 1
ATOM 2644 C CA . ILE A 1 338 ? -37.135 -17.390 45.840 1.00 97.19 338 ILE A CA 1
ATOM 2645 C C . ILE A 1 338 ? -37.101 -17.474 47.373 1.00 97.19 338 ILE A C 1
ATOM 2647 O O . ILE A 1 338 ? -38.112 -17.871 47.958 1.00 97.19 338 ILE A O 1
ATOM 2651 N N . LEU A 1 339 ? -36.018 -17.062 48.047 1.00 96.31 339 LEU A N 1
ATOM 2652 C CA . LEU A 1 339 ? -35.974 -17.040 49.520 1.00 96.31 339 LEU A CA 1
ATOM 2653 C C . LEU A 1 339 ? -37.096 -16.171 50.105 1.00 96.31 339 LEU A C 1
ATOM 2655 O O . LEU A 1 339 ? -37.836 -16.629 50.977 1.00 96.31 339 LEU A O 1
ATOM 2659 N N . GLY A 1 340 ? -37.300 -14.967 49.562 1.00 96.19 340 GLY A N 1
ATOM 2660 C CA . GLY A 1 340 ? -38.389 -14.080 49.979 1.00 96.19 340 GLY A CA 1
ATOM 2661 C C . GLY A 1 340 ? -39.788 -14.666 49.739 1.00 96.19 340 GLY A C 1
ATOM 2662 O O . GLY A 1 340 ? -40.738 -14.306 50.438 1.00 96.19 340 GLY A O 1
ATOM 2663 N N . SER A 1 341 ? -39.946 -15.591 48.785 1.00 97.19 341 SER A N 1
ATOM 2664 C CA . SER A 1 341 ? -41.188 -16.355 48.596 1.00 97.19 341 SER A CA 1
ATOM 2665 C C . SER A 1 341 ? 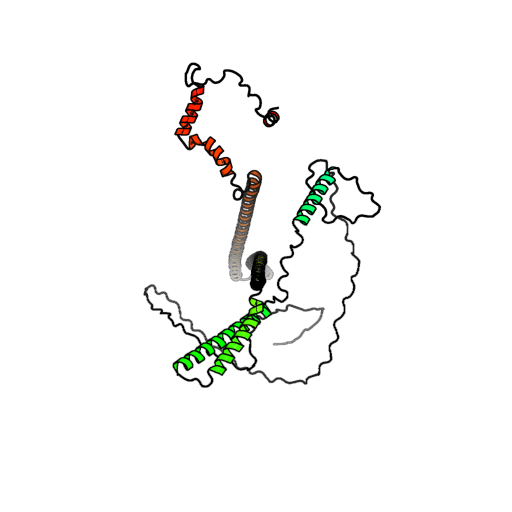-41.361 -17.472 49.639 1.00 97.19 341 SER A C 1
ATOM 2667 O O . SER A 1 341 ? -42.467 -17.670 50.148 1.00 97.19 341 SER A O 1
ATOM 2669 N N . LEU A 1 342 ? -40.272 -18.148 50.026 1.00 96.31 342 LEU A N 1
ATOM 2670 C CA . LEU A 1 342 ? -40.271 -19.209 51.039 1.00 96.31 342 LEU A CA 1
ATOM 2671 C C . LEU A 1 342 ? -40.560 -18.664 52.444 1.00 96.31 342 LEU A C 1
ATOM 2673 O O . LEU A 1 342 ? -41.324 -19.280 53.186 1.00 96.31 342 LEU A O 1
ATOM 2677 N N . GLU A 1 343 ? -40.035 -17.487 52.794 1.00 95.19 343 GLU A N 1
ATOM 2678 C CA . GLU A 1 343 ? -40.370 -16.791 54.046 1.00 95.19 343 GLU A CA 1
ATOM 2679 C C . GLU A 1 343 ? -41.864 -16.453 54.132 1.00 95.19 343 GLU A C 1
ATOM 2681 O O . GLU A 1 343 ? -42.505 -16.717 55.150 1.00 95.19 343 GLU A O 1
ATOM 2686 N N . LYS A 1 344 ? -42.444 -15.907 53.051 1.00 96.56 344 LYS A N 1
ATOM 2687 C CA . LYS A 1 344 ? -43.886 -15.612 52.962 1.00 96.56 344 LYS A CA 1
ATOM 2688 C C . LYS A 1 344 ? -44.713 -16.890 53.108 1.00 96.56 344 LYS A C 1
ATOM 2690 O O . LYS A 1 344 ? -45.655 -16.925 53.898 1.00 96.56 344 LYS A O 1
ATOM 2695 N N . LEU A 1 345 ? -44.323 -17.963 52.416 1.00 95.88 345 LEU A N 1
ATOM 2696 C CA . LEU A 1 345 ? -44.970 -19.271 52.521 1.00 95.88 345 LEU A CA 1
ATOM 2697 C C . LEU A 1 345 ? -44.878 -19.852 53.942 1.00 95.88 345 LEU A C 1
ATOM 2699 O O . LEU A 1 345 ? -45.855 -20.431 54.419 1.00 95.88 345 LEU A O 1
ATOM 2703 N N . ARG A 1 346 ? -43.747 -19.686 54.645 1.00 92.81 346 ARG A N 1
ATOM 2704 C CA . ARG A 1 346 ? -43.627 -20.121 56.044 1.00 92.81 346 ARG A CA 1
ATOM 2705 C C . ARG A 1 346 ? -44.510 -19.285 56.965 1.00 92.81 346 ARG A C 1
ATOM 2707 O O . ARG A 1 346 ? -45.239 -19.877 57.751 1.00 92.81 346 ARG A O 1
ATOM 2714 N N . LYS A 1 347 ? -44.513 -17.953 56.844 1.00 92.44 347 LYS A N 1
ATOM 2715 C CA . LYS A 1 347 ? -45.359 -17.053 57.655 1.00 92.44 347 LYS A CA 1
ATOM 2716 C C . LYS A 1 347 ? -46.846 -17.409 57.525 1.00 92.44 347 LYS A C 1
ATOM 2718 O O . LYS A 1 347 ? -47.480 -17.716 58.533 1.00 92.44 347 LYS A O 1
ATOM 2723 N N . LEU A 1 348 ? -47.343 -17.575 56.296 1.00 94.69 348 LEU A N 1
ATOM 2724 C CA . LEU A 1 348 ? -48.712 -18.045 56.033 1.00 94.69 348 LEU A CA 1
ATOM 2725 C C . LEU A 1 348 ? -49.004 -19.433 56.639 1.00 94.69 348 LEU A C 1
ATOM 2727 O O . LEU A 1 348 ? -50.106 -19.671 57.133 1.00 94.69 348 LEU A O 1
ATOM 2731 N N . ARG A 1 349 ? -48.028 -20.355 56.647 1.00 92.38 349 ARG A N 1
ATOM 2732 C CA . ARG A 1 349 ? -48.164 -21.667 57.310 1.00 92.38 349 ARG A CA 1
ATOM 2733 C C . ARG A 1 349 ? -48.197 -21.554 58.839 1.00 92.38 349 ARG A C 1
ATOM 2735 O O . ARG A 1 349 ? -49.022 -22.236 59.443 1.00 92.38 349 ARG A O 1
ATOM 2742 N N . LYS A 1 350 ? -47.378 -20.690 59.458 1.00 90.94 350 LYS A N 1
ATOM 2743 C CA . LYS A 1 350 ? -47.427 -20.401 60.908 1.00 90.94 350 LYS A CA 1
ATOM 2744 C C . LYS A 1 350 ? -48.806 -19.853 61.294 1.00 90.94 350 LYS A C 1
ATOM 2746 O O . LYS A 1 350 ? -49.454 -20.394 62.184 1.00 90.94 350 LYS A O 1
ATOM 2751 N N . GLU A 1 351 ? -49.302 -18.852 60.564 1.00 91.44 351 GLU A N 1
ATOM 2752 C CA . GLU A 1 351 ? -50.630 -18.258 60.778 1.00 91.44 351 GLU A CA 1
ATOM 2753 C C . GLU A 1 351 ? -51.773 -19.273 60.616 1.00 91.44 351 GLU A C 1
ATOM 2755 O O . GLU A 1 351 ? -52.700 -19.306 61.426 1.00 91.44 351 GLU A O 1
ATOM 2760 N N . ALA A 1 352 ? -51.722 -20.116 59.580 1.00 91.75 352 ALA A N 1
ATOM 2761 C CA . ALA A 1 352 ? -52.738 -21.137 59.327 1.00 91.75 352 ALA A CA 1
ATOM 2762 C C . ALA A 1 352 ? -52.726 -22.278 60.362 1.00 91.75 352 ALA A C 1
ATOM 2764 O O . ALA A 1 352 ? -53.761 -22.910 60.575 1.00 91.75 352 ALA A O 1
ATOM 2765 N N . ALA A 1 353 ? -51.582 -22.541 61.000 1.00 89.38 353 ALA A N 1
ATOM 2766 C CA . ALA A 1 353 ? -51.455 -23.504 62.091 1.00 89.38 353 ALA A CA 1
ATOM 2767 C C . ALA A 1 353 ? -51.940 -22.903 63.428 1.00 89.38 353 ALA A C 1
ATOM 2769 O O . ALA A 1 353 ? -52.760 -23.515 64.114 1.00 89.38 353 ALA A O 1
ATOM 2770 N N . ALA A 1 354 ? -51.566 -21.653 63.728 1.00 87.94 354 ALA A N 1
ATOM 2771 C CA . ALA A 1 354 ? -52.057 -20.907 64.889 1.00 87.94 354 ALA A CA 1
ATOM 2772 C C . ALA A 1 354 ? -53.592 -20.757 64.883 1.00 87.94 354 ALA A C 1
ATOM 2774 O O . ALA A 1 354 ? -54.241 -21.008 65.896 1.00 87.94 354 ALA A O 1
ATOM 2775 N N . LYS A 1 355 ? -54.201 -20.474 63.719 1.00 90.81 355 LYS A N 1
ATOM 2776 C CA . LYS A 1 355 ? -55.670 -20.457 63.524 1.00 90.81 355 LYS A CA 1
ATOM 2777 C C . LYS A 1 355 ? -56.357 -21.814 63.768 1.00 90.81 355 LYS A C 1
ATOM 2779 O O . LYS A 1 355 ? -57.578 -21.857 63.861 1.00 90.81 355 LYS A O 1
ATOM 2784 N N . LYS A 1 356 ? -55.596 -22.909 63.869 1.00 90.50 356 LYS A N 1
ATOM 2785 C CA . LYS A 1 356 ? -56.064 -24.264 64.218 1.00 90.50 356 LYS A CA 1
ATOM 2786 C C . LYS A 1 356 ? -55.671 -24.687 65.642 1.00 90.50 356 LYS A C 1
ATOM 2788 O O . LYS A 1 356 ? -55.851 -25.849 65.989 1.00 90.50 356 LYS A O 1
ATOM 2793 N N . GLY A 1 357 ? -55.104 -23.784 66.447 1.00 85.00 357 GLY A N 1
ATOM 2794 C CA . GLY A 1 357 ? -54.615 -24.082 67.797 1.00 85.00 357 GLY A CA 1
ATOM 2795 C C . GLY A 1 357 ? -53.318 -24.900 67.847 1.00 85.00 357 GLY A C 1
ATOM 2796 O O . GLY A 1 357 ? -52.943 -25.366 68.919 1.00 85.00 357 GLY A O 1
ATOM 2797 N N . VAL A 1 358 ? -52.622 -25.085 66.717 1.00 81.94 358 VAL A N 1
ATOM 2798 C CA . VAL A 1 358 ? -51.385 -25.877 66.633 1.00 81.94 358 VAL A CA 1
ATOM 2799 C C . VAL A 1 358 ? -50.206 -24.952 66.350 1.00 81.94 358 VAL A C 1
ATOM 2801 O O . VAL A 1 358 ? -50.001 -24.520 65.218 1.00 81.94 358 VAL A O 1
ATOM 2804 N N . CYS A 1 359 ? -49.404 -24.657 67.369 1.00 73.81 359 CYS A N 1
ATOM 2805 C CA . CYS A 1 359 ? -48.165 -23.898 67.204 1.00 73.81 359 CYS A CA 1
ATOM 2806 C C . CYS A 1 359 ? -47.000 -24.837 66.829 1.00 73.81 359 CYS A C 1
ATOM 2808 O O . CYS A 1 359 ? -46.786 -25.831 67.526 1.00 73.81 359 CYS A O 1
ATOM 2810 N N . PRO A 1 360 ? -46.221 -24.546 65.768 1.00 75.44 360 PRO A N 1
ATOM 2811 C CA . PRO A 1 360 ? -44.948 -25.223 65.520 1.00 75.44 360 PRO A CA 1
ATOM 2812 C C . PRO A 1 360 ? -43.963 -25.039 66.694 1.00 75.44 360 PRO A C 1
ATOM 2814 O O . PRO A 1 360 ? -44.013 -24.001 67.357 1.00 75.44 360 PRO A O 1
ATOM 2817 N N . PRO A 1 361 ? -43.038 -25.987 66.948 1.00 84.62 361 PRO A N 1
ATOM 2818 C CA . PRO A 1 361 ? -42.007 -25.812 67.971 1.00 84.62 361 PRO A CA 1
ATOM 2819 C C . PRO A 1 361 ? -41.097 -24.609 67.655 1.00 84.62 361 PRO A C 1
ATOM 2821 O O . PRO A 1 361 ? -40.633 -24.510 66.515 1.00 84.62 361 PRO A O 1
ATOM 2824 N N . PRO A 1 362 ? -40.780 -23.729 68.626 1.00 83.56 362 PRO A N 1
ATOM 2825 C CA . PRO A 1 362 ? -39.999 -22.512 68.372 1.00 83.56 362 PRO A CA 1
ATOM 2826 C C . PRO A 1 362 ? -38.595 -22.810 67.827 1.00 83.56 362 PRO A C 1
ATOM 2828 O O . PRO A 1 362 ? -38.162 -22.175 66.870 1.00 83.56 362 PRO A O 1
ATOM 2831 N N . SER A 1 363 ? -37.941 -23.867 68.314 1.00 87.25 363 SER A N 1
ATOM 2832 C CA . SER A 1 363 ? -36.633 -24.318 67.817 1.00 87.25 363 SER A CA 1
ATOM 2833 C C . SER A 1 363 ? -36.634 -24.717 66.334 1.00 87.25 363 SER A C 1
ATOM 2835 O O . SER A 1 363 ? -35.625 -24.563 65.647 1.00 87.25 363 SER A O 1
ATOM 2837 N N . ALA A 1 364 ? -37.764 -25.198 65.803 1.00 87.06 364 ALA A N 1
ATOM 2838 C CA . ALA A 1 364 ? -37.902 -25.526 64.384 1.00 87.06 364 ALA A CA 1
ATOM 2839 C C . ALA A 1 364 ? -38.091 -24.275 63.506 1.00 87.06 364 ALA A C 1
ATOM 2841 O O . ALA A 1 364 ? -37.848 -24.335 62.297 1.00 87.06 364 ALA A O 1
ATOM 2842 N N . ASP A 1 365 ? -38.544 -23.164 64.094 1.00 87.75 365 ASP A N 1
ATOM 2843 C CA . ASP A 1 365 ? -38.598 -21.844 63.467 1.00 87.75 365 ASP A CA 1
ATOM 2844 C C . ASP A 1 365 ? -37.239 -21.148 63.528 1.00 87.75 365 ASP A C 1
ATOM 2846 O O . ASP A 1 365 ? -36.732 -20.771 62.477 1.00 87.75 365 ASP A O 1
ATOM 2850 N N . GLU A 1 366 ? -36.604 -21.078 64.700 1.00 91.44 366 GLU A N 1
ATOM 2851 C CA . GLU A 1 366 ? -35.236 -20.564 64.878 1.00 91.44 366 GLU A CA 1
ATOM 2852 C C . GLU A 1 366 ? -34.260 -21.224 63.892 1.00 91.44 366 GLU A C 1
ATOM 2854 O O . GLU A 1 366 ? -33.544 -20.539 63.164 1.00 91.44 366 GLU A O 1
ATOM 2859 N N . ALA A 1 367 ? -34.288 -22.558 63.779 1.00 92.75 367 ALA A N 1
ATOM 2860 C CA . ALA A 1 367 ? -33.460 -23.301 62.827 1.00 92.75 367 ALA A CA 1
ATOM 2861 C C . ALA A 1 367 ? -33.700 -22.921 61.351 1.00 92.75 367 ALA A C 1
ATOM 2863 O O . ALA A 1 367 ? -32.795 -23.082 60.534 1.00 92.75 367 ALA A O 1
ATOM 2864 N N . PHE A 1 368 ? -34.885 -22.417 60.995 1.00 93.75 368 PHE A N 1
ATOM 2865 C CA . PHE A 1 368 ? -35.188 -21.945 59.643 1.00 93.75 368 PHE A CA 1
ATOM 2866 C C . PHE A 1 368 ? -34.800 -20.487 59.429 1.00 93.75 368 PHE A C 1
ATOM 2868 O O . PHE A 1 368 ? -34.187 -20.198 58.406 1.00 93.75 368 PHE A O 1
ATOM 2875 N N . GLU A 1 369 ? -35.125 -19.581 60.359 1.00 92.88 369 GLU A N 1
ATOM 2876 C CA . GLU A 1 369 ? -34.739 -18.172 60.206 1.00 92.88 369 GLU A CA 1
ATOM 2877 C C . GLU A 1 369 ? -33.194 -18.076 60.139 1.00 92.88 369 GLU A C 1
ATOM 2879 O O . GLU A 1 369 ? -32.670 -17.487 59.198 1.00 92.88 369 GLU A O 1
ATOM 2884 N N . ASN A 1 370 ? -32.463 -18.820 60.988 1.00 95.31 370 ASN A N 1
ATOM 2885 C CA . ASN A 1 370 ? -30.997 -18.967 60.925 1.00 95.31 370 ASN A CA 1
ATOM 2886 C C . ASN A 1 370 ? -30.483 -19.482 59.563 1.00 95.31 370 ASN A C 1
ATOM 2888 O O . ASN A 1 370 ? -29.468 -19.009 59.049 1.00 95.31 370 ASN A O 1
ATOM 2892 N N . GLN A 1 371 ? -31.167 -20.458 58.952 1.00 95.69 371 GLN A N 1
ATOM 2893 C CA . GLN A 1 371 ? -30.799 -20.973 57.624 1.00 95.69 371 GLN A CA 1
ATOM 2894 C C . GLN A 1 371 ? -31.067 -19.946 56.516 1.00 95.69 371 GLN A C 1
ATOM 2896 O O . GLN A 1 371 ? -30.245 -19.794 55.612 1.00 95.69 371 GLN A O 1
ATOM 2901 N N . VAL A 1 372 ? -32.188 -19.222 56.579 1.00 95.69 372 VAL A N 1
ATOM 2902 C CA . VAL A 1 372 ? -32.526 -18.184 55.597 1.00 95.69 372 VAL A CA 1
ATOM 2903 C C . VAL A 1 372 ? -31.613 -16.968 55.739 1.00 95.69 372 VAL A C 1
ATOM 2905 O O . VAL A 1 372 ? -31.190 -16.428 54.722 1.00 95.69 372 VAL A O 1
ATOM 2908 N N . GLU A 1 373 ? -31.237 -16.570 56.955 1.00 96.00 373 GLU A N 1
ATOM 2909 C CA . GLU A 1 373 ? -30.246 -15.517 57.198 1.00 96.00 373 GLU A CA 1
ATOM 2910 C C . GLU A 1 373 ? -28.856 -15.906 56.684 1.00 96.00 373 GLU A C 1
ATOM 2912 O O . GLU A 1 373 ? -28.227 -15.117 55.978 1.00 96.00 373 GLU A O 1
ATOM 2917 N N . SER A 1 374 ? -28.412 -17.144 56.925 1.00 97.19 374 SER A N 1
ATOM 2918 C CA . SER A 1 374 ? -27.158 -17.662 56.363 1.00 97.19 374 SER A CA 1
ATOM 2919 C C . SER A 1 374 ? -27.163 -17.641 54.826 1.00 97.19 374 SER A C 1
ATOM 2921 O O . SER A 1 374 ? -26.224 -17.141 54.201 1.00 97.19 374 SER A O 1
ATOM 2923 N N . LEU A 1 375 ? -28.247 -18.104 54.193 1.00 97.19 375 LEU A N 1
ATOM 2924 C CA . LEU A 1 375 ? -28.397 -18.073 52.733 1.00 97.19 375 LEU A CA 1
ATOM 2925 C C . LEU A 1 375 ? -28.517 -16.641 52.182 1.00 97.19 375 LEU A C 1
ATOM 2927 O O . LEU A 1 375 ? -27.961 -16.351 51.123 1.00 97.19 375 LEU A O 1
ATOM 2931 N N . ARG A 1 376 ? -29.184 -15.733 52.902 1.00 96.00 376 ARG A N 1
ATOM 2932 C CA . ARG A 1 376 ? -29.281 -14.303 52.574 1.00 96.00 376 ARG A CA 1
ATOM 2933 C C . ARG A 1 376 ? -27.902 -13.645 52.580 1.00 96.00 376 ARG A C 1
ATOM 2935 O O . ARG A 1 376 ? -27.550 -13.025 51.580 1.00 96.00 376 ARG A O 1
ATOM 2942 N N . ALA A 1 377 ? -27.103 -13.850 53.627 1.00 96.62 377 ALA A N 1
ATOM 2943 C CA . ALA A 1 377 ? -25.740 -13.325 53.715 1.00 96.62 377 ALA A CA 1
ATOM 2944 C C . ALA A 1 377 ? -24.840 -13.866 52.586 1.00 96.62 377 ALA A C 1
ATOM 2946 O O . ALA A 1 377 ? -24.107 -13.112 51.947 1.00 96.62 377 ALA A O 1
ATOM 2947 N N . LEU A 1 378 ? -24.945 -15.161 52.261 1.00 97.19 378 LEU A N 1
ATOM 2948 C CA . LEU A 1 378 ? -24.219 -15.762 51.135 1.00 97.19 378 LEU A CA 1
ATOM 2949 C C . LEU A 1 378 ? -24.621 -15.170 49.771 1.00 97.19 378 LEU A C 1
ATOM 2951 O O . LEU A 1 378 ? -23.766 -15.029 48.895 1.00 97.19 378 LEU A O 1
ATOM 2955 N N . LEU A 1 379 ? -25.894 -14.814 49.574 1.00 97.06 379 LEU A N 1
ATOM 2956 C CA . LEU A 1 379 ? -26.371 -14.173 48.342 1.00 97.06 379 LEU A CA 1
ATOM 2957 C C . LEU A 1 379 ? -26.036 -12.675 48.281 1.00 97.06 379 LEU A C 1
ATOM 2959 O O . LEU A 1 379 ? -25.735 -12.182 47.194 1.00 97.06 379 LEU A O 1
ATOM 2963 N N . GLN A 1 380 ? -26.013 -11.970 49.414 1.00 96.62 380 GLN A N 1
ATOM 2964 C CA . GLN A 1 380 ? -25.524 -10.588 49.505 1.00 96.62 380 GLN A CA 1
ATOM 2965 C C . GLN A 1 380 ? -24.042 -10.521 49.112 1.00 96.62 380 GLN A C 1
ATOM 2967 O O . GLN A 1 380 ? -23.711 -9.856 48.132 1.00 96.62 380 GLN A O 1
ATOM 2972 N N . ASN A 1 381 ? -23.190 -11.342 49.738 1.00 97.12 381 ASN A N 1
ATOM 2973 C CA . ASN A 1 381 ? -21.767 -11.448 49.395 1.00 97.12 381 ASN A CA 1
ATOM 2974 C C . ASN A 1 381 ? -21.542 -11.763 47.901 1.00 97.12 381 ASN A C 1
ATOM 2976 O O . ASN A 1 381 ? -20.663 -11.188 47.263 1.00 97.12 381 ASN A O 1
ATOM 2980 N N . ARG A 1 382 ? -22.344 -12.661 47.303 1.00 96.38 382 ARG A N 1
ATOM 2981 C CA . ARG A 1 382 ? -22.280 -12.948 45.854 1.00 96.38 382 ARG A CA 1
ATOM 2982 C C . ARG A 1 382 ? -22.713 -11.765 44.989 1.00 96.38 382 ARG A C 1
ATOM 2984 O O . ARG A 1 382 ? -22.106 -11.538 43.948 1.00 96.38 382 ARG A O 1
ATOM 2991 N N . THR A 1 383 ? -23.736 -11.026 45.410 1.00 97.00 383 THR A N 1
ATOM 2992 C CA . THR A 1 383 ? -24.221 -9.836 44.696 1.00 97.00 383 THR A CA 1
ATOM 2993 C C . THR A 1 383 ? -23.134 -8.764 44.662 1.00 97.00 383 THR A C 1
ATOM 2995 O O . THR A 1 383 ? -22.746 -8.334 43.580 1.00 97.00 383 THR A O 1
ATOM 2998 N N . GLU A 1 384 ? -22.545 -8.435 45.815 1.00 96.88 384 GLU A N 1
ATOM 2999 C CA . GLU A 1 384 ? -21.443 -7.469 45.926 1.00 96.88 384 GLU A CA 1
ATOM 3000 C C . GLU A 1 384 ? -20.230 -7.863 45.068 1.00 96.88 384 GLU A C 1
ATOM 3002 O O . GLU A 1 384 ? -19.658 -7.017 44.375 1.00 96.88 384 GLU A O 1
ATOM 3007 N N . LEU A 1 385 ? -19.870 -9.154 45.051 1.00 97.31 385 LEU A N 1
ATOM 3008 C CA . LEU A 1 385 ? -18.786 -9.680 44.217 1.00 97.31 385 LEU A CA 1
ATOM 3009 C C . LEU A 1 385 ? -19.078 -9.548 42.714 1.00 97.31 385 LEU A C 1
ATOM 3011 O O . LEU A 1 385 ? -18.205 -9.097 41.977 1.00 97.31 385 LEU A O 1
ATOM 3015 N N . TYR A 1 386 ? -20.281 -9.895 42.242 1.00 97.50 386 TYR A N 1
ATOM 3016 C CA . TYR A 1 386 ? -20.630 -9.773 40.817 1.00 97.50 386 TYR A CA 1
ATOM 3017 C C . TYR A 1 386 ? -20.877 -8.321 40.375 1.00 97.50 386 TYR A C 1
ATOM 3019 O O . TYR A 1 386 ? -20.686 -7.987 39.205 1.00 97.50 386 TYR A O 1
ATOM 3027 N N . GLU A 1 387 ? -21.265 -7.429 41.287 1.00 96.69 387 GLU A N 1
ATOM 3028 C CA . GLU A 1 387 ? -21.280 -5.985 41.037 1.00 96.69 387 GLU A CA 1
ATOM 3029 C C . GLU A 1 387 ? -19.864 -5.402 40.971 1.00 96.69 387 GLU A C 1
ATOM 3031 O O . GLU A 1 387 ? -19.610 -4.509 40.163 1.00 96.69 387 GLU A O 1
ATOM 3036 N N . ALA A 1 388 ? -18.933 -5.886 41.799 1.00 96.06 388 ALA A N 1
ATOM 3037 C CA . ALA A 1 388 ? -17.526 -5.498 41.735 1.00 96.06 388 ALA A CA 1
ATOM 3038 C C . ALA A 1 388 ? -16.846 -6.031 40.460 1.00 96.06 388 ALA A C 1
ATOM 3040 O O . ALA A 1 388 ? -16.122 -5.280 39.810 1.00 96.06 388 ALA A O 1
ATOM 3041 N N . GLU A 1 389 ? -17.137 -7.277 40.063 1.00 94.88 389 GLU A N 1
ATOM 3042 C CA . GLU A 1 389 ? -16.680 -7.895 38.808 1.00 94.88 389 GLU A CA 1
ATOM 3043 C C . GLU A 1 389 ? -17.125 -7.054 37.595 1.00 94.88 389 GLU A C 1
ATOM 3045 O O . GLU A 1 389 ? -16.294 -6.654 36.780 1.00 94.88 389 GLU A O 1
ATOM 3050 N N . GLU A 1 390 ? -18.410 -6.687 37.504 1.00 95.19 390 GLU A N 1
ATOM 3051 C CA . GLU A 1 390 ? -18.903 -5.864 36.390 1.00 95.19 390 GLU A CA 1
ATOM 3052 C C . GLU A 1 390 ? -18.368 -4.420 36.424 1.00 95.19 390 GLU A C 1
ATOM 3054 O O . GLU A 1 390 ? -18.094 -3.842 35.371 1.00 95.19 390 GLU A O 1
ATOM 3059 N N . ARG A 1 391 ? -18.202 -3.816 37.611 1.00 94.38 391 ARG A N 1
ATOM 3060 C CA . ARG A 1 391 ? -17.599 -2.477 37.744 1.00 94.38 391 ARG A CA 1
ATOM 3061 C C . ARG A 1 391 ? -16.138 -2.468 37.298 1.00 94.38 391 ARG A C 1
ATOM 3063 O O . ARG A 1 391 ? -15.759 -1.573 36.549 1.00 94.38 391 ARG A O 1
ATOM 3070 N N . ALA A 1 392 ? -15.348 -3.465 37.696 1.00 93.94 392 ALA A N 1
ATOM 3071 C CA . ALA A 1 392 ? -13.952 -3.592 37.282 1.00 93.94 392 ALA A CA 1
ATOM 3072 C C . ALA A 1 392 ? -13.825 -3.789 35.762 1.00 93.94 392 ALA A C 1
ATOM 3074 O O . ALA A 1 392 ? -13.082 -3.055 35.112 1.00 93.94 392 ALA A O 1
ATOM 3075 N N . LEU A 1 393 ? -14.605 -4.711 35.184 1.00 93.38 393 LEU A N 1
ATOM 3076 C CA . LEU A 1 393 ? -14.624 -4.943 33.736 1.00 93.38 393 LEU A CA 1
ATOM 3077 C C . LEU A 1 393 ? -15.035 -3.683 32.961 1.00 93.38 393 LEU A C 1
ATOM 3079 O O . LEU A 1 393 ? -14.374 -3.322 31.993 1.00 93.38 393 LEU A O 1
ATOM 3083 N N . ARG A 1 394 ? -16.083 -2.974 33.404 1.00 91.62 394 ARG A N 1
ATOM 3084 C CA . ARG A 1 394 ? -16.535 -1.723 32.774 1.00 91.62 394 ARG A CA 1
ATOM 3085 C C . ARG A 1 394 ? -15.424 -0.666 32.736 1.00 91.62 394 ARG A C 1
ATOM 3087 O O . ARG A 1 394 ? -15.154 -0.136 31.665 1.00 91.62 394 ARG A O 1
ATOM 3094 N N . VAL A 1 395 ? -14.737 -0.431 33.857 1.00 92.19 395 VAL A N 1
ATOM 3095 C CA . VAL A 1 395 ? -13.619 0.531 33.930 1.00 92.19 395 VAL A CA 1
ATOM 3096 C C . VAL A 1 395 ? -12.450 0.120 33.023 1.00 92.19 395 VAL A C 1
ATOM 3098 O O . VAL A 1 395 ? -11.821 0.985 32.418 1.00 92.19 395 VAL A O 1
ATOM 3101 N N . MET A 1 396 ? -12.176 -1.181 32.869 1.00 85.44 396 MET A N 1
ATOM 3102 C CA . MET A 1 396 ? -11.161 -1.662 31.920 1.00 85.44 396 MET A CA 1
ATOM 3103 C C . MET A 1 396 ? -11.551 -1.379 30.460 1.00 85.44 396 MET A C 1
ATOM 3105 O O . MET A 1 396 ? -10.735 -0.827 29.723 1.00 85.44 396 MET A O 1
ATOM 3109 N N . LEU A 1 397 ? -12.793 -1.683 30.053 1.00 86.88 397 LEU A N 1
ATOM 3110 C CA . LEU A 1 397 ? -13.286 -1.375 28.700 1.00 86.88 397 LEU A CA 1
ATOM 3111 C C . LEU A 1 397 ? -13.318 0.135 28.410 1.00 86.88 397 LEU A C 1
ATOM 3113 O O . LEU A 1 397 ? -13.074 0.548 27.276 1.00 86.88 397 LEU A O 1
ATOM 3117 N N . GLU A 1 398 ? -13.668 0.958 29.398 1.00 86.38 398 GLU A N 1
ATOM 3118 C CA . GLU A 1 398 ? -13.700 2.420 29.270 1.00 86.38 398 GLU A CA 1
ATOM 3119 C C . GLU A 1 398 ? -12.280 2.998 29.156 1.00 86.38 398 GLU A C 1
ATOM 3121 O O . GLU A 1 398 ? -12.035 3.855 28.308 1.00 86.38 398 GLU A O 1
ATOM 3126 N N . GLY A 1 399 ? -11.324 2.478 29.935 1.00 83.50 399 GLY A N 1
ATOM 3127 C CA . GLY A 1 399 ? -9.913 2.865 29.856 1.00 83.50 399 GLY A CA 1
ATOM 3128 C C . GLY A 1 399 ? -9.250 2.503 28.523 1.00 83.50 399 GLY A C 1
ATOM 3129 O O . GLY A 1 399 ? -8.523 3.324 27.966 1.00 83.50 399 GLY A O 1
ATOM 3130 N N . GLU A 1 400 ? -9.531 1.315 27.979 1.00 81.06 400 GLU A N 1
ATOM 3131 C CA . GLU A 1 400 ? -9.012 0.884 26.672 1.00 81.06 400 GLU A CA 1
ATOM 3132 C C . GLU A 1 400 ? -9.571 1.744 25.524 1.00 81.06 400 GLU A C 1
ATOM 3134 O O . GLU A 1 400 ? -8.808 2.223 24.682 1.00 81.06 400 GLU A O 1
ATOM 3139 N N . GLN A 1 401 ? -10.879 2.034 25.538 1.00 76.12 401 GLN A N 1
ATOM 3140 C CA . GLN A 1 401 ? -11.511 2.928 24.559 1.00 76.12 401 GLN A CA 1
ATOM 3141 C C . GLN A 1 401 ? -10.982 4.365 24.645 1.00 76.12 401 GLN A C 1
ATOM 3143 O O . GLN A 1 401 ? -10.776 5.001 23.611 1.00 76.12 401 GLN A O 1
ATOM 3148 N N . GLU A 1 402 ? -10.737 4.903 25.842 1.00 78.62 402 GLU A N 1
ATOM 3149 C CA . GLU A 1 402 ? -10.204 6.263 25.970 1.00 78.62 402 GLU A CA 1
ATOM 3150 C C . GLU A 1 402 ? -8.721 6.343 25.570 1.00 78.62 402 GLU A C 1
ATOM 3152 O O . GLU A 1 402 ? -8.307 7.324 24.944 1.00 78.62 402 GLU A O 1
ATOM 3157 N N . GLU A 1 403 ? -7.922 5.297 25.817 1.00 76.69 403 GLU A N 1
ATOM 3158 C CA . GLU A 1 403 ? -6.557 5.236 25.284 1.00 76.69 403 GLU A CA 1
ATOM 3159 C C . GLU A 1 403 ? -6.550 5.123 23.751 1.00 76.69 403 GLU A C 1
ATOM 3161 O O . GLU A 1 403 ? -5.757 5.792 23.087 1.00 76.69 403 GLU A O 1
ATOM 3166 N N . GLU A 1 404 ? -7.457 4.340 23.158 1.00 78.69 404 GLU A N 1
ATOM 3167 C CA . GLU A 1 404 ? -7.630 4.266 21.705 1.00 78.69 404 GLU A CA 1
ATOM 3168 C C . GLU A 1 404 ? -8.017 5.624 21.103 1.00 78.69 404 GLU A C 1
ATOM 3170 O O . GLU A 1 404 ? -7.373 6.082 20.155 1.00 78.69 404 GLU A O 1
ATOM 3175 N N . ARG A 1 405 ? -8.994 6.322 21.694 1.00 82.94 405 ARG A N 1
ATOM 3176 C CA . ARG A 1 405 ? -9.403 7.672 21.266 1.00 82.94 405 ARG A CA 1
ATOM 3177 C C . ARG A 1 405 ? -8.258 8.676 21.394 1.00 82.94 405 ARG A C 1
ATOM 3179 O O . ARG A 1 405 ? -8.052 9.477 20.482 1.00 82.94 405 ARG A O 1
ATOM 3186 N N . LYS A 1 406 ? -7.450 8.599 22.456 1.00 87.31 406 LYS A N 1
ATOM 3187 C CA . LYS A 1 406 ? -6.241 9.422 22.605 1.00 87.31 406 LYS A CA 1
ATOM 3188 C C . LYS A 1 406 ? -5.195 9.112 21.526 1.00 87.31 406 LYS A C 1
ATOM 3190 O O . LYS A 1 406 ? -4.695 10.034 20.883 1.00 87.31 406 LYS A O 1
ATOM 3195 N N . ARG A 1 407 ? -4.912 7.830 21.265 1.00 80.44 407 ARG A N 1
ATOM 3196 C CA . ARG A 1 407 ? -4.009 7.377 20.187 1.00 80.44 407 ARG A CA 1
ATOM 3197 C C . ARG A 1 407 ? -4.516 7.809 18.805 1.00 80.44 407 ARG A C 1
ATOM 3199 O O . ARG A 1 407 ? -3.712 8.131 17.933 1.00 80.44 407 ARG A O 1
ATOM 3206 N N . GLU A 1 408 ? -5.829 7.826 18.574 1.00 84.56 408 GLU A N 1
ATOM 3207 C CA . GLU A 1 408 ? -6.426 8.396 17.362 1.00 84.56 408 GLU A CA 1
ATOM 3208 C C . GLU A 1 408 ? -6.182 9.904 17.248 1.00 84.56 408 GLU A C 1
ATOM 3210 O O . GLU A 1 408 ? -5.852 10.373 16.158 1.00 84.56 408 GLU A O 1
ATOM 3215 N N . MET A 1 409 ? -6.358 10.662 18.333 1.00 81.06 409 MET A N 1
ATOM 3216 C CA . MET A 1 409 ? -6.138 12.111 18.339 1.00 81.06 409 MET A CA 1
ATOM 3217 C C . MET A 1 409 ? -4.669 12.450 18.074 1.00 81.06 409 MET A C 1
ATOM 3219 O O . MET A 1 409 ? -4.403 13.197 17.138 1.00 81.06 409 MET A O 1
ATOM 3223 N N . GLU A 1 410 ? -3.709 11.793 18.735 1.00 88.94 410 GLU A N 1
ATOM 3224 C CA . GLU A 1 410 ? -2.278 11.946 18.412 1.00 88.94 410 GLU A CA 1
ATOM 3225 C C . GLU A 1 410 ? -1.968 11.583 16.946 1.00 88.94 410 GLU A C 1
ATOM 3227 O O . GLU A 1 410 ? -1.202 12.276 16.272 1.00 88.94 410 GLU A O 1
ATOM 3232 N N . LYS A 1 411 ? -2.586 10.522 16.398 1.00 89.81 411 LYS A N 1
ATOM 3233 C CA . LYS A 1 411 ? -2.459 10.164 14.970 1.00 89.81 411 LYS A CA 1
ATOM 3234 C C . LYS A 1 411 ? -3.049 11.238 14.043 1.00 89.81 411 LYS A C 1
ATOM 3236 O O . LYS A 1 411 ? -2.529 11.408 12.939 1.00 89.81 411 LYS A O 1
ATOM 3241 N N . LYS A 1 412 ? -4.120 11.934 14.441 1.00 89.31 412 LYS A N 1
ATOM 3242 C CA . LYS A 1 412 ? -4.747 13.034 13.681 1.00 89.31 412 LYS A CA 1
ATOM 3243 C C . LYS A 1 412 ? -3.879 14.291 13.751 1.00 89.31 412 LYS A C 1
ATOM 3245 O O . LYS A 1 412 ? -3.433 14.754 12.707 1.00 89.31 412 LYS A O 1
ATOM 3250 N N . GLU A 1 413 ? -3.518 14.740 14.950 1.00 90.31 413 GLU A N 1
ATOM 3251 C CA . GLU A 1 413 ? -2.626 15.882 15.195 1.00 90.31 413 GLU A CA 1
ATOM 3252 C C . GLU A 1 413 ? -1.272 15.721 14.493 1.00 90.31 413 GLU A C 1
ATOM 3254 O O . GLU A 1 413 ? -0.785 16.651 13.852 1.00 90.31 413 GLU A O 1
ATOM 3259 N N . LYS A 1 414 ? -0.673 14.521 14.528 1.00 92.06 414 LYS A N 1
ATOM 3260 C CA . LYS A 1 414 ? 0.571 14.238 13.798 1.00 92.06 414 LYS A CA 1
ATOM 3261 C C . LYS A 1 414 ? 0.392 14.381 12.284 1.00 92.06 414 LYS A C 1
ATOM 3263 O O . LYS A 1 414 ? 1.237 15.005 11.647 1.00 92.06 414 LYS A O 1
ATOM 3268 N N . LYS A 1 415 ? -0.700 13.851 11.715 1.00 92.69 415 LYS A N 1
ATOM 3269 C CA . LYS A 1 415 ? -1.024 13.996 10.282 1.00 92.69 415 LYS A CA 1
ATOM 3270 C C . LYS A 1 415 ? -1.318 15.448 9.904 1.00 92.69 415 LYS A C 1
ATOM 3272 O O . LYS A 1 415 ? -0.977 15.862 8.803 1.00 92.69 415 LYS A O 1
ATOM 3277 N N . GLU A 1 416 ? -1.941 16.229 10.780 1.00 91.75 416 GLU A N 1
ATOM 3278 C CA . GLU A 1 416 ? -2.205 17.651 10.537 1.00 91.75 416 GLU A CA 1
ATOM 3279 C C . GLU A 1 416 ? -0.935 18.491 10.639 1.00 91.75 416 GLU A C 1
ATOM 3281 O O . GLU A 1 416 ? -0.683 19.302 9.755 1.00 91.75 416 GLU A O 1
ATOM 3286 N N . ARG A 1 417 ? -0.065 18.223 11.617 1.00 93.62 417 ARG A N 1
ATOM 3287 C CA . ARG A 1 417 ? 1.269 18.830 11.709 1.00 93.62 417 ARG A CA 1
ATOM 3288 C C . ARG A 1 417 ? 2.143 18.481 10.503 1.00 93.62 417 ARG A C 1
ATOM 3290 O O . ARG A 1 417 ? 2.851 19.345 9.998 1.00 93.62 417 ARG A O 1
ATOM 3297 N N . GLU A 1 418 ? 2.080 17.243 10.017 1.00 92.75 418 GLU A N 1
ATOM 3298 C CA . GLU A 1 418 ? 2.770 16.798 8.800 1.00 92.75 418 GLU A CA 1
ATOM 3299 C C . GLU A 1 418 ? 2.219 17.497 7.545 1.00 92.75 418 GLU A C 1
ATOM 3301 O O . GLU A 1 418 ? 3.003 18.017 6.752 1.00 92.75 418 GLU A O 1
ATOM 3306 N N . LYS A 1 419 ? 0.889 17.626 7.412 1.00 94.81 419 LYS A N 1
ATOM 3307 C CA . LYS A 1 419 ? 0.256 18.447 6.363 1.00 94.81 419 LYS A CA 1
ATOM 3308 C C . LYS A 1 419 ? 0.671 19.915 6.443 1.00 94.81 419 LYS A C 1
ATOM 3310 O O . LYS A 1 419 ? 0.957 20.489 5.403 1.00 94.81 419 LYS A O 1
ATOM 3315 N N . LEU A 1 420 ? 0.722 20.518 7.633 1.00 93.94 420 LEU A N 1
ATOM 3316 C CA . LEU A 1 420 ? 1.122 21.920 7.814 1.00 93.94 420 LEU A CA 1
ATOM 3317 C C . LEU A 1 420 ? 2.592 22.137 7.434 1.00 93.94 420 LEU A C 1
ATOM 3319 O O . LEU A 1 420 ? 2.923 23.115 6.769 1.00 93.94 420 LEU A O 1
ATOM 3323 N N . LEU A 1 421 ? 3.472 21.204 7.811 1.00 93.38 421 LEU A N 1
ATOM 3324 C CA . LEU A 1 421 ? 4.878 21.216 7.405 1.00 93.38 421 LEU A CA 1
ATOM 3325 C C . LEU A 1 421 ? 5.034 21.037 5.891 1.00 93.38 421 LEU A C 1
ATOM 3327 O O . LEU A 1 421 ? 5.878 21.704 5.296 1.00 93.38 421 LEU A O 1
ATOM 3331 N N . GLN A 1 422 ? 4.221 20.185 5.260 1.00 91.69 422 GLN A N 1
ATOM 3332 C CA . GLN A 1 422 ? 4.252 20.026 3.809 1.00 91.69 422 GLN A CA 1
ATOM 3333 C C . GLN A 1 422 ? 3.676 21.248 3.089 1.00 91.69 422 GLN A C 1
ATOM 3335 O O . GLN A 1 422 ? 4.340 21.775 2.213 1.00 91.69 422 GLN A O 1
ATOM 3340 N N . GLN A 1 423 ? 2.537 21.792 3.525 1.00 92.88 423 GLN A N 1
ATOM 3341 C CA . GLN A 1 423 ? 2.002 23.058 3.014 1.00 92.88 423 GLN A CA 1
ATOM 3342 C C . GLN A 1 423 ? 3.012 24.199 3.154 1.00 92.88 423 GLN A C 1
ATOM 3344 O O . GLN A 1 423 ? 3.143 24.995 2.229 1.00 92.88 423 GLN A O 1
ATOM 3349 N N . LYS A 1 424 ? 3.769 24.266 4.262 1.00 92.69 424 LYS A N 1
ATOM 3350 C CA . LYS A 1 424 ? 4.856 25.241 4.400 1.00 92.69 424 LYS A CA 1
ATOM 3351 C C . LYS A 1 424 ? 5.931 25.024 3.334 1.00 92.69 424 LYS A C 1
ATOM 3353 O O . LYS A 1 424 ? 6.266 25.984 2.658 1.00 92.69 424 LYS A O 1
ATOM 3358 N N . ARG A 1 425 ? 6.420 23.794 3.127 1.00 89.06 425 ARG A N 1
ATOM 3359 C CA . ARG A 1 425 ? 7.386 23.484 2.049 1.00 89.06 425 ARG A CA 1
ATOM 3360 C C . ARG A 1 425 ? 6.839 23.837 0.666 1.00 89.06 425 ARG A C 1
ATOM 3362 O O . ARG A 1 425 ? 7.542 24.463 -0.113 1.00 89.06 425 ARG A O 1
ATOM 3369 N N . ASP A 1 426 ? 5.583 23.495 0.389 1.00 90.00 426 ASP A N 1
ATOM 3370 C CA . ASP A 1 426 ? 4.903 23.781 -0.878 1.00 90.00 426 ASP A CA 1
ATOM 3371 C C . ASP A 1 426 ? 4.703 25.292 -1.108 1.00 90.00 426 ASP A C 1
ATOM 3373 O O . ASP A 1 426 ? 4.491 25.709 -2.246 1.00 90.00 426 ASP A O 1
ATOM 3377 N N . ILE A 1 427 ? 4.691 26.105 -0.045 1.00 90.88 427 ILE A N 1
ATOM 3378 C CA . ILE A 1 427 ? 4.644 27.574 -0.092 1.00 90.88 427 ILE A CA 1
ATOM 3379 C C . ILE A 1 427 ? 6.060 28.144 -0.219 1.00 90.88 427 ILE A C 1
ATOM 3381 O O . ILE A 1 427 ? 6.286 28.973 -1.094 1.00 90.88 427 ILE A O 1
ATOM 3385 N N . ASP A 1 428 ? 7.014 27.676 0.591 1.00 84.38 428 ASP A N 1
ATOM 3386 C CA . ASP A 1 428 ? 8.424 28.077 0.532 1.00 84.38 428 ASP A CA 1
ATOM 3387 C C . ASP A 1 428 ? 8.984 27.834 -0.889 1.00 84.38 428 ASP A C 1
ATOM 3389 O O . ASP A 1 428 ? 9.552 28.744 -1.485 1.00 84.38 428 ASP A O 1
ATOM 3393 N N . SER A 1 429 ? 8.719 26.660 -1.475 1.00 86.62 429 SER A N 1
ATOM 3394 C CA . SER A 1 429 ? 9.050 26.296 -2.865 1.00 86.62 429 SER A CA 1
ATOM 3395 C C . SER A 1 429 ? 8.431 27.256 -3.894 1.00 86.62 429 SER A C 1
ATOM 3397 O O . SER A 1 429 ? 9.120 27.765 -4.776 1.00 86.62 429 SER A O 1
ATOM 3399 N N . LYS A 1 430 ? 7.144 27.606 -3.755 1.00 84.94 430 LYS A N 1
ATOM 3400 C CA . LYS A 1 430 ? 6.460 28.533 -4.683 1.00 84.94 430 LYS A CA 1
ATOM 3401 C C . LYS A 1 430 ? 6.910 29.988 -4.552 1.00 84.94 430 LYS A C 1
ATOM 3403 O O . LYS A 1 430 ? 6.740 30.745 -5.504 1.00 84.94 430 LYS A O 1
ATOM 3408 N N . LEU A 1 431 ? 7.427 30.390 -3.391 1.00 85.38 431 LEU A N 1
ATOM 3409 C CA . LEU A 1 431 ? 7.896 31.755 -3.131 1.00 85.38 431 LEU A CA 1
ATOM 3410 C C . LEU A 1 431 ? 9.387 31.944 -3.438 1.00 85.38 431 LEU A C 1
ATOM 3412 O O . LEU A 1 431 ? 9.778 33.032 -3.857 1.00 85.38 431 LEU A O 1
ATOM 3416 N N . PHE A 1 432 ? 10.211 30.913 -3.229 1.00 80.81 432 PHE A N 1
ATOM 3417 C CA . PHE A 1 432 ? 11.676 31.012 -3.268 1.00 80.81 432 PHE A CA 1
ATOM 3418 C C . PHE A 1 432 ? 12.354 30.038 -4.251 1.00 80.81 432 PHE A C 1
ATOM 3420 O O . PHE A 1 432 ? 13.571 30.101 -4.411 1.00 80.81 432 PHE A O 1
ATOM 3427 N N . GLY A 1 433 ? 11.585 29.183 -4.933 1.00 73.44 433 GLY A N 1
ATOM 3428 C CA . GLY A 1 433 ? 12.080 28.100 -5.787 1.00 73.44 433 GLY A CA 1
ATOM 3429 C C . GLY A 1 433 ? 12.373 26.816 -5.004 1.00 73.44 433 GLY A C 1
ATOM 3430 O O . GLY A 1 433 ? 12.541 26.838 -3.783 1.00 73.44 433 GLY A O 1
ATOM 3431 N N . ASP A 1 434 ? 12.451 25.682 -5.707 1.00 75.12 434 ASP A N 1
ATOM 3432 C CA . ASP A 1 434 ? 12.863 24.421 -5.087 1.00 75.12 434 ASP A CA 1
ATOM 3433 C C . ASP A 1 434 ? 14.368 24.451 -4.754 1.00 75.12 434 ASP A C 1
ATOM 3435 O O . ASP A 1 434 ? 15.196 24.656 -5.651 1.00 75.12 434 ASP A O 1
ATOM 3439 N N . PRO A 1 435 ? 14.754 24.231 -3.479 1.00 66.25 435 PRO A N 1
ATOM 3440 C CA . PRO A 1 435 ? 16.130 24.423 -3.018 1.00 66.25 435 PRO A CA 1
ATOM 3441 C C . PRO A 1 435 ? 17.119 23.420 -3.627 1.00 66.25 435 PRO A C 1
ATOM 3443 O O . PRO A 1 435 ? 18.313 23.711 -3.688 1.00 66.25 435 PRO A O 1
ATOM 3446 N N . ASP A 1 436 ? 16.621 22.268 -4.083 1.00 67.88 436 ASP A N 1
ATOM 3447 C CA . ASP A 1 436 ? 17.410 21.209 -4.717 1.00 67.88 436 ASP A CA 1
ATOM 3448 C C . ASP A 1 436 ? 17.583 21.417 -6.237 1.00 67.88 436 ASP A C 1
ATOM 3450 O O . ASP A 1 436 ? 18.558 20.929 -6.809 1.00 67.88 436 ASP A O 1
ATOM 3454 N N . GLU A 1 437 ? 16.674 22.145 -6.905 1.00 66.44 437 GLU A N 1
ATOM 3455 C CA . GLU A 1 437 ? 16.757 22.399 -8.355 1.00 66.44 437 GLU A CA 1
ATOM 3456 C C . GLU A 1 437 ? 17.527 23.681 -8.693 1.00 66.44 437 GLU A C 1
ATOM 3458 O O . GLU A 1 437 ? 18.207 23.740 -9.722 1.00 66.44 437 GLU A O 1
ATOM 3463 N N . PHE A 1 438 ? 17.434 24.719 -7.853 1.00 59.50 438 PHE A N 1
ATOM 3464 C CA . PHE A 1 438 ? 18.015 26.024 -8.165 1.00 59.50 438 PHE A CA 1
ATOM 3465 C C . PHE A 1 438 ? 18.621 26.707 -6.925 1.00 59.50 438 PHE A C 1
ATOM 3467 O O . PHE A 1 438 ? 17.905 27.356 -6.157 1.00 59.50 438 PHE A O 1
ATOM 3474 N N . PRO A 1 439 ? 19.953 26.630 -6.716 1.00 67.06 439 PRO A N 1
ATOM 3475 C CA . PRO A 1 439 ? 20.607 27.208 -5.546 1.00 67.06 439 PRO A CA 1
ATOM 3476 C C . PRO A 1 439 ? 20.748 28.736 -5.670 1.00 67.06 439 PRO A C 1
ATOM 3478 O O . PRO A 1 439 ? 21.844 29.282 -5.817 1.00 67.06 439 PRO A O 1
ATOM 3481 N N . LEU A 1 440 ? 19.628 29.450 -5.528 1.00 62.31 440 LEU A N 1
ATOM 3482 C CA . LEU A 1 440 ? 19.565 30.907 -5.340 1.00 62.31 440 LEU A CA 1
ATOM 3483 C C . LEU A 1 440 ? 20.478 31.380 -4.200 1.00 62.31 440 LEU A C 1
ATOM 3485 O O . LEU A 1 440 ? 21.054 32.462 -4.284 1.00 62.31 440 LEU A O 1
ATOM 3489 N N . ALA A 1 441 ? 20.693 30.533 -3.189 1.00 64.06 441 ALA A N 1
ATOM 3490 C CA . ALA A 1 441 ? 21.671 30.744 -2.126 1.00 64.06 441 ALA A CA 1
ATOM 3491 C C . ALA A 1 441 ? 23.106 30.990 -2.638 1.00 64.06 441 ALA A C 1
ATOM 3493 O O . ALA A 1 441 ? 23.816 31.777 -2.021 1.00 64.06 441 ALA A O 1
ATOM 3494 N N . HIS A 1 442 ? 23.518 30.376 -3.758 1.00 67.62 442 HIS A N 1
ATOM 3495 C CA . HIS A 1 442 ? 24.831 30.598 -4.379 1.00 67.62 442 HIS A CA 1
ATOM 3496 C C . HIS A 1 442 ? 24.863 31.845 -5.276 1.00 67.62 442 HIS A C 1
ATOM 3498 O O . HIS A 1 442 ? 25.861 32.559 -5.289 1.00 67.62 442 HIS A O 1
ATOM 3504 N N . LEU A 1 443 ? 23.772 32.166 -5.983 1.00 72.06 443 LEU A N 1
ATOM 3505 C CA . LEU A 1 443 ? 23.686 33.392 -6.797 1.00 72.06 443 LEU A CA 1
ATOM 3506 C C . LEU A 1 443 ? 23.608 34.664 -5.940 1.00 72.06 443 LEU A C 1
ATOM 3508 O O . LEU A 1 443 ? 24.159 35.697 -6.310 1.00 72.06 443 LEU A O 1
ATOM 3512 N N . LEU A 1 444 ? 22.960 34.581 -4.776 1.00 77.06 444 LEU A N 1
ATOM 3513 C CA . LEU A 1 444 ? 22.913 35.655 -3.781 1.00 77.06 444 LEU A CA 1
ATOM 3514 C C . LEU A 1 444 ? 24.118 35.635 -2.825 1.00 77.06 444 LEU A C 1
ATOM 3516 O O . LEU A 1 444 ? 24.259 36.545 -2.007 1.00 77.06 444 LEU A O 1
ATOM 3520 N N . GLN A 1 445 ? 25.003 34.636 -2.927 1.00 79.12 445 GLN A N 1
ATOM 3521 C CA . GLN A 1 445 ? 26.151 34.486 -2.032 1.00 79.12 445 GLN A CA 1
ATOM 3522 C C . GLN A 1 445 ? 27.104 35.690 -2.071 1.00 79.12 445 GLN A C 1
ATOM 3524 O O . GLN A 1 445 ? 27.397 36.186 -0.989 1.00 79.12 445 GLN A O 1
ATOM 3529 N N . PRO A 1 446 ? 27.494 36.257 -3.235 1.00 84.25 446 PRO A N 1
ATOM 3530 C CA . PRO A 1 446 ? 28.384 37.421 -3.268 1.00 84.25 446 PRO A CA 1
ATOM 3531 C C . PRO A 1 446 ? 27.771 38.666 -2.612 1.00 84.25 446 PRO A C 1
ATOM 3533 O O . PRO A 1 446 ? 28.467 39.427 -1.949 1.00 84.25 446 PRO A O 1
ATOM 3536 N N . PHE A 1 447 ? 26.452 38.857 -2.739 1.00 83.00 447 PHE A N 1
ATOM 3537 C CA . PHE A 1 447 ? 25.735 39.945 -2.065 1.00 83.00 447 PHE A CA 1
ATOM 3538 C C . PHE A 1 447 ? 25.692 39.724 -0.549 1.00 83.00 447 PHE A C 1
ATOM 3540 O O . PHE A 1 447 ? 25.909 40.653 0.226 1.00 83.00 447 PHE A O 1
ATOM 3547 N N . ARG A 1 448 ? 25.446 38.484 -0.110 1.00 83.19 448 ARG A N 1
ATOM 3548 C CA . ARG A 1 448 ? 25.445 38.124 1.311 1.00 83.19 448 ARG A CA 1
ATOM 3549 C C . ARG A 1 448 ? 26.842 38.239 1.926 1.00 83.19 448 ARG A C 1
ATOM 3551 O O . ARG A 1 448 ? 26.967 38.756 3.028 1.00 83.19 448 ARG A O 1
ATOM 3558 N N . GLU A 1 449 ? 27.877 37.803 1.220 1.00 87.25 449 GLU A N 1
ATOM 3559 C CA . GLU A 1 449 ? 29.279 37.955 1.618 1.00 87.25 449 GLU A CA 1
ATOM 3560 C C . GLU A 1 449 ? 29.674 39.435 1.685 1.00 87.25 449 GLU A C 1
ATOM 3562 O O . GLU A 1 449 ? 30.291 39.836 2.664 1.00 87.25 449 GLU A O 1
ATOM 3567 N N . TYR A 1 450 ? 29.235 40.271 0.735 1.00 88.19 450 TYR A N 1
ATOM 3568 C CA . TYR A 1 450 ? 29.447 41.721 0.781 1.00 88.19 450 TYR A CA 1
ATOM 3569 C C . TYR A 1 450 ? 28.807 42.382 2.015 1.00 88.19 450 TYR A C 1
ATOM 3571 O O . TYR A 1 450 ? 29.465 43.174 2.686 1.00 88.19 450 TYR A O 1
ATOM 3579 N N . TYR A 1 451 ? 27.562 42.049 2.370 1.00 87.00 451 TYR A N 1
ATOM 3580 C CA . TYR A 1 451 ? 26.927 42.632 3.562 1.00 87.00 451 TYR A CA 1
ATOM 3581 C C . TYR A 1 451 ? 27.439 42.045 4.889 1.00 87.00 451 TYR A C 1
ATOM 3583 O O . TYR A 1 451 ? 27.429 42.748 5.896 1.00 87.00 451 TYR A O 1
ATOM 3591 N N . LEU A 1 452 ? 27.924 40.796 4.905 1.00 90.38 452 LEU A N 1
ATOM 3592 C CA . LEU A 1 452 ? 28.466 40.139 6.105 1.00 90.38 452 LEU A CA 1
ATOM 3593 C C . LEU A 1 452 ? 30.003 40.200 6.210 1.00 90.38 452 LEU A C 1
ATOM 3595 O O . LEU A 1 452 ? 30.571 39.640 7.146 1.00 90.38 452 LEU A O 1
ATOM 3599 N N . GLN A 1 453 ? 30.705 40.885 5.299 1.00 92.56 453 GLN A N 1
ATOM 3600 C CA . GLN A 1 453 ? 32.177 40.907 5.274 1.00 92.56 453 GLN A CA 1
ATOM 3601 C C . GLN A 1 453 ? 32.800 41.391 6.595 1.00 92.56 453 GLN A C 1
ATOM 3603 O O . GLN A 1 453 ? 33.851 40.896 6.993 1.00 92.56 453 GLN A O 1
ATOM 3608 N N . ALA A 1 454 ? 32.122 42.296 7.308 1.00 90.44 454 ALA A N 1
ATOM 3609 C CA . ALA A 1 454 ? 32.535 42.799 8.617 1.00 90.44 454 ALA A CA 1
ATOM 3610 C C . ALA A 1 454 ? 32.402 41.761 9.754 1.00 90.44 454 ALA A C 1
ATOM 3612 O O . ALA A 1 454 ? 33.166 41.809 10.714 1.00 90.44 454 ALA A O 1
ATOM 3613 N N . GLU A 1 455 ? 31.470 40.807 9.646 1.00 90.25 455 GLU A N 1
ATOM 3614 C CA . GLU A 1 455 ? 31.352 39.673 10.579 1.00 90.25 455 GLU A CA 1
ATOM 3615 C C . GLU A 1 455 ? 32.405 38.592 10.282 1.00 90.25 455 GLU A C 1
ATOM 3617 O O . GLU A 1 455 ? 32.872 37.900 11.185 1.00 90.25 455 GLU A O 1
ATOM 3622 N N . LEU A 1 456 ? 32.784 38.451 9.007 1.00 87.75 456 LEU A N 1
ATOM 3623 C CA . LEU A 1 456 ? 33.699 37.417 8.516 1.00 87.75 456 LEU A CA 1
ATOM 3624 C C . LEU A 1 456 ? 35.180 37.835 8.544 1.00 87.75 456 LEU A C 1
ATOM 3626 O O . LEU A 1 456 ? 36.057 36.972 8.532 1.00 87.75 456 LEU A O 1
ATOM 3630 N N . SER A 1 457 ? 35.482 39.137 8.572 1.00 92.50 457 SER A N 1
ATOM 3631 C CA . SER A 1 457 ? 36.848 39.665 8.557 1.00 92.50 457 SER A CA 1
ATOM 3632 C C . SER A 1 457 ? 36.980 40.960 9.358 1.00 92.50 457 SER A C 1
ATOM 3634 O O . SER A 1 457 ? 36.433 42.002 8.997 1.00 92.50 457 SER A O 1
ATOM 3636 N N . VAL A 1 458 ? 37.820 40.925 10.397 1.00 93.12 458 VAL A N 1
ATOM 3637 C CA . VAL A 1 458 ? 38.183 42.110 11.197 1.00 93.12 458 VAL A CA 1
ATOM 3638 C C . VAL A 1 458 ? 38.849 43.189 10.332 1.00 93.12 458 VAL A C 1
ATOM 3640 O O . VAL A 1 458 ? 38.633 44.373 10.563 1.00 93.12 458 VAL A O 1
ATOM 3643 N N . ALA A 1 459 ? 39.604 42.805 9.297 1.00 93.69 459 ALA A N 1
ATOM 3644 C CA . ALA A 1 459 ? 40.196 43.763 8.364 1.00 93.69 459 ALA A CA 1
ATOM 3645 C C . ALA A 1 459 ? 39.127 44.479 7.519 1.00 93.69 459 ALA A C 1
ATOM 3647 O O . ALA A 1 459 ? 39.231 45.684 7.312 1.00 93.69 459 ALA A O 1
ATOM 3648 N N . ALA A 1 460 ? 38.073 43.772 7.094 1.00 92.62 460 ALA A N 1
ATOM 3649 C CA . ALA A 1 460 ? 36.953 44.385 6.379 1.00 92.62 460 ALA A CA 1
ATOM 3650 C C . ALA A 1 460 ? 36.096 45.267 7.304 1.00 92.62 460 ALA A C 1
ATOM 3652 O O . ALA A 1 460 ? 35.674 46.342 6.894 1.00 92.62 460 ALA A O 1
ATOM 3653 N N . LEU A 1 461 ? 35.900 44.872 8.569 1.00 93.69 461 LEU A N 1
ATOM 3654 C CA . LEU A 1 461 ? 35.266 45.720 9.587 1.00 93.69 461 LEU A CA 1
ATOM 3655 C C . LEU A 1 461 ? 36.046 47.028 9.812 1.00 93.69 461 LEU A C 1
ATOM 3657 O O . LEU A 1 461 ? 35.436 48.093 9.863 1.00 93.69 461 LEU A O 1
ATOM 3661 N N . ILE A 1 462 ? 37.378 46.960 9.921 1.00 93.25 462 ILE A N 1
ATOM 3662 C CA . ILE A 1 462 ? 38.242 48.144 10.063 1.00 93.25 462 ILE A CA 1
ATOM 3663 C C . ILE A 1 462 ? 38.181 49.013 8.800 1.00 93.25 462 ILE A C 1
ATOM 3665 O O . ILE A 1 462 ? 38.017 50.223 8.921 1.00 93.25 462 ILE A O 1
ATOM 3669 N N . GLN A 1 463 ? 38.250 48.412 7.608 1.00 91.44 463 GLN A N 1
ATOM 3670 C CA . GLN A 1 463 ? 38.162 49.134 6.335 1.00 91.44 463 GLN A CA 1
ATOM 3671 C C . GLN A 1 463 ? 36.816 49.854 6.182 1.00 91.44 463 GLN A C 1
ATOM 3673 O O . GLN A 1 463 ? 36.796 51.059 5.953 1.00 91.44 463 GLN A O 1
ATOM 3678 N N . ILE A 1 464 ? 35.695 49.158 6.403 1.00 90.12 464 ILE A N 1
ATOM 3679 C CA . ILE A 1 464 ? 34.354 49.761 6.400 1.00 90.12 464 ILE A CA 1
ATOM 3680 C C . ILE A 1 464 ? 34.276 50.881 7.439 1.00 90.12 464 ILE A C 1
ATOM 3682 O O . ILE A 1 464 ? 33.729 51.944 7.159 1.00 90.12 464 ILE A O 1
ATOM 3686 N N . ARG A 1 465 ? 34.828 50.682 8.643 1.00 90.88 465 ARG A N 1
ATOM 3687 C CA . ARG A 1 465 ? 34.801 51.719 9.677 1.00 90.88 465 ARG A CA 1
ATOM 3688 C C . ARG A 1 465 ? 35.594 52.960 9.257 1.00 90.88 465 ARG A C 1
ATOM 3690 O O . ARG A 1 465 ? 35.075 54.056 9.418 1.00 90.88 465 ARG A O 1
ATOM 3697 N N . HIS A 1 466 ? 36.768 52.791 8.652 1.00 86.81 466 HIS A N 1
ATOM 3698 C CA . HIS A 1 466 ? 37.567 53.877 8.076 1.00 86.81 466 HIS A CA 1
ATOM 3699 C C . HIS A 1 466 ? 36.820 54.609 6.944 1.00 86.81 466 HIS A C 1
ATOM 3701 O O . HIS A 1 466 ? 36.782 55.838 6.909 1.00 86.81 466 HIS A O 1
ATOM 3707 N N . GLU A 1 467 ? 36.153 53.859 6.062 1.00 86.31 467 GLU A N 1
ATOM 3708 C CA . GLU A 1 467 ? 35.307 54.390 4.984 1.00 86.31 467 GLU A CA 1
ATOM 3709 C C . GLU A 1 467 ? 34.072 55.153 5.491 1.00 86.31 467 GLU A C 1
ATOM 3711 O O . GLU A 1 467 ? 33.543 55.987 4.758 1.00 86.31 467 GLU A O 1
ATOM 3716 N N . TRP A 1 468 ? 33.630 54.934 6.734 1.00 86.12 468 TRP A N 1
ATOM 3717 C CA . TRP A 1 468 ? 32.635 55.780 7.404 1.00 86.12 468 TRP A CA 1
ATOM 3718 C C . TRP A 1 468 ? 33.268 56.944 8.178 1.00 86.12 468 TRP A C 1
ATOM 3720 O O . TRP A 1 468 ? 32.734 58.051 8.153 1.00 86.12 468 TRP A O 1
ATOM 3730 N N . ASP A 1 469 ? 34.404 56.729 8.844 1.00 85.12 469 ASP A N 1
ATOM 3731 C CA . ASP A 1 469 ? 35.072 57.750 9.659 1.00 85.12 469 ASP A CA 1
ATOM 3732 C C . ASP A 1 469 ? 35.631 58.910 8.822 1.00 85.12 469 ASP A C 1
ATOM 3734 O O . ASP A 1 469 ? 35.591 60.045 9.293 1.00 85.12 469 ASP A O 1
ATOM 3738 N N . GLN A 1 470 ? 36.026 58.686 7.559 1.00 81.38 470 GLN A N 1
ATOM 3739 C CA . GLN A 1 470 ? 36.416 59.761 6.623 1.00 81.38 470 GLN A CA 1
ATOM 3740 C C . GLN A 1 470 ? 35.329 60.840 6.423 1.00 81.38 470 GLN A C 1
ATOM 3742 O O . GLN A 1 470 ? 35.653 61.966 6.045 1.00 81.38 470 GLN A O 1
ATOM 3747 N N . TYR A 1 471 ? 34.055 60.512 6.690 1.00 77.50 471 TYR A N 1
ATOM 3748 C CA . TYR A 1 471 ? 32.911 61.430 6.615 1.00 77.50 471 TYR A CA 1
ATOM 3749 C C . TYR A 1 471 ? 32.632 62.187 7.925 1.00 77.50 471 TYR A C 1
ATOM 3751 O O . TYR A 1 471 ? 31.812 63.106 7.941 1.00 77.50 471 TYR A O 1
ATOM 3759 N N . LEU A 1 472 ? 33.297 61.813 9.024 1.00 77.75 472 LEU A N 1
ATOM 3760 C CA . LEU A 1 472 ? 33.144 62.421 10.353 1.00 77.75 472 LEU A CA 1
ATOM 3761 C C . LEU A 1 472 ? 34.262 63.425 10.689 1.00 77.75 472 LEU A C 1
ATOM 3763 O O . LEU A 1 472 ? 34.204 64.087 11.727 1.00 77.75 472 LEU A O 1
ATOM 3767 N N . VAL A 1 473 ? 35.275 63.549 9.827 1.00 70.50 473 VAL A N 1
ATOM 3768 C CA . VAL A 1 473 ? 36.404 64.477 9.997 1.00 70.50 473 VAL A CA 1
ATOM 3769 C C . VAL A 1 473 ? 36.039 65.876 9.459 1.00 70.50 473 VAL A C 1
ATOM 3771 O O . VAL A 1 473 ? 35.324 65.968 8.458 1.00 70.50 473 VAL A O 1
ATOM 3774 N N . PRO A 1 474 ? 36.511 66.984 10.073 1.00 73.31 474 PRO A N 1
ATOM 3775 C CA . PRO A 1 474 ? 36.330 68.330 9.526 1.00 73.31 474 PRO A CA 1
ATOM 3776 C C . PRO A 1 474 ? 36.814 68.479 8.076 1.00 73.31 474 PRO A C 1
ATOM 3778 O O . PRO A 1 474 ? 37.780 67.840 7.662 1.00 73.31 474 PRO A O 1
ATOM 3781 N N . ALA A 1 475 ? 36.163 69.372 7.324 1.00 67.94 475 ALA A N 1
ATOM 3782 C CA . ALA A 1 475 ? 36.346 69.532 5.876 1.00 67.94 475 ALA A CA 1
ATOM 3783 C C . ALA A 1 475 ? 37.764 69.953 5.432 1.00 67.94 475 ALA A C 1
ATOM 3785 O O . ALA A 1 475 ? 38.091 69.815 4.258 1.00 67.94 475 ALA A O 1
ATOM 3786 N N . ASP A 1 476 ? 38.598 70.438 6.354 1.00 70.94 476 ASP A N 1
ATOM 3787 C CA . ASP A 1 476 ? 39.985 70.846 6.098 1.00 70.94 476 ASP A CA 1
ATOM 3788 C C . ASP A 1 476 ? 40.997 69.677 6.190 1.00 70.94 476 ASP A C 1
ATOM 3790 O O . ASP A 1 476 ? 42.204 69.882 6.045 1.00 70.94 476 ASP A O 1
ATOM 3794 N N . HIS A 1 477 ? 40.541 68.449 6.470 1.00 74.19 477 HIS A N 1
ATOM 3795 C CA . HIS A 1 477 ? 41.407 67.277 6.620 1.00 74.19 477 HIS A CA 1
ATOM 3796 C C . HIS A 1 477 ? 41.757 66.631 5.264 1.00 74.19 477 HIS A C 1
ATOM 3798 O O . HIS A 1 477 ? 40.847 66.305 4.503 1.00 74.19 477 HIS A O 1
ATOM 3804 N N . PRO A 1 478 ? 43.044 66.357 4.959 1.00 72.56 478 PRO A N 1
ATOM 3805 C CA . PRO A 1 478 ? 43.482 65.948 3.616 1.00 72.56 478 PRO A CA 1
ATOM 3806 C C . PRO A 1 478 ? 42.975 64.572 3.159 1.00 72.56 478 PRO A C 1
ATOM 3808 O O . PRO A 1 478 ? 42.912 64.323 1.959 1.00 72.56 478 PRO A O 1
ATOM 3811 N N . GLU A 1 479 ? 42.607 63.692 4.095 1.00 66.19 479 GLU A N 1
ATOM 3812 C CA . GLU A 1 479 ? 42.004 62.376 3.815 1.00 66.19 479 GLU A CA 1
ATOM 3813 C C . GLU A 1 479 ? 40.531 62.300 4.273 1.00 66.19 479 GLU A C 1
ATOM 3815 O O . GLU A 1 479 ? 39.959 61.221 4.394 1.00 66.19 479 GLU A O 1
ATOM 3820 N N . GLY A 1 480 ? 39.910 63.446 4.577 1.00 71.12 480 GLY A N 1
ATOM 3821 C CA . GLY A 1 480 ? 38.480 63.536 4.878 1.00 71.12 480 GLY A CA 1
ATOM 3822 C C . GLY A 1 480 ? 37.662 63.859 3.626 1.00 71.12 480 GLY A C 1
ATOM 3823 O O . GLY A 1 480 ? 38.097 64.629 2.772 1.00 71.12 480 GLY A O 1
ATOM 3824 N N . SER A 1 481 ? 36.444 63.325 3.531 1.00 68.88 481 SER A N 1
ATOM 3825 C CA . SER A 1 481 ? 35.455 63.785 2.549 1.00 68.88 481 SER A CA 1
ATOM 3826 C C . SER A 1 481 ? 34.187 64.188 3.289 1.00 68.88 481 SER A C 1
ATOM 3828 O O . SER A 1 481 ? 33.505 63.358 3.875 1.00 68.88 481 SER A O 1
ATOM 3830 N N . CYS A 1 482 ? 33.891 65.485 3.347 1.00 66.94 482 CYS A N 1
ATOM 3831 C CA . CYS A 1 482 ? 32.781 65.970 4.161 1.00 66.94 482 CYS A CA 1
ATOM 3832 C C . CYS A 1 482 ? 31.418 65.534 3.594 1.00 66.94 482 CYS A C 1
ATOM 3834 O O . CYS A 1 482 ? 31.195 65.530 2.381 1.00 66.94 482 CYS A O 1
ATOM 3836 N N . ILE A 1 483 ? 30.475 65.200 4.482 1.00 68.94 483 ILE A N 1
ATOM 3837 C CA . ILE A 1 483 ? 29.073 65.002 4.091 1.00 68.94 483 ILE A CA 1
ATOM 3838 C C . ILE A 1 483 ? 28.542 66.342 3.548 1.00 68.94 483 ILE A C 1
ATOM 3840 O O . ILE A 1 483 ? 28.659 67.353 4.249 1.00 68.94 483 ILE A O 1
ATOM 3844 N N . PRO A 1 484 ? 27.950 66.393 2.337 1.00 68.06 484 PRO A N 1
ATOM 3845 C CA . PRO A 1 484 ? 27.425 67.636 1.783 1.00 68.06 484 PRO A CA 1
ATOM 3846 C C . PRO A 1 484 ? 26.391 68.286 2.723 1.00 68.06 484 PRO A C 1
ATOM 3848 O O . PRO A 1 484 ? 25.442 67.615 3.130 1.00 68.06 484 PRO A O 1
ATOM 3851 N N . PRO A 1 485 ? 26.507 69.590 3.049 1.00 66.69 485 PRO A N 1
ATOM 3852 C CA . PRO A 1 485 ? 25.641 70.269 4.022 1.00 66.69 485 PRO A CA 1
ATOM 3853 C C . PRO A 1 485 ? 24.241 70.616 3.469 1.00 66.69 485 PRO A C 1
ATOM 3855 O O . PRO A 1 485 ? 23.621 71.595 3.881 1.00 66.69 485 PRO A O 1
ATOM 3858 N N . GLY A 1 486 ? 23.740 69.847 2.501 1.00 73.62 486 GLY A N 1
ATOM 3859 C CA . GLY A 1 486 ? 22.488 70.101 1.795 1.00 73.62 486 GLY A CA 1
ATOM 3860 C C . GLY A 1 486 ? 22.059 68.921 0.923 1.00 73.62 486 GLY A C 1
ATOM 3861 O O . GLY A 1 486 ? 22.727 67.891 0.864 1.00 73.62 486 GLY A O 1
ATOM 3862 N N . TRP A 1 487 ? 20.921 69.070 0.244 1.00 78.44 487 TRP A N 1
ATOM 3863 C CA . TRP A 1 487 ? 20.323 68.006 -0.564 1.00 78.44 487 TRP A CA 1
ATOM 3864 C C . TRP A 1 487 ? 21.226 67.578 -1.727 1.00 78.44 487 TRP A C 1
ATOM 3866 O O . TRP A 1 487 ? 21.430 68.329 -2.681 1.00 78.44 487 TRP A O 1
ATOM 3876 N N . VAL A 1 488 ? 21.710 66.335 -1.675 1.00 74.44 488 VAL A N 1
ATOM 3877 C CA . VAL A 1 488 ? 22.383 65.687 -2.804 1.00 74.44 488 VAL A CA 1
ATOM 3878 C C . VAL A 1 488 ? 21.328 65.334 -3.850 1.00 74.44 488 VAL A C 1
ATOM 3880 O O . VAL A 1 488 ? 20.590 64.360 -3.705 1.00 74.44 488 VAL A O 1
ATOM 3883 N N . LEU A 1 489 ? 21.239 66.143 -4.905 1.00 75.12 489 LEU A N 1
ATOM 3884 C CA . LEU A 1 489 ? 20.433 65.809 -6.076 1.00 75.12 489 LEU A CA 1
ATOM 3885 C C . LEU A 1 489 ? 21.109 64.651 -6.833 1.00 75.12 489 LEU A C 1
ATOM 3887 O O . LEU A 1 489 ? 22.313 64.733 -7.093 1.00 75.12 489 LEU A O 1
ATOM 3891 N N . PRO A 1 490 ? 20.378 63.581 -7.197 1.00 75.69 490 PRO A N 1
ATOM 3892 C CA . PRO A 1 490 ? 20.949 62.507 -7.997 1.00 75.69 490 PRO A CA 1
ATOM 3893 C C . PRO A 1 490 ? 21.354 63.033 -9.386 1.00 75.69 490 PRO A C 1
ATOM 3895 O O . PRO A 1 490 ? 20.698 63.936 -9.917 1.00 75.69 490 PRO A O 1
ATOM 3898 N N . PRO A 1 491 ? 22.412 62.476 -10.004 1.00 74.88 491 PRO A N 1
ATOM 3899 C CA . PRO A 1 491 ? 22.765 62.813 -11.376 1.00 74.88 491 PRO A CA 1
ATOM 3900 C C . PRO A 1 491 ? 21.637 62.421 -12.339 1.00 74.88 491 PRO A C 1
ATOM 3902 O O . PRO A 1 491 ? 20.829 61.534 -12.051 1.00 74.88 491 PRO A O 1
ATOM 3905 N N . LEU A 1 492 ? 21.614 63.056 -13.514 1.00 79.25 492 LEU A N 1
ATOM 3906 C CA . LEU A 1 492 ? 20.709 62.669 -14.597 1.00 79.25 492 LEU A CA 1
ATOM 3907 C C . LEU A 1 492 ? 20.870 61.165 -14.911 1.00 79.25 492 LEU A C 1
ATOM 3909 O O . LEU A 1 492 ? 22.002 60.672 -14.934 1.00 79.25 492 LEU A O 1
ATOM 3913 N N . PRO A 1 493 ? 19.767 60.432 -15.155 1.00 81.56 493 PRO A N 1
ATOM 3914 C CA . PRO A 1 493 ? 19.814 58.994 -15.393 1.00 81.56 493 PRO A CA 1
ATOM 3915 C C . PRO A 1 493 ? 20.707 58.675 -16.597 1.00 81.56 493 PRO A C 1
ATOM 3917 O O . PRO A 1 493 ? 20.515 59.199 -17.690 1.00 81.56 493 PRO A O 1
ATOM 3920 N N . THR A 1 494 ? 21.680 57.785 -16.401 1.00 80.25 494 THR A N 1
ATOM 3921 C CA . THR A 1 494 ? 22.742 57.469 -17.377 1.00 80.25 494 THR A CA 1
ATOM 3922 C C . THR A 1 494 ? 22.270 56.695 -18.613 1.00 80.25 494 THR A C 1
ATOM 3924 O O . THR A 1 494 ? 23.070 56.421 -19.506 1.00 80.25 494 THR A O 1
ATOM 3927 N N . ASN A 1 495 ? 20.991 56.323 -18.674 1.00 79.69 495 ASN A N 1
ATOM 3928 C CA . ASN A 1 495 ? 20.336 55.665 -19.803 1.00 79.69 495 ASN A CA 1
ATOM 3929 C C . ASN A 1 495 ? 18.817 55.901 -19.700 1.00 79.69 495 ASN A C 1
ATOM 3931 O O . ASN A 1 495 ? 18.274 55.878 -18.591 1.00 79.69 495 ASN A O 1
ATOM 3935 N N . ASP A 1 496 ? 18.129 56.045 -20.834 1.00 81.19 496 ASP A N 1
ATOM 3936 C CA . ASP A 1 496 ? 16.666 56.131 -20.928 1.00 81.19 496 ASP A CA 1
ATOM 3937 C C . ASP A 1 496 ? 15.953 55.016 -20.146 1.00 81.19 496 ASP A C 1
ATOM 3939 O O . ASP A 1 496 ? 14.947 55.272 -19.488 1.00 81.19 496 ASP A O 1
ATOM 3943 N N . THR A 1 497 ? 16.502 53.793 -20.125 1.00 80.31 497 THR A N 1
ATOM 3944 C CA . THR A 1 497 ? 15.944 52.682 -19.333 1.00 80.31 497 THR A CA 1
ATOM 3945 C C . THR A 1 497 ? 15.835 53.039 -17.847 1.00 80.31 497 THR A C 1
ATOM 3947 O O . THR A 1 497 ? 14.788 52.823 -17.240 1.00 80.31 497 THR A O 1
ATOM 3950 N N . TRP A 1 498 ? 16.874 53.651 -17.266 1.00 77.69 498 TRP A N 1
ATOM 3951 C CA . TRP A 1 498 ? 16.835 54.145 -15.885 1.00 77.69 498 TRP A CA 1
ATOM 3952 C C . TRP A 1 498 ? 15.949 55.388 -15.752 1.00 77.69 498 TRP A C 1
ATOM 3954 O O . TRP A 1 498 ? 15.258 55.533 -14.747 1.00 77.69 498 TRP A O 1
ATOM 3964 N N . ALA A 1 499 ? 15.886 56.243 -16.777 1.00 81.50 499 ALA A N 1
ATOM 3965 C CA . ALA A 1 499 ? 14.992 57.401 -16.796 1.00 81.50 499 ALA A CA 1
ATOM 3966 C C . ALA A 1 499 ? 13.498 57.021 -16.735 1.00 81.50 499 ALA A C 1
ATOM 3968 O O . ALA A 1 499 ? 12.691 57.825 -16.274 1.00 81.50 499 ALA A O 1
ATOM 3969 N N . THR A 1 500 ? 13.115 55.805 -17.151 1.00 78.62 500 THR A N 1
ATOM 3970 C CA . THR A 1 500 ? 11.734 55.308 -16.982 1.00 78.62 500 THR A CA 1
ATOM 3971 C C . THR A 1 500 ? 11.379 54.888 -15.552 1.00 78.62 500 THR A C 1
ATOM 3973 O O . THR A 1 500 ? 10.197 54.800 -15.240 1.00 78.62 500 THR A O 1
ATOM 3976 N N . ALA A 1 501 ? 12.368 54.651 -14.683 1.00 72.62 501 ALA A N 1
ATOM 3977 C CA . ALA A 1 501 ? 12.163 54.150 -13.318 1.00 72.62 501 ALA A CA 1
ATOM 3978 C C . ALA A 1 501 ? 12.205 55.243 -12.228 1.00 72.62 501 ALA A C 1
ATOM 3980 O O . ALA A 1 501 ? 11.946 54.954 -11.063 1.00 72.62 501 ALA A O 1
ATOM 3981 N N . VAL A 1 502 ? 12.551 56.484 -12.592 1.00 69.69 502 VAL A N 1
ATOM 3982 C CA . VAL A 1 502 ? 12.752 57.625 -11.673 1.00 69.69 502 VAL A CA 1
ATOM 3983 C C . VAL A 1 502 ? 11.827 58.790 -12.073 1.00 69.69 502 VAL A C 1
ATOM 3985 O O . VAL A 1 502 ? 12.251 59.943 -12.136 1.00 69.69 502 VAL A O 1
ATOM 3988 N N . ARG A 1 503 ? 10.577 58.483 -12.447 1.00 53.53 503 ARG A N 1
ATOM 3989 C CA . ARG A 1 503 ? 9.657 59.418 -13.113 1.00 53.53 503 ARG A CA 1
ATOM 3990 C C . ARG A 1 503 ? 8.221 59.323 -12.608 1.00 53.53 503 ARG A C 1
ATOM 3992 O O . ARG A 1 503 ? 7.820 58.202 -12.235 1.00 53.53 503 ARG A O 1
#

Radius of gyration: 55.65 Å; chains: 1; bounding box: 123×123×138 Å

Sequence (503 aa):
MELCHPCCSCSAGDGQERRGMASSCVRGGSGRIVGGSGRIVGGLRSDSAVLRPQPRFLPAARCRCCSRSSKMAQPPPPFTSRFTPPPFRSFPPHSPAPFPPPPSPFPVPASRPALPPFLLPPPSEPGSFFRGPSVPPLFPPWPSPDRPPPPLPPDGDADRQRDERWLAQFLSRRVPPVVSPFPPCGASPELGRQLAVRALRAVSRLTALCRALRNREAEGCEEGWEREREEAEELLEGLRDTVRPLREPGYLREMGRKAEKARKRRERMQRRKMEARKAKEEEAARAAEREAEIDRWRAKCIQEVEEKNRERELKAAADSVLSEVRKKQADTKRMVDILGSLEKLRKLRKEAAAKKGVCPPPSADEAFENQVESLRALLQNRTELYEAEERALRVMLEGEQEEERKREMEKKEKKEREKLLQQKRDIDSKLFGDPDEFPLAHLLQPFREYYLQAELSVAALIQIRHEWDQYLVPADHPEGSCIPPGWVLPPLPTNDTWATAVR

Secondary structure (DSSP, 8-state):
-------------------------PPP---------------------------------------------PPPPPPPP--PPPPPPP-PPPPPPPPPPPPPPPPPP-----------PPPPP--S---PPPPPPSSPPPPPTT-PPPPPPTTHHHHHHHHHHHHHHHHHHS----------TT--HHHHHHHHHHHHHHHHHHHHHHHHHHHHHHHT--TTHHHHHHHHHHHHHHHHHHHTGGGSTTHHHHHHHHHHHHHHHHHHHHHHHHHHHHHHHHHHHHHHHHHHHHHHHHHHHHHHHHHHHHHHHHHHHHHHHHHHHHHHHHHHHHHHHHHHHHHHHHHHHHHHHHTTT-PPPHHHHHHHHHHHHHHHHHHHHHHHHHHHHHHHHHHHHHHHHHHHHHHHHHHHHHHHHHHHHHHHHHHHHHHH--TTT--HHHHSHHHHHHHHHHHH-HHHHHHHHHHHHTTTS-TT-TT--PPPSS--PPPPPSSHHHHTT--

Organism: Coturnix japonica (NCBI:txid93934)

Foldseek 3Di:
DDDDDDDDDDDDDDDDDDDDDDDDDDDDDDDDDDDDDDDDDDDDDDDDDDDDDDDDDDDDDDDDDDDDDDDDDDDDDDDDDDDDDDDDDDDDDDDDDDDDDDDDDDDDDDDDDDDDDDDDDDDDDDDDDDDDDDDDDPDDDDDDPPDDDDDDDPCVVVVVVVVVVVVVVVVVVPPVPPCPPPQPPPLDLVLLVVLVVLLVVLVVVLVVLVVVLVVCVVVVHPVCSVVSVVVSVVSVVVNCVSCVQVPPVCSVVVSVVVVVVVVVVVVVVVVVVVVVVVVVVVVVVVVVVVVVVVVVVVVVVVVVVVVVVVVVVVVVVLVVVLVVLVVQLVVLVVVVVVLVVVVVVVVVVQVVCVVVVHHDDVVVVVVVVVVSVVSVVVSVVSNVVSVVVNVVSVVVVVVVVVVVVVVVVVVVVVVVVVVVVVVVQVVCCVVPNDCVPDVVVVVCVVVVCVVCVVVVDVVVVVVVVVVVVLQVDDPPDPSHDHDPPDDDDDDDPPDVVVVVVPD

InterPro domains:
  IPR031974 Programmed cell death protein 7 [PF16021] (197-501)
  IPR052831 Apoptosis-promoting protein [PTHR48190] (72-502)

pLDDT: mean 71.95, std 24.13, range [27.16, 98.25]